Protein AF-A0A9P9PKN5-F1 (afdb_monomer_lite)

Foldseek 3Di:
DDDDDPDDVPDPDPPPPPPDVCVVVVVVVVVVLCVLLVAFAPNDFPSLLVLLVVLLVLLLVLLVVLVCVQPCVPPDDDDPDDPVNNLVSLVVSLVSLVSSCRSHNDQLLPDDLVPHDDPVRSVSSVVVCVVLVVVCCVVLVNPGSSSSSNPRNLLARPVRHRDGPCCVVVVVPDRDPPSSPSNDPDDDDDDDDDDDDDDDDDDDDDDDDDDDDDDDDDDDDDDDDDDDPDDDPPDPDDDDDDDDDDDDDDDDDDDDDDDDDDDDDDDDDDDDDDDDDDDDDDDDDDDDDDDDDDPDPDDPDDDDPVVVVQVVQCVVQPAWLVCLLVVHDFGDDPFTPVCVVVVDPPRDGGHSDQLLVCLCLLQPCVLLVCLDPVNLVVLCVQWFPDWDPDWDWFWKDFLWPPATQIDIKTATHTDPPRPQQDFDAWLVRHGLPHRAGRIAHDPQDLVVVLVSVLVSLLVCLLPLCLLVGLDDPLFDPLLSLLSNLLSLLQVPDPDRDVLLSLLSSLSSLLRNLSGAIWTDPVRCVVRCVVVVHDDDPPGTYHGPSHRSNSNSSSSVSNSVSSSVSSNVLSVLLSVLDLLCLLVNVSSLLSVLQSSLSSLLSLLSSLVVVPPPDPVSLVVSLCVSLVSNVCSVSPSLVVSLVSSCSSQVLVPVVVVGDNLQDPPVVDCPPSPHDPSSVSSSVSCNPVPVVPLVSLVVLLDDADSVDHSSSSSSNSRCNSVSVSSVVSVPD

Sequence (729 aa):
MIGKVPFDSTRSTPNTLVLVDLKEDIETFLRSFERACSARAKLSGTAQVACFYALLVFGVANSILIDAYSIRPSYEQPNPWSEDEATKIASGYKALVSVFCWSSKADFMVQDVTTISSEDVPSQVMQTRRMVRRNEWDTFGIKGTKEFLLGLGACLLPDGIYNGFYARKFALQSLPTICMRVSTVGKWHQVPSRETSHSREYVEQPATSPNQEVSPASVSTLDGTLGPFSVFERMSSSTSPGAFSQVGSPAAPSPIIPKNNTPEVLHSNVSTVSNPTTFTFVAHDGNEAYGPARTHGGRKGALPPATLKKSREVRKVGACWNCWVMKMPCSEGSICQRCQKKGTQSYPPCNRTPFASYTNILFPEWIISDFTPEAIGSYLSTNTRGFTSQSVDVDVTSWADNFSINFTVNYFTPIPDGSTQQTYNDRNGQPLGVESLPVGILNLDLKEQGDGALRRIDEIVPNPAFPVQILGHNSSIVASTVFDILFKFYHAMPVKDQHIHDCFKLIATIRSVNRPVVFTPSSVNRMLPHLKIEPLADQLYSSRILNRQTKALSYHISRLMTTKVLAQLEKTMRSRDKSLWPTCFAAMLLLAYCMEQMEVLVGAHVHAARIGNPEARAAVATETEEYCGMIDDGPFAQLSHLFHALYRTRRADTGGLNPLGKESGSRDEVGFDDAAMKMIRDMREKVMNNIDVLKKRDKSLDFNAGQEELAKNSSGRLIAKFLLSFVSD

pLDDT: mean 70.9, std 24.4, range [20.58, 98.38]

Structure (mmCIF, N/CA/C/O backbone):
data_AF-A0A9P9PKN5-F1
#
_entry.id   AF-A0A9P9PKN5-F1
#
loop_
_atom_site.group_PDB
_atom_site.id
_atom_site.type_symbol
_atom_site.label_atom_id
_atom_site.label_alt_id
_atom_site.label_comp_id
_atom_site.label_asym_id
_atom_site.label_entity_id
_atom_site.label_seq_id
_atom_site.pdbx_PDB_ins_code
_atom_site.Cartn_x
_atom_site.Cartn_y
_atom_site.Cartn_z
_atom_site.occupancy
_atom_site.B_iso_or_equiv
_atom_site.auth_seq_id
_atom_site.auth_comp_id
_atom_site.auth_asym_id
_atom_site.auth_atom_id
_atom_site.pdbx_PDB_model_num
ATOM 1 N N . MET A 1 1 ? -12.267 -60.336 5.147 1.00 29.66 1 MET A N 1
ATOM 2 C CA . MET A 1 1 ? -10.850 -60.128 5.517 1.00 29.66 1 MET A CA 1
ATOM 3 C C . MET A 1 1 ? -10.775 -58.900 6.407 1.00 29.66 1 MET A C 1
ATOM 5 O O . MET A 1 1 ? -10.938 -57.792 5.915 1.00 29.66 1 MET A O 1
ATOM 9 N N . ILE A 1 2 ? -10.647 -59.104 7.717 1.00 29.98 2 ILE A N 1
ATOM 10 C CA . ILE A 1 2 ? -10.554 -58.024 8.707 1.00 29.98 2 ILE A CA 1
ATOM 11 C C . ILE A 1 2 ? -9.100 -57.543 8.682 1.00 29.98 2 ILE A C 1
ATOM 13 O O . ILE A 1 2 ? -8.213 -58.196 9.226 1.00 29.98 2 ILE A O 1
ATOM 17 N N . GLY A 1 3 ? -8.837 -56.471 7.935 1.00 28.98 3 GLY A N 1
ATOM 18 C CA . GLY A 1 3 ? -7.519 -55.842 7.882 1.00 28.98 3 GLY A CA 1
ATOM 19 C C . GLY A 1 3 ? -7.223 -55.135 9.203 1.00 28.98 3 GLY A C 1
ATOM 20 O O . GLY A 1 3 ? -8.088 -54.438 9.730 1.00 28.98 3 GLY A O 1
ATOM 21 N N . LYS A 1 4 ? -6.016 -55.336 9.743 1.00 30.03 4 LYS A N 1
ATOM 22 C CA . LYS A 1 4 ? -5.546 -54.659 10.959 1.00 30.03 4 LYS A CA 1
ATOM 23 C C . LYS A 1 4 ? -5.706 -53.140 10.822 1.00 30.03 4 LYS A C 1
ATOM 25 O O . LYS A 1 4 ? -5.387 -52.567 9.781 1.00 30.03 4 LYS A O 1
ATOM 30 N N . VAL A 1 5 ? -6.204 -52.519 11.889 1.00 35.56 5 VAL A N 1
ATOM 31 C CA . VAL A 1 5 ? -6.352 -51.066 12.041 1.00 35.56 5 VAL A CA 1
ATOM 32 C C . VAL A 1 5 ? -4.979 -50.401 11.819 1.00 35.56 5 VAL A C 1
ATOM 34 O O . VAL A 1 5 ? -3.999 -50.905 12.366 1.00 35.56 5 VAL A O 1
ATOM 37 N N . PRO A 1 6 ? -4.854 -49.294 11.055 1.00 37.91 6 PRO A N 1
ATOM 38 C CA . PRO A 1 6 ? -3.554 -48.662 10.777 1.00 37.91 6 PRO A CA 1
ATOM 39 C C . PRO A 1 6 ? -2.934 -47.945 11.988 1.00 37.91 6 PRO A C 1
ATOM 41 O O . PRO A 1 6 ? -1.830 -47.413 11.896 1.00 37.91 6 PRO A O 1
ATOM 44 N N . PHE A 1 7 ? -3.659 -47.874 13.103 1.00 42.50 7 PHE A N 1
ATOM 45 C CA . PHE A 1 7 ? -3.303 -47.079 14.268 1.00 42.50 7 PHE A CA 1
ATOM 46 C C . PHE A 1 7 ? -2.918 -48.005 15.413 1.00 42.50 7 PHE A C 1
ATOM 48 O O . PHE A 1 7 ? -3.764 -48.505 16.149 1.00 42.50 7 PHE A O 1
ATOM 55 N N . ASP A 1 8 ? -1.617 -48.254 15.515 1.00 40.84 8 ASP A N 1
ATOM 56 C CA . ASP A 1 8 ? -0.999 -48.858 16.685 1.00 40.84 8 ASP A CA 1
ATOM 57 C C . ASP A 1 8 ? -0.753 -47.750 17.718 1.00 40.84 8 ASP A C 1
ATOM 59 O O . ASP A 1 8 ? 0.143 -46.922 17.556 1.00 40.84 8 ASP A O 1
ATOM 63 N N . SER A 1 9 ? -1.578 -47.713 18.765 1.00 41.62 9 SER A N 1
ATOM 64 C CA . SER A 1 9 ? -1.488 -46.733 19.855 1.00 41.62 9 SER A CA 1
ATOM 65 C C . SER A 1 9 ? -0.252 -46.915 20.742 1.00 41.62 9 SER A C 1
ATOM 67 O O . SER A 1 9 ? -0.052 -46.133 21.666 1.00 41.62 9 SER A O 1
ATOM 69 N N . THR A 1 10 ? 0.570 -47.943 20.499 1.00 41.38 10 THR A N 1
ATOM 70 C CA . THR A 1 10 ? 1.756 -48.241 21.314 1.00 41.38 10 THR A CA 1
ATOM 71 C C . THR A 1 10 ? 3.064 -47.721 20.710 1.00 41.38 10 THR A C 1
ATOM 73 O O . THR A 1 10 ? 4.111 -47.793 21.353 1.00 41.38 10 THR A O 1
ATOM 76 N N . ARG A 1 11 ? 3.030 -47.146 19.498 1.00 36.03 11 ARG A N 1
ATOM 77 C CA . ARG A 1 11 ? 4.207 -46.555 18.843 1.00 36.03 11 ARG A CA 1
ATOM 78 C C . ARG A 1 11 ? 4.224 -45.035 19.005 1.00 36.03 11 ARG A C 1
ATOM 80 O O . ARG A 1 11 ? 3.342 -44.346 18.514 1.00 36.03 11 ARG A O 1
ATOM 87 N N . SER A 1 12 ? 5.284 -44.500 19.620 1.00 37.06 12 SER A N 1
ATOM 88 C CA . SER A 1 12 ? 5.504 -43.049 19.792 1.00 37.06 12 SER A CA 1
ATOM 89 C C . SER A 1 12 ? 6.004 -42.330 18.529 1.00 37.06 12 SER A C 1
ATOM 91 O O . SER A 1 12 ? 6.460 -41.190 18.606 1.00 37.06 12 SER A O 1
ATOM 93 N N . THR A 1 13 ? 5.998 -42.995 17.373 1.00 34.81 13 THR A N 1
ATOM 94 C CA . THR A 1 13 ? 6.340 -42.353 16.101 1.00 34.81 13 THR A CA 1
ATOM 95 C C . THR A 1 13 ? 5.038 -41.938 15.431 1.00 34.81 13 THR A C 1
ATOM 97 O O . THR A 1 13 ? 4.163 -42.790 15.257 1.00 34.81 13 THR A O 1
ATOM 100 N N . PRO A 1 14 ? 4.861 -40.651 15.081 1.00 35.09 14 PRO A N 1
ATOM 101 C CA . PRO A 1 14 ? 3.679 -40.238 14.350 1.00 35.09 14 PRO A CA 1
ATOM 102 C C . PRO A 1 14 ? 3.636 -41.058 13.062 1.00 35.09 14 PRO A C 1
ATOM 104 O O . PRO A 1 14 ? 4.652 -41.206 12.381 1.00 35.09 14 PRO A O 1
ATOM 107 N N . ASN A 1 15 ? 2.469 -41.617 12.741 1.00 37.94 15 ASN A N 1
ATOM 108 C CA . ASN A 1 15 ? 2.179 -42.133 11.409 1.00 37.94 15 ASN A CA 1
ATOM 109 C C . ASN A 1 15 ? 2.209 -40.938 10.452 1.00 37.94 15 ASN A C 1
ATOM 111 O O . ASN A 1 15 ? 1.171 -40.381 10.091 1.00 37.94 15 ASN A O 1
ATOM 115 N N . THR A 1 16 ? 3.411 -40.489 10.101 1.00 37.16 16 THR A N 1
ATOM 116 C CA . THR A 1 16 ? 3.637 -39.453 9.115 1.00 37.16 16 THR A CA 1
ATOM 117 C C . THR A 1 16 ? 3.084 -40.026 7.824 1.00 37.16 16 THR A C 1
ATOM 119 O O . THR A 1 16 ? 3.682 -40.918 7.221 1.00 37.16 16 THR A O 1
ATOM 122 N N . LEU A 1 17 ? 1.901 -39.555 7.419 1.00 39.81 17 LEU A N 1
ATOM 123 C CA . LEU A 1 17 ? 1.527 -39.542 6.013 1.00 39.81 17 LEU A CA 1
ATOM 124 C C . LEU A 1 17 ? 2.765 -39.021 5.297 1.00 39.81 17 LEU A C 1
ATOM 126 O O . LEU A 1 17 ? 3.142 -37.869 5.504 1.00 39.81 17 LEU A O 1
ATOM 130 N N . VAL A 1 18 ? 3.458 -39.895 4.568 1.00 36.66 18 VAL A N 1
ATOM 131 C CA . VAL A 1 18 ? 4.580 -39.487 3.734 1.00 36.66 18 VAL A CA 1
ATOM 132 C C . VAL A 1 18 ? 3.993 -38.436 2.804 1.00 36.66 18 VAL A C 1
ATOM 134 O O . VAL A 1 18 ? 3.188 -38.760 1.931 1.00 36.66 18 VAL A O 1
ATOM 137 N N . LEU A 1 19 ? 4.302 -37.168 3.076 1.00 44.09 19 LEU A N 1
ATOM 138 C CA . LEU A 1 19 ? 3.933 -36.044 2.234 1.00 44.09 19 LEU A CA 1
ATOM 139 C C . LEU A 1 19 ? 4.755 -36.210 0.962 1.00 44.09 19 LEU A C 1
ATOM 141 O O . LEU A 1 19 ? 5.887 -35.747 0.863 1.00 44.09 19 LEU A O 1
ATOM 145 N N . VAL A 1 20 ? 4.211 -36.973 0.021 1.00 49.19 20 VAL A N 1
ATOM 146 C CA . VAL A 1 20 ? 4.718 -37.002 -1.341 1.00 49.19 20 VAL A CA 1
ATOM 147 C C . VAL A 1 20 ? 4.427 -35.618 -1.910 1.00 49.19 20 VAL A C 1
ATOM 149 O O . VAL A 1 20 ? 3.280 -35.167 -1.880 1.00 49.19 20 VAL A O 1
ATOM 152 N N . ASP A 1 21 ? 5.461 -34.917 -2.371 1.00 55.09 21 ASP A N 1
ATOM 153 C CA . ASP A 1 21 ? 5.296 -33.649 -3.076 1.00 55.09 21 ASP A CA 1
ATOM 154 C C . ASP A 1 21 ? 4.602 -33.918 -4.420 1.00 55.09 21 ASP A C 1
ATOM 156 O O . ASP A 1 21 ? 5.233 -34.245 -5.420 1.00 55.09 21 ASP A O 1
ATOM 160 N N . LEU A 1 22 ? 3.270 -33.831 -4.420 1.00 65.62 22 LEU A N 1
ATOM 161 C CA . LEU A 1 22 ? 2.419 -34.051 -5.592 1.00 65.62 22 LEU A CA 1
ATOM 162 C C . LEU A 1 22 ? 2.324 -32.809 -6.486 1.00 65.62 22 LEU A C 1
ATOM 164 O O . LEU A 1 22 ? 1.508 -32.778 -7.409 1.00 65.62 22 LEU A O 1
ATOM 168 N N . LYS A 1 23 ? 3.108 -31.755 -6.223 1.00 72.06 23 LYS A N 1
ATOM 169 C CA . LYS A 1 23 ? 2.999 -30.494 -6.958 1.00 72.06 23 LYS A CA 1
ATOM 170 C C . LYS A 1 23 ? 3.223 -30.688 -8.455 1.00 72.06 23 LYS A C 1
ATOM 172 O O . LYS A 1 23 ? 2.420 -30.207 -9.253 1.00 72.06 23 LYS A O 1
ATOM 177 N N . GLU A 1 24 ? 4.278 -31.403 -8.843 1.00 72.88 24 GLU A N 1
ATOM 178 C CA . GLU A 1 24 ? 4.585 -31.643 -10.259 1.00 72.88 24 GLU A CA 1
ATOM 179 C C . GLU A 1 24 ? 3.509 -32.497 -10.945 1.00 72.88 24 GLU A C 1
ATOM 181 O O . GLU A 1 24 ? 3.131 -32.211 -12.087 1.00 72.88 24 GLU A O 1
ATOM 186 N N . ASP A 1 25 ? 2.955 -33.484 -10.239 1.00 75.31 25 ASP A N 1
ATOM 187 C CA . ASP A 1 25 ? 1.891 -34.355 -10.744 1.00 75.31 25 ASP A CA 1
ATOM 188 C C . ASP A 1 25 ? 0.575 -33.591 -10.933 1.00 75.31 25 ASP A C 1
ATOM 190 O O . ASP A 1 25 ? -0.068 -33.702 -11.981 1.00 75.31 25 ASP A O 1
ATOM 194 N N . ILE A 1 26 ? 0.200 -32.747 -9.965 1.00 78.94 26 ILE A N 1
ATOM 195 C CA . ILE A 1 26 ? -0.993 -31.896 -10.041 1.00 78.94 26 ILE A CA 1
ATOM 196 C C . ILE A 1 26 ? -0.827 -30.842 -11.140 1.00 78.94 26 ILE A C 1
ATOM 198 O O . ILE A 1 26 ? -1.738 -30.656 -11.946 1.00 78.94 26 ILE A O 1
ATOM 202 N N . GLU A 1 27 ? 0.327 -30.178 -11.246 1.00 79.19 27 GLU A N 1
ATOM 203 C CA . GLU A 1 27 ? 0.586 -29.229 -12.336 1.00 79.19 27 GLU A CA 1
ATOM 204 C C . GLU A 1 27 ? 0.524 -29.910 -13.711 1.00 79.19 27 GLU A C 1
ATOM 206 O O . GLU A 1 27 ? -0.022 -29.354 -14.671 1.00 79.19 27 GLU A O 1
ATOM 211 N N . THR A 1 28 ? 1.059 -31.127 -13.819 1.00 81.88 28 THR A N 1
ATOM 212 C CA . THR A 1 28 ? 1.026 -31.920 -15.053 1.00 81.88 28 THR A CA 1
ATOM 213 C C . THR A 1 28 ? -0.397 -32.338 -15.406 1.00 81.88 28 THR A C 1
ATOM 215 O O . THR A 1 28 ? -0.801 -32.219 -16.571 1.00 81.88 28 THR A O 1
ATOM 218 N N . PHE A 1 29 ? -1.180 -32.759 -14.411 1.00 85.31 29 PHE A N 1
ATOM 219 C CA . PHE A 1 29 ? -2.601 -33.042 -14.559 1.00 85.31 29 PHE A CA 1
ATOM 220 C C . PHE A 1 29 ? -3.364 -31.809 -15.048 1.00 85.31 29 PHE A C 1
ATOM 222 O O . PHE A 1 29 ? -4.011 -31.879 -16.091 1.00 85.31 29 PHE A O 1
ATOM 229 N N . LEU A 1 30 ? -3.242 -30.669 -14.360 1.00 85.12 30 LEU A N 1
ATOM 230 C CA . LEU A 1 30 ? -3.975 -29.442 -14.680 1.00 85.12 30 LEU A CA 1
ATOM 231 C C . LEU A 1 30 ? -3.666 -28.956 -16.096 1.00 85.12 30 LEU A C 1
ATOM 233 O O . LEU A 1 30 ? -4.583 -28.630 -16.843 1.00 85.12 30 LEU A O 1
ATOM 237 N N . ARG A 1 31 ? -2.396 -28.996 -16.518 1.00 83.12 31 ARG A N 1
ATOM 238 C CA . ARG A 1 31 ? -1.999 -28.649 -17.895 1.00 83.12 31 ARG A CA 1
ATOM 239 C C . ARG A 1 31 ? -2.561 -29.622 -18.929 1.00 83.12 31 ARG A C 1
ATOM 241 O O . ARG A 1 31 ? -2.872 -29.218 -20.050 1.00 83.12 31 ARG A O 1
ATOM 248 N N . SER A 1 32 ? -2.642 -30.909 -18.594 1.00 84.62 32 SER A N 1
ATOM 249 C CA . SER A 1 32 ? -3.187 -31.936 -19.491 1.00 84.62 32 SER A CA 1
ATOM 250 C C . SER A 1 32 ? -4.703 -31.807 -19.618 1.00 84.62 32 SER A C 1
ATOM 252 O O . SER A 1 32 ? -5.230 -31.854 -20.729 1.00 84.62 32 SER A O 1
ATOM 254 N N . PHE A 1 33 ? -5.381 -31.552 -18.501 1.00 88.38 33 PHE A N 1
ATOM 255 C CA . PHE A 1 33 ? -6.809 -31.284 -18.427 1.00 88.38 33 PHE A CA 1
ATOM 256 C C . PHE A 1 33 ? -7.178 -29.991 -19.163 1.00 88.38 33 PHE A C 1
ATOM 258 O O . PHE A 1 33 ? -8.070 -29.992 -20.006 1.00 88.38 33 PHE A O 1
ATOM 265 N N . GLU A 1 34 ? -6.440 -28.903 -18.927 1.00 86.19 34 GLU A N 1
ATOM 266 C CA . GLU A 1 34 ? -6.598 -27.639 -19.649 1.00 86.19 34 GLU A CA 1
ATOM 267 C C . GLU A 1 34 ? -6.395 -27.849 -21.148 1.00 86.19 34 GLU A C 1
ATOM 269 O O . GLU A 1 34 ? -7.223 -27.415 -21.937 1.00 86.19 34 GLU A O 1
ATOM 274 N N . ARG A 1 35 ? -5.346 -28.568 -21.569 1.00 84.31 35 ARG A N 1
ATOM 275 C CA . ARG A 1 35 ? -5.121 -28.860 -22.991 1.00 84.31 35 ARG A CA 1
ATOM 276 C C . ARG A 1 35 ? -6.295 -29.622 -23.603 1.00 84.31 35 ARG A C 1
ATOM 278 O O . ARG A 1 35 ? -6.721 -29.257 -24.698 1.00 84.31 35 ARG A O 1
ATOM 285 N N . ALA A 1 36 ? -6.822 -30.630 -22.910 1.00 84.00 36 ALA A N 1
ATOM 286 C CA . ALA A 1 36 ? -7.988 -31.386 -23.363 1.00 84.00 36 ALA A CA 1
ATOM 287 C C . ALA A 1 36 ? -9.249 -30.505 -23.467 1.00 84.00 36 ALA A C 1
ATOM 289 O O . ALA A 1 36 ? -10.037 -30.665 -24.396 1.00 84.00 36 ALA A O 1
ATOM 290 N N . CYS A 1 37 ? -9.400 -29.532 -22.567 1.00 85.19 37 CYS A N 1
ATOM 291 C CA . CYS A 1 37 ? -10.535 -28.610 -22.495 1.00 85.19 37 CYS A CA 1
ATOM 292 C C . CYS A 1 37 ? -10.314 -27.274 -23.249 1.00 85.19 37 CYS A C 1
ATOM 294 O O . CYS A 1 37 ? -11.213 -26.452 -23.347 1.00 85.19 37 CYS A O 1
ATOM 296 N N . SER A 1 38 ? -9.134 -27.029 -23.825 1.00 76.44 38 SER A N 1
ATOM 297 C CA . SER A 1 38 ? -8.719 -25.700 -24.319 1.00 76.44 38 SER A CA 1
ATOM 298 C C . SER A 1 38 ? -9.511 -25.158 -25.517 1.00 76.44 38 SER A C 1
ATOM 300 O O . SER A 1 38 ? -9.369 -23.989 -25.876 1.00 76.44 38 SER A O 1
ATOM 302 N N . ALA A 1 39 ? -10.349 -25.981 -26.151 1.00 67.31 39 ALA A N 1
ATOM 303 C CA . ALA A 1 39 ? -11.137 -25.595 -27.312 1.00 67.31 39 ALA A CA 1
ATOM 304 C C . ALA A 1 39 ? -12.644 -25.660 -27.024 1.00 67.31 39 ALA A C 1
ATOM 306 O O . ALA A 1 39 ? -13.192 -26.719 -26.714 1.00 67.31 39 ALA A O 1
ATOM 307 N N . ARG A 1 40 ? -13.325 -24.519 -27.207 1.00 63.06 40 ARG A N 1
ATOM 308 C CA . ARG A 1 40 ? -14.771 -24.366 -26.991 1.00 63.06 40 ARG A CA 1
ATOM 309 C C . ARG A 1 40 ? -15.568 -25.411 -27.778 1.00 63.06 40 ARG A C 1
ATOM 311 O O . ARG A 1 40 ? -15.421 -25.499 -28.997 1.00 63.06 40 ARG A O 1
ATOM 318 N N . ALA A 1 41 ? -16.428 -26.153 -27.078 1.00 61.47 41 ALA A N 1
ATOM 319 C CA . ALA A 1 41 ? -17.365 -27.130 -27.638 1.00 61.47 41 ALA A CA 1
ATOM 320 C C . ALA A 1 41 ? -16.736 -28.218 -28.542 1.00 61.47 41 ALA A C 1
ATOM 322 O O . ALA A 1 41 ? -17.418 -28.768 -29.411 1.00 61.47 41 ALA A O 1
ATOM 323 N N . LYS A 1 42 ? -15.443 -28.533 -28.362 1.00 72.56 42 LYS A N 1
ATOM 324 C CA . LYS A 1 42 ? -14.754 -29.617 -29.093 1.00 72.56 42 LYS A CA 1
ATOM 325 C C . LYS A 1 42 ? -14.519 -30.869 -28.250 1.00 72.56 42 LYS A C 1
ATOM 327 O O . LYS A 1 42 ? -14.165 -31.905 -28.814 1.00 72.56 42 LYS A O 1
ATOM 332 N N . LEU A 1 43 ? -14.724 -30.803 -26.932 1.00 82.25 43 LEU A N 1
ATOM 333 C CA . LEU A 1 43 ? -14.558 -31.963 -26.063 1.00 82.25 43 LEU A CA 1
ATOM 334 C C . LEU A 1 43 ? -15.706 -32.951 -26.313 1.00 82.25 43 LEU A C 1
ATOM 336 O O . LEU A 1 43 ? -16.863 -32.666 -26.005 1.00 82.25 43 LEU A O 1
ATOM 340 N N . SER A 1 44 ? -15.373 -34.092 -26.912 1.00 80.69 44 SER A N 1
ATOM 341 C CA . SER A 1 44 ? -16.313 -35.149 -27.294 1.00 80.69 44 SER A CA 1
ATOM 342 C C . SER A 1 44 ? -15.629 -36.519 -27.258 1.00 80.69 44 SER A C 1
ATOM 344 O O . SER A 1 44 ? -14.402 -36.609 -27.153 1.00 80.69 44 SER A O 1
ATOM 346 N N . GLY A 1 45 ? -16.417 -37.591 -27.325 1.00 80.56 45 GLY A N 1
ATOM 347 C CA . GLY A 1 45 ? -15.895 -38.953 -27.408 1.00 80.56 45 GLY A CA 1
ATOM 348 C C . GLY A 1 45 ? -15.137 -39.398 -26.153 1.00 80.56 45 GLY A C 1
ATOM 349 O O . GLY A 1 45 ? -15.459 -39.009 -25.030 1.00 80.56 45 GLY A O 1
ATOM 350 N N . THR A 1 46 ? -14.095 -40.202 -26.349 1.00 81.38 46 THR A N 1
ATOM 351 C CA . THR A 1 46 ? -13.273 -40.775 -25.269 1.00 81.38 46 THR A CA 1
ATOM 352 C C . THR A 1 46 ? -12.572 -39.717 -24.414 1.00 81.38 46 THR A C 1
ATOM 354 O O . THR A 1 46 ? -12.458 -39.885 -23.203 1.00 81.38 46 THR A O 1
ATOM 357 N N . ALA A 1 47 ? -12.164 -38.587 -25.001 1.00 83.31 47 ALA A N 1
ATOM 358 C CA . ALA A 1 47 ? -11.544 -37.484 -24.265 1.00 83.31 47 ALA A CA 1
ATOM 359 C C . ALA A 1 47 ? -12.516 -36.839 -23.264 1.00 83.31 47 ALA A C 1
ATOM 361 O O . ALA A 1 47 ? -12.125 -36.481 -22.154 1.00 83.31 47 ALA A O 1
ATOM 362 N N . GLN A 1 48 ? -13.797 -36.735 -23.628 1.00 86.06 48 GLN A N 1
ATOM 363 C CA . GLN A 1 48 ? -14.836 -36.226 -22.736 1.00 86.06 48 GLN A CA 1
ATOM 364 C C . GLN A 1 48 ? -15.071 -37.163 -21.547 1.00 86.06 48 GLN A C 1
ATOM 366 O O . GLN A 1 48 ? -15.147 -36.704 -20.408 1.00 86.06 48 GLN A O 1
ATOM 371 N N . VAL A 1 49 ? -15.129 -38.471 -21.808 1.00 85.88 49 VAL A N 1
ATOM 372 C CA . VAL A 1 49 ? -15.268 -39.506 -20.776 1.00 85.88 49 VAL A CA 1
ATOM 373 C C . VAL A 1 49 ? -14.046 -39.512 -19.846 1.00 85.88 49 VAL A C 1
ATOM 375 O O . VAL A 1 49 ? -14.202 -39.527 -18.628 1.00 85.88 49 VAL A O 1
ATOM 378 N N . ALA A 1 50 ? -12.831 -39.407 -20.390 1.00 86.94 50 ALA A N 1
ATOM 379 C CA . ALA A 1 50 ? -11.598 -39.346 -19.604 1.00 86.94 50 ALA A CA 1
ATOM 380 C C . ALA A 1 50 ? -11.536 -38.107 -18.694 1.00 86.94 50 ALA A C 1
ATOM 382 O O . ALA A 1 50 ? -11.228 -38.232 -17.508 1.00 86.94 50 ALA A O 1
ATOM 383 N N . CYS A 1 51 ? -11.885 -36.921 -19.209 1.00 89.38 51 CYS A N 1
ATOM 384 C CA . CYS A 1 51 ? -11.974 -35.706 -18.393 1.00 89.38 51 CYS A CA 1
ATOM 385 C C . CYS A 1 51 ? -13.043 -35.827 -17.299 1.00 89.38 51 CYS A C 1
ATOM 387 O O . CYS A 1 51 ? -12.832 -35.351 -16.186 1.00 89.38 51 CYS A O 1
ATOM 389 N N . PHE A 1 52 ? -14.164 -36.493 -17.580 1.00 90.62 52 PHE A N 1
ATOM 390 C CA . PHE A 1 52 ? -15.178 -36.766 -16.566 1.00 90.62 52 PHE A CA 1
ATOM 391 C C . PHE A 1 52 ? -14.643 -37.672 -15.451 1.00 90.62 52 PHE A C 1
ATOM 393 O O . PHE A 1 52 ? -14.740 -37.307 -14.283 1.00 90.62 52 PHE A O 1
ATOM 400 N N . TYR A 1 53 ? -14.005 -38.799 -15.784 1.00 90.06 53 TYR A N 1
ATOM 401 C CA . TYR A 1 53 ? -13.382 -39.679 -14.786 1.00 90.06 53 TYR A CA 1
ATOM 402 C C . TYR A 1 53 ? -12.300 -38.969 -13.967 1.00 90.06 53 TYR A C 1
ATOM 404 O O . TYR A 1 53 ? -12.235 -39.148 -12.752 1.00 90.06 53 TYR A O 1
ATOM 412 N N . ALA A 1 54 ? -11.497 -38.113 -14.599 1.00 89.75 54 ALA A N 1
ATOM 413 C CA . ALA A 1 54 ? -10.538 -37.271 -13.897 1.00 89.75 54 ALA A CA 1
ATOM 414 C C . ALA A 1 54 ? -11.211 -36.371 -12.846 1.00 89.75 54 ALA A C 1
ATOM 416 O O . ALA A 1 54 ? -10.742 -36.298 -11.710 1.00 89.75 54 ALA A O 1
ATOM 417 N N . LEU A 1 55 ? -12.335 -35.731 -13.188 1.00 90.44 55 LEU A N 1
ATOM 418 C CA . LEU A 1 55 ? -13.110 -34.920 -12.244 1.00 90.44 55 LEU A CA 1
ATOM 419 C C . LEU A 1 55 ? -13.786 -35.749 -11.148 1.00 90.44 55 LEU A C 1
ATOM 421 O O . LEU A 1 55 ? -13.951 -35.244 -10.040 1.00 90.44 55 LEU A O 1
ATOM 425 N N . LEU A 1 56 ? -14.153 -37.006 -11.410 1.00 87.31 56 LEU A N 1
ATOM 426 C CA . LEU A 1 56 ? -14.638 -37.905 -10.359 1.00 87.31 56 LEU A CA 1
ATOM 427 C C . LEU A 1 56 ? -13.542 -38.187 -9.332 1.00 87.31 56 LEU A C 1
ATOM 429 O O . LEU A 1 56 ? -13.771 -38.040 -8.135 1.00 87.31 56 LEU A O 1
ATOM 433 N N . VAL A 1 57 ? -12.343 -38.548 -9.795 1.00 84.44 57 VAL A N 1
ATOM 434 C CA . VAL A 1 57 ? -11.200 -38.836 -8.916 1.00 84.44 57 VAL A CA 1
ATOM 435 C C . VAL A 1 57 ? -10.815 -37.596 -8.109 1.00 84.44 57 VAL A C 1
ATOM 437 O O . VAL A 1 57 ? -10.638 -37.688 -6.896 1.00 84.44 57 VAL A O 1
ATOM 440 N N . PHE A 1 58 ? -10.763 -36.424 -8.748 1.00 83.00 58 PHE A N 1
ATOM 441 C CA . PHE A 1 58 ? -10.511 -35.162 -8.051 1.00 83.00 58 PHE A CA 1
ATOM 442 C C . PHE A 1 58 ? -11.617 -34.797 -7.060 1.00 83.00 58 PHE A C 1
ATOM 444 O O . PHE A 1 58 ? -11.308 -34.322 -5.973 1.00 83.00 58 PHE A O 1
ATOM 451 N N . GLY A 1 59 ? -12.885 -35.050 -7.392 1.00 81.88 59 GLY A N 1
ATOM 452 C CA . GLY A 1 59 ? -14.007 -34.835 -6.475 1.00 81.88 59 GLY A CA 1
ATOM 453 C C . GLY A 1 59 ? -13.911 -35.724 -5.232 1.00 81.88 59 GLY A C 1
ATOM 454 O O . GLY A 1 59 ? -14.118 -35.253 -4.115 1.00 81.88 59 GLY A O 1
ATOM 455 N N . VAL A 1 60 ? -13.510 -36.988 -5.405 1.00 77.62 60 VAL A N 1
ATOM 456 C CA . VAL A 1 60 ? -13.253 -37.918 -4.292 1.00 77.62 60 VAL A CA 1
ATOM 457 C C . VAL A 1 60 ? -12.069 -37.450 -3.446 1.00 77.62 60 VAL A C 1
ATOM 459 O O . VAL A 1 60 ? -12.187 -37.397 -2.225 1.00 77.62 60 VAL A O 1
ATOM 462 N N . ALA A 1 61 ? -10.951 -37.068 -4.067 1.00 77.06 61 ALA A N 1
ATOM 463 C CA . ALA A 1 61 ? -9.786 -36.551 -3.351 1.00 77.06 61 ALA A CA 1
ATOM 464 C C . ALA A 1 61 ? -10.122 -35.271 -2.565 1.00 77.06 61 ALA A C 1
ATOM 466 O O . ALA A 1 61 ? -9.778 -35.168 -1.391 1.00 77.06 61 ALA A O 1
ATOM 467 N N . ASN A 1 62 ? -10.861 -34.342 -3.179 1.00 76.00 62 ASN A N 1
ATOM 468 C CA . ASN A 1 62 ? -11.364 -33.134 -2.529 1.00 76.00 62 ASN A CA 1
ATOM 469 C C . ASN A 1 62 ? -12.236 -33.479 -1.310 1.00 76.00 62 ASN A C 1
ATOM 471 O O . ASN A 1 62 ? -11.999 -32.958 -0.226 1.00 76.00 62 ASN A O 1
ATOM 475 N N . SER A 1 63 ? -13.177 -34.418 -1.449 1.00 73.56 63 SER A N 1
ATOM 476 C CA . SER A 1 63 ? -14.018 -34.869 -0.331 1.00 73.56 63 SER A CA 1
ATOM 477 C C . SER A 1 63 ? -13.205 -35.497 0.803 1.00 73.56 63 SER A C 1
ATOM 479 O O . SER A 1 63 ? -13.468 -35.209 1.962 1.00 73.56 63 SER A O 1
ATOM 481 N N . ILE A 1 64 ? -12.209 -36.332 0.491 1.00 72.44 64 ILE A N 1
ATOM 482 C CA . ILE A 1 64 ? -11.331 -36.965 1.491 1.00 72.44 64 ILE A CA 1
ATOM 483 C C . ILE A 1 64 ? -10.524 -35.908 2.253 1.00 72.44 64 ILE A C 1
ATOM 485 O O . ILE A 1 64 ? -10.349 -36.040 3.462 1.00 72.44 64 ILE A O 1
ATOM 489 N N . LEU A 1 65 ? -10.034 -34.875 1.563 1.00 69.50 65 LEU A N 1
ATOM 490 C CA . LEU A 1 65 ? -9.273 -33.783 2.172 1.00 69.50 65 LEU A CA 1
ATOM 491 C C . LEU A 1 65 ? -10.154 -32.901 3.064 1.00 69.50 65 LEU A C 1
ATOM 493 O O . LEU A 1 65 ? -9.757 -32.596 4.188 1.00 69.50 65 LEU A O 1
ATOM 497 N N . ILE A 1 66 ? -11.356 -32.549 2.597 1.00 66.81 66 ILE A N 1
ATOM 498 C CA . ILE A 1 66 ? -12.343 -31.796 3.384 1.00 66.81 66 ILE A CA 1
ATOM 499 C C . ILE A 1 66 ? -12.745 -32.597 4.628 1.00 66.81 66 ILE A C 1
ATOM 501 O O . ILE A 1 66 ? -12.724 -32.074 5.734 1.00 66.81 66 ILE A O 1
ATOM 505 N N . ASP A 1 67 ? -13.032 -33.887 4.487 1.00 65.31 67 ASP A N 1
ATOM 506 C CA . ASP A 1 67 ? -13.377 -34.739 5.625 1.00 65.31 67 ASP A CA 1
ATOM 507 C C . ASP A 1 67 ? -12.228 -34.905 6.629 1.00 65.31 67 ASP A C 1
ATOM 509 O O . ASP A 1 67 ? -12.450 -34.901 7.841 1.00 65.31 67 ASP A O 1
ATOM 513 N N . ALA A 1 68 ? -10.991 -35.059 6.144 1.00 63.44 68 ALA A N 1
ATOM 514 C CA . ALA A 1 68 ? -9.814 -35.148 7.003 1.00 63.44 68 ALA A CA 1
ATOM 515 C C . ALA A 1 68 ? -9.616 -33.863 7.823 1.00 63.44 68 ALA A C 1
ATOM 517 O O . ALA A 1 68 ? -9.193 -33.940 8.977 1.00 63.44 68 ALA A O 1
ATOM 518 N N . TYR A 1 69 ? -9.956 -32.705 7.250 1.00 62.81 69 TYR A N 1
ATOM 519 C CA . TYR A 1 69 ? -9.994 -31.425 7.951 1.00 62.81 69 TYR A CA 1
ATOM 520 C C . TYR A 1 69 ? -11.094 -31.408 9.027 1.00 62.81 69 TYR A C 1
ATOM 522 O O . TYR A 1 69 ? -10.827 -31.083 10.183 1.00 62.81 69 TYR A O 1
ATOM 530 N N . SER A 1 70 ? -12.307 -31.840 8.678 1.00 57.94 70 SER A N 1
ATOM 531 C CA . SER A 1 70 ? -13.488 -31.791 9.548 1.00 57.94 70 SER A CA 1
ATOM 532 C C . SER A 1 70 ? -13.435 -32.703 10.780 1.00 57.94 70 SER A C 1
ATOM 534 O O . SER A 1 70 ? -14.094 -32.417 11.777 1.00 57.94 70 SER A O 1
ATOM 536 N N . ILE A 1 71 ? -12.679 -33.805 10.729 1.00 55.12 71 ILE A N 1
ATOM 537 C CA . ILE A 1 71 ? -12.649 -34.829 11.794 1.00 55.12 71 ILE A CA 1
ATOM 538 C C . ILE A 1 71 ? -11.425 -34.670 12.723 1.00 55.12 71 ILE A C 1
ATOM 540 O O . ILE A 1 71 ? -11.452 -35.116 13.872 1.00 55.12 71 ILE A O 1
ATOM 544 N N . ARG A 1 72 ? -10.364 -33.974 12.286 1.00 53.50 72 ARG A N 1
ATOM 545 C CA . ARG A 1 72 ? -9.096 -33.820 13.029 1.00 53.50 72 ARG A CA 1
ATOM 546 C C . ARG A 1 72 ? -9.063 -32.949 14.297 1.00 53.50 72 ARG A C 1
ATOM 548 O O . ARG A 1 72 ? -8.092 -33.130 15.026 1.00 53.50 72 ARG A O 1
ATOM 555 N N . PRO A 1 73 ? -10.045 -32.092 14.653 1.00 47.47 73 PRO A N 1
ATOM 556 C CA . PRO A 1 73 ? -9.997 -31.359 15.928 1.00 47.47 73 PRO A CA 1
ATOM 557 C C . PRO A 1 73 ? -9.912 -32.263 17.172 1.00 47.47 73 PRO A C 1
ATOM 559 O O . PRO A 1 73 ? -9.590 -31.791 18.254 1.00 47.47 73 PRO A O 1
ATOM 562 N N . SER A 1 74 ? -10.208 -33.558 17.022 1.00 46.38 74 SER A N 1
ATOM 563 C CA . SER A 1 74 ? -10.167 -34.570 18.081 1.00 46.38 74 SER A CA 1
ATOM 564 C C . SER A 1 74 ? -8.811 -35.283 18.243 1.00 46.38 74 SER A C 1
ATOM 566 O O . SER A 1 74 ? -8.678 -36.113 19.137 1.00 46.38 74 SER A O 1
ATOM 568 N N . TYR A 1 75 ? -7.800 -34.965 17.421 1.00 46.12 75 TYR A N 1
ATOM 569 C CA . TYR A 1 75 ? -6.464 -35.569 17.486 1.00 46.12 75 TYR A CA 1
ATOM 570 C C . TYR A 1 75 ? -5.387 -34.477 17.587 1.00 46.12 75 TYR A C 1
ATOM 572 O O . TYR A 1 75 ? -5.140 -33.733 16.642 1.00 46.12 75 TYR A O 1
ATOM 580 N N . GLU A 1 76 ? -4.776 -34.378 18.766 1.00 43.50 76 GLU A N 1
ATOM 581 C CA . GLU A 1 76 ? -3.819 -33.358 19.209 1.00 43.50 76 GLU A CA 1
ATOM 582 C C . GLU A 1 76 ? -2.610 -33.183 18.263 1.00 43.50 76 GLU A C 1
ATOM 584 O O . GLU A 1 76 ? -1.645 -33.938 18.346 1.00 43.50 76 GLU A O 1
ATOM 589 N N . GLN A 1 77 ? -2.651 -32.188 17.366 1.00 47.84 77 GLN A N 1
ATOM 590 C CA . GLN A 1 77 ? -1.502 -31.478 16.762 1.00 47.84 77 GLN A CA 1
ATOM 591 C C . GLN A 1 77 ? -2.006 -30.311 15.879 1.00 47.84 77 GLN A C 1
ATOM 593 O O . GLN A 1 77 ? -3.101 -30.409 15.317 1.00 47.84 77 GLN A O 1
ATOM 598 N N . PRO A 1 78 ? -1.246 -29.204 15.725 1.00 47.81 78 PRO A N 1
ATOM 599 C CA . PRO A 1 78 ? -1.638 -28.099 14.852 1.00 47.81 78 PRO A CA 1
ATOM 600 C C . PRO A 1 78 ? -1.730 -28.582 13.400 1.00 47.81 78 PRO A C 1
ATOM 602 O O . PRO A 1 78 ? -0.810 -29.209 12.872 1.00 47.81 78 PRO A O 1
ATOM 605 N N . ASN A 1 79 ? -2.869 -28.314 12.762 1.00 52.56 79 ASN A N 1
ATOM 606 C CA . ASN A 1 79 ? -3.106 -28.686 11.375 1.00 52.56 79 ASN A CA 1
ATOM 607 C C . ASN A 1 79 ? -2.125 -27.917 10.466 1.00 52.56 79 ASN A C 1
ATOM 609 O O . ASN A 1 79 ? -2.132 -26.687 10.509 1.00 52.56 79 ASN A O 1
ATOM 613 N N . PRO A 1 80 ? -1.302 -28.589 9.636 1.00 51.56 80 PRO A N 1
ATOM 614 C CA . PRO A 1 80 ? -0.417 -27.903 8.694 1.00 51.56 80 PRO A CA 1
ATOM 615 C C . PRO A 1 80 ? -1.178 -27.164 7.582 1.00 51.56 80 PRO A C 1
ATOM 617 O O . PRO A 1 80 ? -0.548 -26.432 6.824 1.00 51.56 80 PRO A O 1
ATOM 620 N N . TRP A 1 81 ? -2.499 -27.362 7.473 1.00 53.97 81 TRP A N 1
ATOM 621 C CA . TRP A 1 81 ? -3.358 -26.716 6.484 1.00 53.97 81 TRP A CA 1
ATOM 622 C C . TRP A 1 81 ? -4.490 -25.902 7.125 1.00 53.97 81 TRP A C 1
ATOM 624 O O . TRP A 1 81 ? -5.190 -26.359 8.029 1.00 53.97 81 TRP A O 1
ATOM 634 N N . SER A 1 82 ? -4.689 -24.693 6.618 1.00 61.41 82 SER A N 1
ATOM 635 C CA . SER A 1 82 ? -5.710 -23.730 7.037 1.00 61.41 82 SER A CA 1
ATOM 636 C C . SER A 1 82 ? -7.069 -23.959 6.352 1.00 61.41 82 SER A C 1
ATOM 638 O O . SER A 1 82 ? -7.165 -24.597 5.302 1.00 61.41 82 SER A O 1
ATOM 640 N N . GLU A 1 83 ? -8.142 -23.400 6.924 1.00 60.59 83 GLU A N 1
ATOM 641 C CA . GLU A 1 83 ? -9.495 -23.404 6.325 1.00 60.59 83 GLU A CA 1
ATOM 642 C C . GLU A 1 83 ? -9.518 -22.749 4.930 1.00 60.59 83 GLU A C 1
ATOM 644 O O . GLU A 1 83 ? -10.220 -23.187 4.012 1.00 60.59 83 GLU A O 1
ATOM 649 N N . ASP A 1 84 ? -8.691 -21.719 4.751 1.00 64.12 84 ASP A N 1
ATOM 650 C CA . ASP A 1 84 ? -8.516 -21.006 3.489 1.00 64.12 84 ASP A CA 1
ATOM 651 C C . ASP A 1 84 ? -7.912 -21.916 2.404 1.00 64.12 84 ASP A C 1
ATOM 653 O O . ASP A 1 84 ? -8.356 -21.913 1.255 1.00 64.12 84 ASP A O 1
ATOM 657 N N . GLU A 1 85 ? -6.958 -22.782 2.754 1.00 65.38 85 GLU A N 1
ATOM 658 C CA . GLU A 1 85 ? -6.383 -23.747 1.809 1.00 65.38 85 GLU A CA 1
ATOM 659 C C . GLU A 1 85 ? -7.396 -24.812 1.375 1.00 65.38 85 GLU A C 1
ATOM 661 O O . GLU A 1 85 ? -7.476 -25.129 0.185 1.00 65.38 85 GLU A O 1
ATOM 666 N N . ALA A 1 86 ? -8.243 -25.296 2.287 1.00 65.62 86 ALA A N 1
ATOM 667 C CA . ALA A 1 86 ? -9.351 -26.188 1.938 1.00 65.62 86 ALA A CA 1
ATOM 668 C C . ALA A 1 86 ? -10.359 -25.497 0.996 1.00 65.62 86 ALA A C 1
ATOM 670 O O . ALA A 1 86 ? -10.786 -26.070 -0.013 1.00 65.62 86 ALA A O 1
ATOM 671 N N . THR A 1 87 ? -10.670 -24.226 1.263 1.00 68.56 87 THR A N 1
ATOM 672 C CA . THR A 1 87 ? -11.564 -23.408 0.430 1.00 68.56 87 THR A CA 1
ATOM 673 C C . THR A 1 87 ? -10.983 -23.162 -0.965 1.00 68.56 87 THR A C 1
ATOM 675 O O . THR A 1 87 ? -11.713 -23.207 -1.965 1.00 68.56 87 THR A O 1
ATOM 678 N N . LYS A 1 88 ? -9.663 -22.968 -1.074 1.00 74.88 88 LYS A N 1
ATOM 679 C CA . LYS A 1 88 ? -8.950 -22.851 -2.356 1.00 74.88 88 LYS A CA 1
ATOM 680 C C . LYS A 1 88 ? -9.022 -24.139 -3.170 1.00 74.88 88 LYS A C 1
ATOM 682 O O . LYS A 1 88 ? -9.286 -24.066 -4.370 1.00 74.88 88 LYS A O 1
ATOM 687 N N . ILE A 1 89 ? -8.850 -25.306 -2.545 1.00 74.12 89 ILE A N 1
ATOM 688 C CA . ILE A 1 89 ? -8.954 -26.609 -3.227 1.00 74.12 89 ILE A CA 1
ATOM 689 C C . ILE A 1 89 ? -10.384 -26.829 -3.743 1.00 74.12 89 ILE A C 1
ATOM 691 O O . ILE A 1 89 ? -10.572 -27.141 -4.923 1.00 74.12 89 ILE A O 1
ATOM 695 N N . ALA A 1 90 ? -11.396 -26.564 -2.911 1.00 75.69 90 ALA A N 1
ATOM 696 C CA . ALA A 1 90 ? -12.799 -26.668 -3.307 1.00 75.69 90 ALA A CA 1
ATOM 697 C C . ALA A 1 90 ? -13.150 -25.699 -4.453 1.00 75.69 90 ALA A C 1
ATOM 699 O O . ALA A 1 90 ? -13.842 -26.066 -5.407 1.00 75.69 90 ALA A O 1
ATOM 700 N N . SER A 1 91 ? -12.641 -24.467 -4.401 1.00 80.31 91 SER A N 1
ATOM 701 C CA . SER A 1 91 ? -12.824 -23.469 -5.464 1.00 80.31 91 SER A CA 1
ATOM 702 C C . SER A 1 91 ? -12.129 -23.883 -6.764 1.00 80.31 91 SER A C 1
ATOM 704 O O . SER A 1 91 ? -12.711 -23.753 -7.843 1.00 80.31 91 SER A O 1
ATOM 706 N N . GLY A 1 92 ? -10.924 -24.453 -6.668 1.00 84.81 92 GLY A N 1
ATOM 707 C CA . GLY A 1 92 ? -10.198 -25.028 -7.798 1.00 84.81 92 GLY A CA 1
ATOM 708 C C . GLY A 1 92 ? -10.982 -26.156 -8.471 1.00 84.81 92 GLY A C 1
ATOM 709 O O . GLY A 1 92 ? -11.136 -26.154 -9.692 1.00 84.81 92 GLY A O 1
ATOM 710 N N . TYR A 1 93 ? -11.572 -27.064 -7.688 1.00 87.44 93 TYR A N 1
ATOM 711 C CA . TYR A 1 93 ? -12.435 -28.122 -8.217 1.00 87.44 93 TYR A CA 1
ATOM 712 C C . TYR A 1 93 ? -13.653 -27.562 -8.971 1.00 87.44 93 TYR A C 1
ATOM 714 O O . TYR A 1 93 ? -13.903 -27.941 -10.118 1.00 87.44 93 TYR A O 1
ATOM 722 N N . LYS A 1 94 ? -14.368 -26.591 -8.384 1.00 87.75 94 LYS A N 1
ATOM 723 C CA . LYS A 1 94 ? -15.519 -25.924 -9.027 1.00 87.75 94 LYS A CA 1
ATOM 724 C C . LYS A 1 94 ? -15.138 -25.254 -10.354 1.00 87.75 94 LYS A C 1
ATOM 726 O O . LYS A 1 94 ? -15.912 -25.296 -11.319 1.00 87.75 94 LYS A O 1
ATOM 731 N N . ALA A 1 95 ? -13.944 -24.662 -10.424 1.00 87.94 95 ALA A N 1
ATOM 732 C CA . ALA A 1 95 ? -13.416 -24.076 -11.652 1.00 87.94 95 ALA A CA 1
ATOM 733 C C . ALA A 1 95 ? -13.158 -25.146 -12.726 1.00 87.94 95 ALA A C 1
ATOM 735 O O . ALA A 1 95 ? -13.585 -24.971 -13.867 1.00 87.94 95 ALA A O 1
ATOM 736 N N . LEU A 1 96 ? -12.552 -26.283 -12.366 1.00 90.44 96 LEU A N 1
ATOM 737 C CA . LEU A 1 96 ? -12.314 -27.395 -13.296 1.00 90.44 96 LEU A CA 1
ATOM 738 C C . LEU A 1 96 ? -13.616 -27.984 -13.852 1.00 90.44 96 LEU A C 1
ATOM 740 O O . LEU A 1 96 ? -13.713 -28.221 -15.058 1.00 90.44 96 LEU A O 1
ATOM 744 N N . VAL A 1 97 ? -14.637 -28.153 -13.005 1.00 90.75 97 VAL A N 1
ATOM 745 C CA . VAL A 1 97 ? -15.976 -28.586 -13.440 1.00 90.75 97 VAL A CA 1
ATOM 746 C C . VAL A 1 97 ? -16.576 -27.582 -14.426 1.00 90.75 97 VAL A C 1
ATOM 748 O O . VAL A 1 97 ? -17.099 -27.969 -15.470 1.00 90.75 97 VAL A O 1
ATOM 751 N N . SER A 1 98 ? -16.451 -26.284 -14.145 1.00 88.94 98 SER A N 1
ATOM 752 C CA . SER A 1 98 ? -16.957 -25.229 -15.031 1.00 88.94 98 SER A CA 1
ATOM 753 C C . SER A 1 98 ? -16.247 -25.226 -16.388 1.00 88.94 98 SER A C 1
ATOM 755 O O . SER A 1 98 ? -16.911 -25.139 -17.421 1.00 88.94 98 SER A O 1
ATOM 757 N N . VAL A 1 99 ? -14.920 -25.389 -16.400 1.00 89.06 99 VAL A N 1
ATOM 758 C CA . VAL A 1 99 ? -14.117 -25.506 -17.627 1.00 89.06 99 VAL A CA 1
ATOM 759 C C . VAL A 1 99 ? -14.538 -26.731 -18.436 1.00 89.06 99 VAL A C 1
ATOM 761 O O . VAL A 1 99 ? -14.764 -26.615 -19.639 1.00 89.06 99 VAL A O 1
ATOM 764 N N . PHE A 1 100 ? -14.717 -27.888 -17.799 1.00 90.94 100 PHE A N 1
ATOM 765 C CA . PHE A 1 100 ? -15.196 -29.096 -18.470 1.00 90.94 100 PHE A CA 1
ATOM 766 C C . PHE A 1 100 ? -16.568 -28.900 -19.119 1.00 90.94 100 PHE A C 1
ATOM 768 O O . PHE A 1 100 ? -16.730 -29.176 -20.309 1.00 90.94 100 PHE A O 1
ATOM 775 N N . CYS A 1 101 ? -17.537 -28.367 -18.371 1.00 88.00 101 CYS A N 1
ATOM 776 C CA . CYS A 1 101 ? -18.877 -28.105 -18.891 1.00 88.00 101 CYS A CA 1
ATOM 777 C C . CYS A 1 101 ? -18.861 -27.093 -20.042 1.00 88.00 101 CYS A C 1
ATOM 779 O O . CYS A 1 101 ? -19.617 -27.249 -20.994 1.00 88.00 101 CYS A O 1
ATOM 781 N N . TRP A 1 102 ? -17.986 -26.085 -19.988 1.00 86.00 102 TRP A N 1
ATOM 782 C CA . TRP A 1 102 ? -17.841 -25.090 -21.054 1.00 86.00 102 TRP A CA 1
ATOM 783 C C . TRP A 1 102 ? -17.178 -25.647 -22.324 1.00 86.00 102 TRP A C 1
ATOM 785 O O . TRP A 1 102 ? -17.432 -25.185 -23.439 1.00 86.00 102 TRP A O 1
ATOM 795 N N . SER A 1 103 ? -16.324 -26.654 -22.156 1.00 86.31 103 SER A N 1
ATOM 796 C CA . SER A 1 103 ? -15.556 -27.275 -23.241 1.00 86.31 103 SER A CA 1
ATOM 797 C C . SER A 1 103 ? -16.324 -28.395 -23.935 1.00 86.31 103 SER A C 1
ATOM 799 O O . SER A 1 103 ? -16.068 -28.707 -25.101 1.00 86.31 103 SER A O 1
ATOM 801 N N . SER A 1 104 ? -17.279 -28.985 -23.222 1.00 82.50 104 SER A N 1
ATOM 802 C CA . SER A 1 104 ? -18.194 -29.991 -23.731 1.00 82.50 104 SER A CA 1
ATOM 803 C C . SER A 1 104 ? -19.265 -29.370 -24.632 1.00 82.50 104 SER A C 1
ATOM 805 O O . SER A 1 104 ? -19.839 -28.329 -24.323 1.00 82.50 104 SER A O 1
ATOM 807 N N . LYS A 1 105 ? -19.541 -30.011 -25.775 1.00 68.94 105 LYS A N 1
ATOM 808 C CA . LYS A 1 105 ? -20.566 -29.546 -26.725 1.00 68.94 105 LYS A CA 1
ATOM 809 C C . LYS A 1 105 ? -21.990 -29.701 -26.174 1.00 68.94 105 LYS A C 1
ATOM 811 O O . LYS A 1 105 ? -22.874 -28.957 -26.589 1.00 68.94 105 LYS A O 1
ATOM 816 N N . ALA A 1 106 ? -22.206 -30.666 -25.279 1.00 74.50 106 ALA A N 1
ATOM 817 C CA . ALA A 1 106 ? -23.495 -30.961 -24.669 1.00 74.50 106 ALA A CA 1
ATOM 818 C C . ALA A 1 106 ? -23.354 -31.927 -23.482 1.00 74.50 106 ALA A C 1
ATOM 820 O O . ALA A 1 106 ? -22.352 -32.632 -23.347 1.00 74.50 106 ALA A O 1
ATOM 821 N N . ASP A 1 107 ? -24.380 -31.980 -22.633 1.00 82.38 107 ASP A N 1
ATOM 822 C CA . ASP A 1 107 ? -24.388 -32.831 -21.445 1.00 82.38 107 ASP A CA 1
ATOM 823 C C . ASP A 1 107 ? -24.455 -34.323 -21.815 1.00 82.38 107 ASP A C 1
ATOM 825 O O . ASP A 1 107 ? -25.523 -34.914 -21.975 1.00 82.38 107 ASP A O 1
ATOM 829 N N . PHE A 1 108 ? -23.288 -34.946 -21.956 1.00 77.88 108 PHE A N 1
ATOM 830 C CA . PHE A 1 108 ? -23.166 -36.325 -22.428 1.00 77.88 108 PHE A CA 1
ATOM 831 C C . PHE A 1 108 ? -23.744 -37.385 -21.474 1.00 77.88 108 PHE A C 1
ATOM 833 O O . PHE A 1 108 ? -23.979 -38.517 -21.900 1.00 77.88 108 PHE A O 1
ATOM 840 N N . MET A 1 109 ? -24.029 -37.054 -20.207 1.00 81.69 109 MET A N 1
ATOM 841 C CA . MET A 1 109 ? -24.768 -37.955 -19.306 1.00 81.69 109 MET A CA 1
ATOM 842 C C . MET A 1 109 ? -26.281 -37.887 -19.533 1.00 81.69 109 MET A C 1
ATOM 844 O O . MET A 1 109 ? -26.997 -38.830 -19.183 1.00 81.69 109 MET A O 1
ATOM 848 N N . VAL A 1 110 ? -26.771 -36.804 -20.141 1.00 79.94 110 VAL A N 1
ATOM 849 C CA . VAL A 1 110 ? -28.198 -36.572 -20.394 1.00 79.94 110 VAL A CA 1
ATOM 850 C C . VAL A 1 110 ? -28.583 -36.847 -21.853 1.00 79.94 110 VAL A C 1
ATOM 852 O O . VAL A 1 110 ? -29.691 -37.316 -22.090 1.00 79.94 110 VAL A O 1
ATOM 855 N N . GLN A 1 111 ? -27.676 -36.638 -22.812 1.00 73.31 111 GLN A N 1
ATOM 856 C CA . GLN A 1 111 ? -27.936 -36.809 -24.250 1.00 73.31 111 GLN A CA 1
ATOM 857 C C . GLN A 1 111 ? -28.368 -38.223 -24.671 1.00 73.31 111 GLN A C 1
ATOM 859 O O . GLN A 1 111 ? -27.994 -39.220 -24.053 1.00 73.31 111 GLN A O 1
ATOM 864 N N . ASP A 1 112 ? -29.106 -38.325 -25.776 1.00 63.31 112 ASP A N 1
ATOM 865 C CA . ASP A 1 112 ? -29.480 -39.620 -26.342 1.00 63.31 112 ASP A CA 1
ATOM 866 C C . ASP A 1 112 ? -28.278 -40.286 -27.037 1.00 63.31 112 ASP A C 1
ATOM 868 O O . ASP A 1 112 ? -27.616 -39.690 -27.893 1.00 63.31 112 ASP A O 1
ATOM 872 N N . VAL A 1 113 ? -27.962 -41.520 -26.636 1.00 60.31 113 VAL A N 1
ATOM 873 C CA . VAL A 1 113 ? -26.720 -42.231 -27.009 1.00 60.31 113 VAL A CA 1
ATOM 874 C C . VAL A 1 113 ? -26.699 -42.597 -28.499 1.00 60.31 113 VAL A C 1
ATOM 876 O O . VAL A 1 113 ? -25.635 -42.807 -29.076 1.00 60.31 113 VAL A O 1
ATOM 879 N N . THR A 1 114 ? -27.865 -42.571 -29.145 1.00 56.38 114 THR A N 1
ATOM 880 C CA . THR A 1 114 ? -28.075 -42.782 -30.585 1.00 56.38 114 THR A CA 1
ATOM 881 C C . THR A 1 114 ? -27.450 -41.699 -31.475 1.00 56.38 114 THR A C 1
ATOM 883 O O . THR A 1 114 ? -27.311 -41.902 -32.677 1.00 56.38 114 THR A O 1
ATOM 886 N N . THR A 1 115 ? -27.029 -40.563 -30.906 1.00 55.84 115 THR A N 1
ATOM 887 C CA . THR A 1 115 ? -26.438 -39.432 -31.651 1.00 55.84 115 THR A CA 1
ATOM 888 C C . THR A 1 115 ? -24.902 -39.441 -31.715 1.00 55.84 115 THR A C 1
ATOM 890 O O . THR A 1 115 ? -24.303 -38.535 -32.298 1.00 55.84 115 THR A O 1
ATOM 893 N N . ILE A 1 116 ? -24.240 -40.449 -31.132 1.00 59.12 116 ILE A N 1
ATOM 894 C CA . ILE A 1 116 ? -22.775 -40.516 -31.011 1.00 59.12 116 ILE A CA 1
ATOM 895 C C . ILE A 1 116 ? -22.187 -41.407 -32.119 1.00 59.12 116 ILE A C 1
ATOM 897 O O . ILE A 1 116 ? -22.485 -42.591 -32.209 1.00 59.12 116 ILE A O 1
ATOM 901 N N . SER A 1 117 ? -21.314 -40.840 -32.957 1.00 54.06 117 SER A N 1
ATOM 902 C CA . SER A 1 117 ? -20.841 -41.417 -34.229 1.00 54.06 117 SER A CA 1
ATOM 903 C C . SER A 1 117 ? -19.695 -42.448 -34.130 1.00 54.06 117 SER A C 1
ATOM 905 O O . SER A 1 117 ? -18.892 -42.553 -35.054 1.00 54.06 117 SER A O 1
ATOM 907 N N . SER A 1 118 ? -19.544 -43.166 -33.016 1.00 58.47 118 SER A N 1
ATOM 908 C CA . SER A 1 118 ? -18.457 -44.142 -32.792 1.00 58.47 118 SER A CA 1
ATOM 909 C C . SER A 1 118 ? -19.003 -45.324 -31.996 1.00 58.47 118 SER A C 1
ATOM 911 O O . SER A 1 118 ? -19.726 -45.069 -31.051 1.00 58.47 118 SER A O 1
ATOM 913 N N . GLU A 1 119 ? -18.693 -46.581 -32.336 1.00 56.53 119 GLU A N 1
ATOM 914 C CA . GLU A 1 119 ? -19.242 -47.767 -31.638 1.00 56.53 119 GLU A CA 1
ATOM 915 C C . GLU A 1 119 ? -18.721 -47.941 -30.192 1.00 56.53 119 GLU A C 1
ATOM 917 O O . GLU A 1 119 ? -19.464 -48.393 -29.319 1.00 56.53 119 GLU A O 1
ATOM 922 N N . ASP A 1 120 ? -17.488 -47.509 -29.894 1.00 59.19 120 ASP A N 1
ATOM 923 C CA . ASP A 1 120 ? -16.844 -47.708 -28.580 1.00 59.19 120 ASP A CA 1
ATOM 924 C C . ASP A 1 120 ? -17.248 -46.676 -27.511 1.00 59.19 120 ASP A C 1
ATOM 926 O O . ASP A 1 120 ? -17.176 -46.931 -26.309 1.00 59.19 120 ASP A O 1
ATOM 930 N N . VAL A 1 121 ? -17.673 -45.480 -27.922 1.00 64.44 121 VAL A N 1
ATOM 931 C CA . VAL A 1 121 ? -18.043 -44.395 -26.996 1.00 64.44 121 VAL A CA 1
ATOM 932 C C . VAL A 1 121 ? -19.410 -44.637 -26.321 1.00 64.44 121 VAL A C 1
ATOM 934 O O . VAL A 1 121 ? -19.507 -44.448 -25.107 1.00 64.44 121 VAL A O 1
ATOM 937 N N . PRO A 1 122 ? -20.464 -45.091 -27.028 1.00 69.12 122 PRO A N 1
ATOM 938 C CA . PRO A 1 122 ? -21.748 -45.494 -26.464 1.00 69.12 122 PRO A CA 1
ATOM 939 C C . PRO A 1 122 ? -21.638 -46.508 -25.330 1.00 69.12 122 PRO A C 1
ATOM 941 O O . PRO A 1 122 ? -22.300 -46.343 -24.306 1.00 69.12 122 PRO A O 1
ATOM 944 N N . SER A 1 123 ? -20.793 -47.535 -25.476 1.00 73.50 123 SER A N 1
ATOM 945 C CA . SER A 1 123 ? -20.635 -48.586 -24.464 1.00 73.50 123 SER A CA 1
ATOM 946 C C . SER A 1 123 ? -19.986 -48.045 -23.185 1.00 73.50 123 SER A C 1
ATOM 948 O O . SER A 1 123 ? -20.501 -48.285 -22.089 1.00 73.50 123 SER A O 1
ATOM 950 N N . GLN A 1 124 ? -18.937 -47.223 -23.317 1.00 77.62 124 GLN A N 1
ATOM 951 C CA . GLN A 1 124 ? -18.287 -46.539 -22.195 1.00 77.62 124 GLN A CA 1
ATOM 952 C C . GLN A 1 124 ? -19.250 -45.588 -21.484 1.00 77.62 124 GLN A C 1
ATOM 954 O O . GLN A 1 124 ? -19.383 -45.647 -20.265 1.00 77.62 124 GLN A O 1
ATOM 959 N N . VAL A 1 125 ? -19.990 -44.762 -22.231 1.00 80.31 125 VAL A N 1
ATOM 960 C CA . VAL A 1 125 ? -20.970 -43.827 -21.659 1.00 80.31 125 VAL A CA 1
ATOM 961 C C . VAL A 1 125 ? -22.088 -44.574 -20.928 1.00 80.31 125 VAL A C 1
ATOM 963 O O . VAL A 1 125 ? -22.469 -44.170 -19.829 1.00 80.31 125 VAL A O 1
ATOM 966 N N . MET A 1 126 ? -22.590 -45.686 -21.475 1.00 79.56 126 MET A N 1
ATOM 967 C CA . MET A 1 126 ? -23.596 -46.516 -20.800 1.00 79.56 126 MET A CA 1
ATOM 968 C C . MET A 1 126 ? -23.057 -47.146 -19.511 1.00 79.56 126 MET A C 1
ATOM 970 O O . MET A 1 126 ? -23.755 -47.157 -18.494 1.00 79.56 126 MET A O 1
ATOM 974 N N . GLN A 1 127 ? -21.811 -47.627 -19.514 1.00 82.81 127 GLN A N 1
ATOM 975 C CA . GLN A 1 127 ? -21.161 -48.138 -18.308 1.00 82.81 127 GLN A CA 1
ATOM 976 C C . GLN A 1 127 ? -20.990 -47.034 -17.257 1.00 82.81 127 GLN A C 1
ATOM 978 O O . GLN A 1 127 ? -21.323 -47.240 -16.088 1.00 82.81 127 GLN A O 1
ATOM 983 N N . THR A 1 128 ? -20.546 -45.843 -17.666 1.00 85.19 128 THR A N 1
ATOM 984 C CA . THR A 1 128 ? -20.421 -44.686 -16.776 1.00 85.19 128 THR A CA 1
ATOM 985 C C . THR A 1 128 ? -21.777 -44.281 -16.195 1.00 85.19 128 THR A C 1
ATOM 987 O O . THR A 1 128 ? -21.866 -44.073 -14.988 1.00 85.19 128 THR A O 1
ATOM 990 N N . ARG A 1 129 ? -22.854 -44.248 -16.998 1.00 88.06 129 ARG A N 1
ATOM 991 C CA . ARG A 1 129 ? -24.222 -43.942 -16.529 1.00 88.06 129 ARG A CA 1
ATOM 992 C C . ARG A 1 129 ? -24.706 -44.910 -15.457 1.00 88.06 129 ARG A C 1
ATOM 994 O O . ARG A 1 129 ? -25.328 -44.474 -14.491 1.00 88.06 129 ARG A O 1
ATOM 1001 N N . ARG A 1 130 ? -24.405 -46.204 -15.607 1.00 82.94 130 ARG A N 1
ATOM 1002 C CA . ARG A 1 130 ? -24.695 -47.214 -14.577 1.00 82.94 130 ARG A CA 1
ATOM 1003 C C . ARG A 1 130 ? -23.876 -46.963 -13.312 1.00 82.94 130 ARG A C 1
ATOM 1005 O O . ARG A 1 130 ? -24.435 -46.975 -12.223 1.00 82.94 130 ARG A O 1
ATOM 1012 N N . MET A 1 131 ? -22.580 -46.680 -13.457 1.00 84.44 131 MET A N 1
ATOM 1013 C CA . MET A 1 131 ? -21.676 -46.422 -12.331 1.00 84.44 131 MET A CA 1
ATOM 1014 C C . MET A 1 131 ? -22.123 -45.222 -11.483 1.00 84.44 131 MET A C 1
ATOM 1016 O O . MET A 1 131 ? -22.087 -45.294 -10.259 1.00 84.44 131 MET A O 1
ATOM 1020 N N . VAL A 1 132 ? -22.572 -44.135 -12.116 1.00 85.00 132 VAL A N 1
ATOM 1021 C CA . VAL A 1 132 ? -23.029 -42.919 -11.415 1.00 85.00 132 VAL A CA 1
ATOM 1022 C C . VAL A 1 132 ? -24.522 -42.928 -11.076 1.00 85.00 132 VAL A C 1
ATOM 1024 O O . VAL A 1 132 ? -25.050 -41.898 -10.660 1.00 85.00 132 VAL A O 1
ATOM 1027 N N . ARG A 1 133 ? -25.204 -44.069 -11.272 1.00 85.81 133 ARG A N 1
ATOM 1028 C CA . ARG A 1 133 ? -26.649 -44.247 -11.044 1.00 85.81 133 ARG A CA 1
ATOM 1029 C C . ARG A 1 133 ? -27.477 -43.132 -11.691 1.00 85.81 133 ARG A C 1
ATOM 1031 O O . ARG A 1 133 ? -28.360 -42.550 -11.069 1.00 85.81 133 ARG A O 1
ATOM 1038 N N . ARG A 1 134 ? -27.178 -42.810 -12.956 1.00 86.00 134 ARG A N 1
ATOM 1039 C CA . ARG A 1 134 ? -27.813 -41.700 -13.695 1.00 86.00 134 ARG A CA 1
ATOM 1040 C C . ARG A 1 134 ? -29.343 -41.787 -13.695 1.00 86.00 134 ARG A C 1
ATOM 1042 O O . ARG A 1 134 ? -30.011 -40.766 -13.715 1.00 86.00 134 ARG A O 1
ATOM 1049 N N . ASN A 1 135 ? -29.901 -42.994 -13.678 1.00 84.00 135 ASN A N 1
ATOM 1050 C CA . ASN A 1 135 ? -31.341 -43.255 -13.594 1.00 84.00 135 ASN A CA 1
ATOM 1051 C C . ASN A 1 135 ? -32.007 -42.741 -12.303 1.00 84.00 135 ASN A C 1
ATOM 1053 O O . ASN A 1 135 ? -33.223 -42.619 -12.275 1.00 84.00 135 ASN A O 1
ATOM 1057 N N . GLU A 1 136 ? -31.237 -42.445 -11.258 1.00 82.19 136 GLU A N 1
ATOM 1058 C CA . GLU A 1 136 ? -31.739 -41.922 -9.982 1.00 82.19 136 GLU A CA 1
ATOM 1059 C C . GLU A 1 136 ? -31.485 -40.415 -9.828 1.00 82.19 136 GLU A C 1
ATOM 1061 O O . GLU A 1 136 ? -31.862 -39.812 -8.826 1.00 82.19 136 GLU A O 1
ATOM 1066 N N . TRP A 1 137 ? -30.853 -39.767 -10.810 1.00 86.44 137 TRP A N 1
ATOM 1067 C CA . TRP A 1 137 ? -30.530 -38.341 -10.721 1.00 86.44 137 TRP A CA 1
ATOM 1068 C C . TRP A 1 137 ? -31.775 -37.469 -10.573 1.00 86.44 137 TRP A C 1
ATOM 1070 O O . TRP A 1 137 ? -31.781 -36.584 -9.721 1.00 86.44 137 TRP A O 1
ATOM 1080 N N . ASP A 1 138 ? -32.851 -37.783 -11.297 1.00 80.31 138 ASP A N 1
ATOM 1081 C CA . ASP A 1 138 ? -34.122 -37.060 -11.188 1.00 80.31 138 ASP A CA 1
ATOM 1082 C C . ASP A 1 138 ? -34.706 -37.159 -9.769 1.00 80.31 138 ASP A C 1
ATOM 1084 O O . ASP A 1 138 ? -35.178 -36.165 -9.221 1.00 80.31 138 ASP A O 1
ATOM 1088 N N . THR A 1 139 ? -34.588 -38.329 -9.122 1.00 76.12 139 THR A N 1
ATOM 1089 C CA . THR A 1 139 ? -35.033 -38.521 -7.729 1.00 76.12 139 THR A CA 1
ATOM 1090 C C . THR A 1 139 ? -34.179 -37.762 -6.715 1.00 76.12 139 THR A C 1
ATOM 1092 O O . THR A 1 139 ? -34.679 -37.384 -5.661 1.00 76.12 139 THR A O 1
ATOM 1095 N N . PHE A 1 140 ? -32.913 -37.487 -7.042 1.00 70.75 140 PHE A N 1
ATOM 1096 C CA . PHE A 1 140 ? -32.009 -36.675 -6.223 1.00 70.75 140 PHE A CA 1
ATOM 1097 C C . PHE A 1 140 ? -32.007 -35.186 -6.609 1.00 70.75 140 PHE A C 1
ATOM 1099 O O . PHE A 1 140 ? -31.219 -34.418 -6.060 1.00 70.75 140 PHE A O 1
ATOM 1106 N N . GLY A 1 141 ? -32.863 -34.762 -7.547 1.00 77.50 141 GLY A N 1
ATOM 1107 C CA . GLY A 1 141 ? -32.926 -33.377 -8.021 1.00 77.50 141 GLY A CA 1
ATOM 1108 C C . GLY A 1 141 ? -31.708 -32.927 -8.838 1.00 77.50 141 GLY A C 1
ATOM 1109 O O . GLY A 1 141 ? -31.475 -31.728 -8.964 1.00 77.50 141 GLY A O 1
ATOM 1110 N N . ILE A 1 142 ? -30.930 -33.867 -9.382 1.00 83.44 142 ILE A N 1
ATOM 1111 C CA . ILE A 1 142 ? -29.723 -33.611 -10.174 1.00 83.44 142 ILE A CA 1
ATOM 1112 C C . ILE A 1 142 ? -30.114 -33.501 -11.651 1.00 83.44 142 ILE A C 1
ATOM 1114 O O . ILE A 1 142 ? -30.437 -34.494 -12.296 1.00 83.44 142 ILE A O 1
ATOM 1118 N N . LYS A 1 143 ? -30.047 -32.295 -12.218 1.00 84.50 143 LYS A N 1
ATOM 1119 C CA . LYS A 1 143 ? -30.527 -31.997 -13.580 1.00 84.50 143 LYS A CA 1
ATOM 1120 C C . LYS A 1 143 ? -29.504 -32.280 -14.677 1.00 84.50 143 LYS A C 1
ATOM 1122 O O . LYS A 1 143 ? -29.851 -32.281 -15.856 1.00 84.50 143 LYS A O 1
ATOM 1127 N N . GLY A 1 144 ? -28.238 -32.492 -14.323 1.00 88.19 144 GLY A N 1
ATOM 1128 C CA . GLY A 1 144 ? -27.187 -32.733 -15.307 1.00 88.19 144 GLY A CA 1
ATOM 1129 C C . GLY A 1 144 ? -25.802 -32.956 -14.714 1.00 88.19 144 GLY A C 1
ATOM 1130 O O . GLY A 1 144 ? -25.587 -32.876 -13.503 1.00 88.19 144 GLY A O 1
ATOM 1131 N N . THR A 1 145 ? -24.833 -33.208 -15.595 1.00 88.56 145 THR A N 1
ATOM 1132 C CA . THR A 1 145 ? -23.451 -33.565 -15.240 1.00 88.56 145 THR A CA 1
ATOM 1133 C C . THR A 1 145 ? -22.788 -32.507 -14.363 1.00 88.56 145 THR A C 1
ATOM 1135 O O . THR A 1 145 ? -22.026 -32.841 -13.459 1.00 88.56 145 THR A O 1
ATOM 1138 N N . LYS A 1 146 ? -23.075 -31.224 -14.611 1.00 89.12 146 LYS A N 1
ATOM 1139 C CA . LYS A 1 146 ? -22.523 -30.117 -13.821 1.00 89.12 146 LYS A CA 1
ATOM 1140 C C . LYS A 1 146 ? -22.966 -30.198 -12.362 1.00 89.12 146 LYS A C 1
ATOM 1142 O O . LYS A 1 146 ? -22.128 -30.118 -11.473 1.00 89.12 146 LYS A O 1
ATOM 1147 N N . GLU A 1 147 ? -24.267 -30.342 -12.129 1.00 85.38 147 GLU A N 1
ATOM 1148 C CA . GLU A 1 147 ? -24.833 -30.422 -10.779 1.00 85.38 147 GLU A CA 1
ATOM 1149 C C . GLU A 1 147 ? -24.353 -31.682 -10.064 1.00 85.38 147 GLU A C 1
ATOM 1151 O O . GLU A 1 147 ? -23.954 -31.605 -8.907 1.00 85.38 147 GLU A O 1
ATOM 1156 N N . PHE A 1 148 ? -24.277 -32.807 -10.783 1.00 87.19 148 PHE A N 1
ATOM 1157 C CA . PHE A 1 148 ? -23.714 -34.041 -10.248 1.00 87.19 148 PHE A CA 1
ATOM 1158 C C . PHE A 1 148 ? -22.274 -33.848 -9.760 1.00 87.19 148 PHE A C 1
ATOM 1160 O O . PHE A 1 148 ? -21.975 -34.133 -8.605 1.00 87.19 148 PHE A O 1
ATOM 1167 N N . LEU A 1 149 ? -21.388 -33.330 -10.619 1.00 87.56 149 LEU A N 1
ATOM 1168 C CA . LEU A 1 149 ? -19.978 -33.129 -10.281 1.00 87.56 149 LEU A CA 1
ATOM 1169 C C . LEU A 1 149 ? -19.799 -32.111 -9.153 1.00 87.56 149 LEU A C 1
ATOM 1171 O O . LEU A 1 149 ? -18.999 -32.340 -8.259 1.00 87.56 149 LEU A O 1
ATOM 1175 N N . LEU A 1 150 ? -20.561 -31.014 -9.149 1.00 84.19 150 LEU A N 1
ATOM 1176 C CA . LEU A 1 150 ? -20.514 -30.036 -8.057 1.00 84.19 150 LEU A CA 1
ATOM 1177 C C . LEU A 1 150 ? -21.057 -30.594 -6.732 1.00 84.19 150 LEU A C 1
ATOM 1179 O O . LEU A 1 150 ? -20.658 -30.112 -5.674 1.00 84.19 150 LEU A O 1
ATOM 1183 N N . GLY A 1 151 ? -21.932 -31.601 -6.784 1.00 74.38 151 GLY A N 1
ATOM 1184 C CA . GLY A 1 151 ? -22.390 -32.344 -5.611 1.00 74.38 151 GLY A CA 1
ATOM 1185 C C . GLY A 1 151 ? -21.340 -33.305 -5.041 1.00 74.38 151 GLY A C 1
ATOM 1186 O O . GLY A 1 151 ? -21.410 -33.660 -3.863 1.00 74.38 151 GLY A O 1
ATOM 1187 N N . LEU A 1 152 ? -20.337 -33.710 -5.829 1.00 73.06 152 LEU A N 1
ATOM 1188 C CA . LEU A 1 152 ? -19.251 -34.564 -5.348 1.00 73.06 152 LEU A CA 1
ATOM 1189 C C . LEU A 1 152 ? -18.332 -33.777 -4.409 1.00 73.06 152 LEU A C 1
ATOM 1191 O O . LEU A 1 152 ? -17.679 -32.813 -4.804 1.00 73.06 152 LEU A O 1
ATOM 1195 N N . GLY A 1 153 ? -18.268 -34.210 -3.150 1.00 61.81 153 GLY A N 1
ATOM 1196 C CA . GLY A 1 153 ? -17.440 -33.561 -2.133 1.00 61.81 153 GLY A CA 1
ATOM 1197 C C . GLY A 1 153 ? -18.019 -32.263 -1.569 1.00 61.81 153 GLY A C 1
ATOM 1198 O O . GLY A 1 153 ? -17.292 -31.520 -0.921 1.00 61.81 153 GLY A O 1
ATOM 1199 N N . ALA A 1 154 ? -19.316 -31.989 -1.769 1.00 62.25 154 ALA A N 1
ATOM 1200 C CA . ALA A 1 154 ? -20.012 -30.903 -1.068 1.00 62.25 154 ALA A CA 1
ATOM 1201 C C . ALA A 1 154 ? -20.166 -31.175 0.445 1.00 62.25 154 ALA A C 1
ATOM 1203 O O . ALA A 1 154 ? -20.485 -30.259 1.207 1.00 62.25 154 ALA A O 1
ATOM 1204 N N . CYS A 1 155 ? -19.960 -32.437 0.855 1.00 59.31 155 CYS A N 1
ATOM 1205 C CA . CYS A 1 155 ? -20.059 -33.004 2.205 1.00 59.31 155 CYS A CA 1
ATOM 1206 C C . CYS A 1 155 ? -21.380 -32.734 2.947 1.00 59.31 155 CYS A C 1
ATOM 1208 O O . CYS A 1 155 ? -21.566 -33.271 4.027 1.00 59.31 155 CYS A O 1
ATOM 1210 N N . LEU A 1 156 ? -22.314 -31.982 2.367 1.00 52.91 156 LEU A N 1
ATOM 1211 C CA . LEU A 1 156 ? -23.635 -31.649 2.883 1.00 52.91 156 LEU A CA 1
ATOM 1212 C C . LEU A 1 156 ? -24.651 -31.899 1.773 1.00 52.91 156 LEU A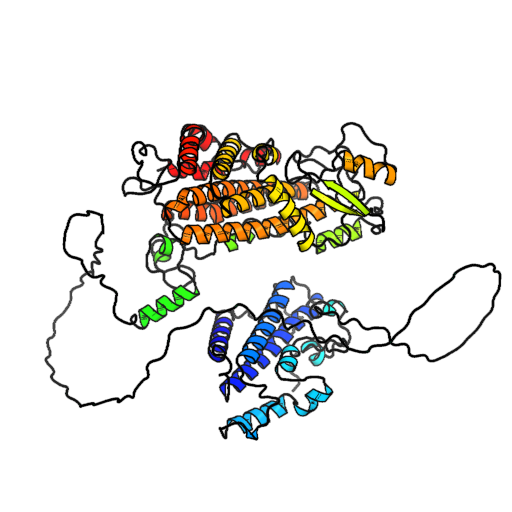 C 1
ATOM 1214 O O . LEU A 1 156 ? -24.525 -31.369 0.667 1.00 52.91 156 LEU A O 1
ATOM 1218 N N . LEU A 1 157 ? -25.636 -32.737 2.068 1.00 53.84 157 LEU A N 1
ATOM 1219 C CA . LEU A 1 157 ? -26.796 -32.933 1.212 1.00 53.84 157 LEU A CA 1
ATOM 1220 C C . LEU A 1 157 ? -27.788 -31.760 1.389 1.00 53.84 157 LEU A C 1
ATOM 1222 O O . LEU A 1 157 ? -27.700 -31.025 2.376 1.00 53.84 157 LEU A O 1
ATOM 1226 N N . PRO A 1 158 ? -28.730 -31.546 0.449 1.00 43.31 158 PRO A N 1
ATOM 1227 C CA . PRO A 1 158 ? -29.728 -30.470 0.536 1.00 43.31 158 PRO A CA 1
ATOM 1228 C C . PRO A 1 158 ? -30.610 -30.509 1.796 1.00 43.31 158 PRO A C 1
ATOM 1230 O O . PRO A 1 158 ? -31.178 -29.491 2.178 1.00 43.31 158 PRO A O 1
ATOM 1233 N N . ASP A 1 159 ? -30.708 -31.668 2.443 1.00 51.03 159 ASP A N 1
ATOM 1234 C CA . ASP A 1 159 ? -31.395 -31.905 3.718 1.00 51.03 159 ASP A CA 1
ATOM 1235 C C . ASP A 1 159 ? -30.533 -31.560 4.954 1.00 51.03 159 ASP A C 1
ATOM 1237 O O . ASP A 1 159 ? -30.964 -31.750 6.089 1.00 51.03 159 ASP A O 1
ATOM 1241 N N . GLY A 1 160 ? -29.317 -31.038 4.753 1.00 50.47 160 GLY A N 1
ATOM 1242 C CA . GLY A 1 160 ? -28.385 -30.665 5.818 1.00 50.47 160 GLY A CA 1
ATOM 1243 C C . GLY A 1 160 ? -27.604 -31.840 6.410 1.00 50.47 160 GLY A C 1
ATOM 1244 O O . GLY A 1 160 ? -26.823 -31.639 7.343 1.00 50.47 160 GLY A O 1
ATOM 1245 N N . ILE A 1 161 ? -27.766 -33.056 5.878 1.00 52.16 161 ILE A N 1
ATOM 1246 C CA . ILE A 1 161 ? -27.058 -34.236 6.374 1.00 52.16 161 ILE A CA 1
ATOM 1247 C C . ILE A 1 161 ? -25.616 -34.223 5.861 1.00 52.16 161 ILE A C 1
ATOM 1249 O O . ILE A 1 161 ? -25.357 -34.177 4.653 1.00 52.16 161 ILE A O 1
ATOM 1253 N N . TYR A 1 162 ? -24.661 -34.291 6.794 1.00 58.78 162 TYR A N 1
ATOM 1254 C CA . TYR A 1 162 ? -23.246 -34.418 6.463 1.00 58.78 162 TYR A CA 1
ATOM 1255 C C . TYR A 1 162 ? -22.968 -35.797 5.852 1.00 58.78 162 TYR A C 1
ATOM 1257 O O . TYR A 1 162 ? -23.151 -36.831 6.492 1.00 58.78 162 TYR A O 1
ATOM 1265 N N . ASN A 1 163 ? -22.521 -35.814 4.600 1.00 57.50 163 ASN A N 1
ATOM 1266 C CA . ASN A 1 163 ? -22.296 -37.013 3.800 1.00 57.50 163 ASN A CA 1
ATOM 1267 C C . ASN A 1 163 ? -20.840 -37.100 3.315 1.00 57.50 163 ASN A C 1
ATOM 1269 O O . ASN A 1 163 ? -20.567 -37.314 2.132 1.00 57.50 163 ASN A O 1
ATOM 1273 N N . GLY A 1 164 ? -19.902 -36.894 4.240 1.00 63.06 164 GLY A N 1
ATOM 1274 C CA . GLY A 1 164 ? -18.481 -37.137 4.012 1.00 63.06 164 GLY A CA 1
ATOM 1275 C C . GLY A 1 164 ? -18.161 -38.627 3.810 1.00 63.06 164 GLY A C 1
ATOM 1276 O O . GLY A 1 164 ? -18.779 -39.516 4.408 1.00 63.06 164 GLY A O 1
ATOM 1277 N N . PHE A 1 165 ? -17.155 -38.905 2.983 1.00 63.94 165 PHE A N 1
ATOM 1278 C CA . PHE A 1 165 ? -16.542 -40.216 2.769 1.00 63.94 165 PHE A CA 1
ATOM 1279 C C . PHE A 1 165 ? -16.136 -40.924 4.079 1.00 63.94 165 PHE A C 1
ATOM 1281 O O . PHE A 1 165 ? -16.415 -42.114 4.251 1.00 63.94 165 PHE A O 1
ATOM 1288 N N . TYR A 1 166 ? -15.516 -40.214 5.027 1.00 57.66 166 TYR A N 1
ATOM 1289 C CA . TYR A 1 166 ? -15.124 -40.780 6.323 1.00 57.66 166 TYR A CA 1
ATOM 1290 C C . TYR A 1 166 ? -16.332 -41.009 7.243 1.00 57.66 166 TYR A C 1
ATOM 1292 O O . TYR A 1 166 ? -16.415 -42.063 7.873 1.00 57.66 166 TYR A O 1
ATOM 1300 N N . ALA A 1 167 ? -17.311 -40.098 7.275 1.00 56.28 167 ALA A N 1
ATOM 1301 C CA . ALA A 1 167 ? -18.514 -40.269 8.098 1.00 56.28 167 ALA A CA 1
ATOM 1302 C C . ALA A 1 167 ? -19.300 -41.538 7.719 1.00 56.28 167 ALA A C 1
ATOM 1304 O O . ALA A 1 167 ? -19.685 -42.310 8.598 1.00 56.28 167 ALA A O 1
ATOM 1305 N N . ARG A 1 168 ? -19.444 -41.818 6.413 1.00 55.28 168 ARG A N 1
ATOM 1306 C CA . ARG A 1 168 ? -20.057 -43.062 5.913 1.00 55.28 168 ARG A CA 1
ATOM 1307 C C . ARG A 1 168 ? -19.225 -44.313 6.193 1.00 55.28 168 ARG A C 1
ATOM 1309 O O . ARG A 1 168 ? -19.796 -45.353 6.502 1.00 55.28 168 ARG A O 1
ATOM 1316 N N . LYS A 1 169 ? -17.895 -44.239 6.069 1.00 50.97 169 LYS A N 1
ATOM 1317 C CA . LYS A 1 169 ? -17.007 -45.401 6.253 1.00 50.97 169 LYS A CA 1
ATOM 1318 C C . LYS A 1 169 ? -16.864 -45.817 7.720 1.00 50.97 169 LYS A C 1
ATOM 1320 O O . LYS A 1 169 ? -16.715 -47.004 7.992 1.00 50.97 169 LYS A O 1
ATOM 1325 N N . PHE A 1 170 ? -16.895 -44.856 8.641 1.00 55.88 170 PHE A N 1
ATOM 1326 C CA . PHE A 1 170 ? -16.653 -45.083 10.069 1.00 55.88 170 PHE A CA 1
ATOM 1327 C C . PHE A 1 170 ? -17.920 -44.999 10.935 1.00 55.88 170 PHE A C 1
ATOM 1329 O O . PHE A 1 170 ? -17.813 -45.082 12.152 1.00 55.88 170 PHE A O 1
ATOM 1336 N N . ALA A 1 171 ? -19.107 -44.863 10.323 1.00 51.09 171 ALA A N 1
ATOM 1337 C CA . ALA A 1 171 ? -20.402 -44.780 11.011 1.00 51.09 171 ALA A CA 1
ATOM 1338 C C . ALA A 1 171 ? -20.434 -43.725 12.138 1.00 51.09 171 ALA A C 1
ATOM 1340 O O . ALA A 1 171 ? -21.024 -43.937 13.197 1.00 51.09 171 ALA A O 1
ATOM 1341 N N . LEU A 1 172 ? -19.790 -42.576 11.907 1.00 50.06 172 LEU A N 1
ATOM 1342 C CA . LEU A 1 172 ? -19.732 -41.464 12.857 1.00 50.06 172 LEU A CA 1
ATOM 1343 C C . LEU A 1 172 ? -21.102 -40.768 12.907 1.00 50.06 172 LEU A C 1
ATOM 1345 O O . LEU A 1 172 ? -21.357 -39.838 12.149 1.00 50.06 172 LEU A O 1
ATOM 1349 N N . GLN A 1 173 ? -21.999 -41.234 13.782 1.00 46.53 173 GLN A N 1
ATOM 1350 C CA . GLN A 1 173 ? -23.368 -40.708 13.925 1.00 46.53 173 GLN A CA 1
ATOM 1351 C C . GLN A 1 173 ? -23.462 -39.344 14.638 1.00 46.53 173 GLN A C 1
ATOM 1353 O O . GLN A 1 173 ? -24.556 -38.819 14.821 1.00 46.53 173 GLN A O 1
ATOM 1358 N N . SER A 1 174 ? -22.343 -38.728 15.014 1.00 49.22 174 SER A N 1
ATOM 1359 C CA . SER A 1 174 ? -22.345 -37.439 15.710 1.00 49.22 174 SER A CA 1
ATOM 1360 C C . SER A 1 174 ? -21.054 -36.666 15.444 1.00 49.22 174 SER A C 1
ATOM 1362 O O . SER A 1 174 ? -20.084 -36.784 16.193 1.00 49.22 174 SER A O 1
ATOM 1364 N N . LEU A 1 175 ? -21.028 -35.871 14.373 1.00 45.16 175 LEU A N 1
ATOM 1365 C CA . LEU A 1 175 ? -20.025 -34.817 14.202 1.00 45.16 175 LEU A CA 1
ATOM 1366 C C . LEU A 1 175 ? -20.653 -33.458 14.568 1.00 45.16 175 LEU A C 1
ATOM 1368 O O . LEU A 1 175 ? -21.797 -33.210 14.183 1.00 45.16 175 LEU A O 1
ATOM 1372 N N . PRO A 1 176 ? -19.950 -32.578 15.309 1.00 40.47 176 PRO A N 1
ATOM 1373 C CA . PRO A 1 176 ? -20.487 -31.285 15.726 1.00 40.47 176 PRO A CA 1
ATOM 1374 C C . PRO A 1 176 ? -20.819 -30.367 14.541 1.00 40.47 176 PRO A C 1
ATOM 1376 O O . PRO A 1 176 ? -20.106 -30.332 13.537 1.00 40.47 176 PRO A O 1
ATOM 1379 N N . THR A 1 177 ? -21.838 -29.525 14.726 1.00 41.88 177 THR A N 1
ATOM 1380 C CA . THR A 1 177 ? -22.376 -28.484 13.820 1.00 41.88 177 THR A CA 1
ATOM 1381 C C . THR A 1 177 ? -21.328 -27.514 13.234 1.00 41.88 177 THR A C 1
ATOM 1383 O O . THR A 1 177 ? -21.618 -26.754 12.313 1.00 41.88 177 THR A O 1
ATOM 1386 N N . ILE A 1 178 ? -20.084 -27.548 13.721 1.00 38.44 178 ILE A N 1
ATOM 1387 C CA . ILE A 1 178 ? -18.938 -26.759 13.240 1.00 38.44 178 ILE A CA 1
ATOM 1388 C C . ILE A 1 178 ? -18.636 -27.046 11.758 1.00 38.44 178 ILE A C 1
ATOM 1390 O O . ILE A 1 178 ? -18.228 -26.149 11.025 1.00 38.44 178 ILE A O 1
ATOM 1394 N N . CYS A 1 179 ? -18.941 -28.252 11.271 1.00 36.88 179 CYS A N 1
ATOM 1395 C CA . CYS A 1 179 ? -18.701 -28.625 9.878 1.00 36.88 179 CYS A CA 1
ATOM 1396 C C . CYS A 1 179 ? -19.690 -28.002 8.858 1.00 36.88 179 CYS A C 1
ATOM 1398 O O . CYS A 1 179 ? -19.531 -28.192 7.653 1.00 36.88 179 CYS A O 1
ATOM 1400 N N . MET A 1 180 ? -20.707 -27.250 9.304 1.00 38.97 180 MET A N 1
ATOM 1401 C CA . MET A 1 180 ? -21.773 -26.710 8.438 1.00 38.97 180 MET A CA 1
ATOM 1402 C C . MET A 1 180 ? -21.435 -25.380 7.735 1.00 38.97 180 MET A C 1
ATOM 1404 O O . MET A 1 180 ? -22.223 -24.902 6.915 1.00 38.97 180 MET A O 1
ATOM 1408 N N . ARG A 1 181 ? -20.283 -24.758 8.026 1.00 39.56 181 ARG A N 1
ATOM 1409 C CA . ARG A 1 181 ? -19.953 -23.405 7.525 1.00 39.56 181 ARG A CA 1
ATOM 1410 C C . ARG A 1 181 ? -19.246 -23.366 6.169 1.00 39.56 181 ARG A C 1
ATOM 1412 O O . ARG A 1 181 ? -19.327 -22.352 5.486 1.00 39.56 181 ARG A O 1
ATOM 1419 N N . VAL A 1 182 ? -18.632 -24.466 5.733 1.00 37.97 182 VAL A N 1
ATOM 1420 C CA . VAL A 1 182 ? -17.772 -24.471 4.530 1.00 37.97 182 VAL A CA 1
ATOM 1421 C C . VAL A 1 182 ? -18.571 -24.576 3.212 1.00 37.97 182 VAL A C 1
ATOM 1423 O O . VAL A 1 182 ? -18.049 -24.252 2.146 1.00 37.97 182 VAL A O 1
ATOM 1426 N N . SER A 1 183 ? -19.865 -24.930 3.252 1.00 34.69 183 SER A N 1
ATOM 1427 C CA . SER A 1 183 ? -20.662 -25.169 2.028 1.00 34.69 183 SER A CA 1
ATOM 1428 C C . SER A 1 183 ? -21.829 -24.197 1.780 1.00 34.69 183 SER A C 1
ATOM 1430 O O . SER A 1 183 ? -22.488 -24.317 0.749 1.00 34.69 183 SER A O 1
ATOM 1432 N N . THR A 1 184 ? -22.103 -23.210 2.645 1.00 34.34 184 THR A N 1
ATOM 1433 C CA . THR A 1 184 ? -23.294 -22.337 2.521 1.00 34.34 184 THR A CA 1
ATOM 1434 C C . THR A 1 184 ? -22.960 -20.883 2.168 1.00 34.34 184 THR A C 1
ATOM 1436 O O . THR A 1 184 ? -23.197 -19.955 2.934 1.00 34.34 184 THR A O 1
ATOM 1439 N N . VAL A 1 185 ? -22.490 -20.654 0.937 1.00 33.31 185 VAL A N 1
ATOM 1440 C CA . VAL A 1 185 ? -22.579 -19.330 0.291 1.00 33.31 185 VAL A CA 1
ATOM 1441 C C . VAL A 1 185 ? -23.627 -19.411 -0.816 1.00 33.31 185 VAL A C 1
ATOM 1443 O O . VAL A 1 185 ? -23.353 -19.854 -1.928 1.00 33.31 185 VAL A O 1
ATOM 1446 N N . GLY A 1 186 ? -24.852 -19.019 -0.464 1.00 29.53 186 GLY A N 1
ATOM 1447 C CA . GLY A 1 186 ? -26.013 -18.957 -1.353 1.00 29.53 186 GLY A CA 1
ATOM 1448 C C . GLY A 1 186 ? -27.317 -19.152 -0.581 1.00 29.53 186 GLY A C 1
ATOM 1449 O O . GLY A 1 186 ? -27.874 -20.245 -0.578 1.00 29.53 186 GLY A O 1
ATOM 1450 N N . LYS A 1 187 ? -27.793 -18.115 0.121 1.00 27.73 187 LYS A N 1
ATOM 1451 C CA . LYS A 1 187 ? -29.081 -18.155 0.834 1.00 27.73 187 LYS A CA 1
ATOM 1452 C C . LYS A 1 187 ? -30.237 -18.326 -0.158 1.00 27.73 187 LYS A C 1
ATOM 1454 O O . LYS A 1 187 ? -30.458 -17.447 -0.986 1.00 27.73 187 LYS A O 1
ATOM 1459 N N . TRP A 1 188 ? -31.035 -19.376 0.019 1.00 23.33 188 TRP A N 1
ATOM 1460 C CA . TRP A 1 188 ? -32.443 -19.378 -0.377 1.00 23.33 188 TRP A CA 1
ATOM 1461 C C . TRP A 1 188 ? -33.268 -18.883 0.810 1.00 23.33 188 TRP A C 1
ATOM 1463 O O . TRP A 1 188 ? -33.136 -19.387 1.923 1.00 23.33 188 TRP A O 1
ATOM 1473 N N . HIS A 1 189 ? -34.084 -17.855 0.592 1.00 26.31 189 HIS A N 1
ATOM 1474 C CA . HIS A 1 189 ? -35.128 -17.470 1.535 1.00 26.31 189 HIS A CA 1
ATOM 1475 C C . HIS A 1 189 ? -36.223 -18.536 1.495 1.00 26.31 189 HIS A C 1
ATOM 1477 O O . HIS A 1 189 ? -36.892 -18.691 0.476 1.00 26.31 189 HIS A O 1
ATOM 1483 N N . GLN A 1 190 ? -36.407 -19.265 2.595 1.00 25.62 190 GLN A N 1
ATOM 1484 C CA . GLN A 1 190 ? -37.655 -19.976 2.841 1.00 25.62 190 GLN A CA 1
ATOM 1485 C C . GLN A 1 190 ? -38.620 -19.027 3.548 1.00 25.62 190 GLN A C 1
ATOM 1487 O O . GLN A 1 190 ? -38.372 -18.553 4.655 1.00 25.62 190 GLN A O 1
ATOM 1492 N N . VAL A 1 191 ? -39.719 -18.754 2.855 1.00 24.00 191 VAL A N 1
ATOM 1493 C CA . VAL A 1 191 ? -40.979 -18.288 3.427 1.00 24.00 191 VAL A CA 1
ATOM 1494 C C . VAL A 1 191 ? -41.507 -19.409 4.335 1.00 24.00 191 VAL A C 1
ATOM 1496 O O . VAL A 1 191 ? -41.519 -20.559 3.890 1.00 24.00 191 VAL A O 1
ATOM 1499 N N . PRO A 1 192 ? -41.945 -19.138 5.577 1.00 24.34 192 PRO A N 1
ATOM 1500 C CA . PRO A 1 192 ? -42.587 -20.162 6.382 1.00 24.34 192 PRO A CA 1
ATOM 1501 C C . PRO A 1 192 ? -43.990 -20.430 5.829 1.00 24.34 192 PRO A C 1
ATOM 1503 O O . PRO A 1 192 ? -44.891 -19.597 5.948 1.00 24.34 192 PRO A O 1
ATOM 1506 N N . SER A 1 193 ? -44.168 -21.603 5.221 1.00 23.64 193 SER A N 1
ATOM 1507 C CA . SER A 1 193 ? -45.486 -22.143 4.910 1.00 23.64 193 SER A CA 1
ATOM 1508 C C . SER A 1 193 ? -46.168 -22.597 6.196 1.00 23.64 193 SER A C 1
ATOM 1510 O O . SER A 1 193 ? -45.634 -23.359 6.997 1.00 23.64 193 SER A O 1
ATOM 1512 N N . ARG A 1 194 ? -47.372 -22.068 6.368 1.00 25.06 194 ARG A N 1
ATOM 1513 C CA . ARG A 1 194 ? -48.336 -22.347 7.420 1.00 25.06 194 ARG A CA 1
ATOM 1514 C C . ARG A 1 194 ? -48.964 -23.719 7.165 1.00 25.06 194 ARG A C 1
ATOM 1516 O O . ARG A 1 194 ? -49.758 -23.831 6.241 1.00 25.06 194 ARG A O 1
ATOM 1523 N N . GLU A 1 195 ? -48.682 -24.706 8.011 1.00 22.80 195 GLU A N 1
ATOM 1524 C CA . GLU A 1 195 ? -49.574 -25.854 8.202 1.00 22.80 195 GLU A CA 1
ATOM 1525 C C . GLU A 1 195 ? -49.794 -26.138 9.691 1.00 22.80 195 GLU A C 1
ATOM 1527 O O . GLU A 1 195 ? -48.885 -26.246 10.509 1.00 22.80 195 GLU A O 1
ATOM 1532 N N . THR A 1 196 ? -51.079 -26.154 10.009 1.00 22.62 196 THR A N 1
ATOM 1533 C CA . THR A 1 196 ? -51.762 -26.424 11.267 1.00 22.62 196 THR A CA 1
ATOM 1534 C C . THR A 1 196 ? -51.850 -27.918 11.557 1.00 22.62 196 THR A C 1
ATOM 1536 O O . THR A 1 196 ? -52.342 -28.648 10.704 1.00 22.62 196 THR A O 1
ATOM 1539 N N . SER A 1 197 ? -51.589 -28.327 12.805 1.00 24.52 197 SER A N 1
ATOM 1540 C CA . SER A 1 197 ? -52.360 -29.400 13.460 1.00 24.52 197 SER A CA 1
ATOM 1541 C C . SER A 1 197 ? -52.100 -29.482 14.975 1.00 24.52 197 SER A C 1
ATOM 1543 O O . SER A 1 197 ? -51.044 -29.914 15.420 1.00 24.52 197 SER A O 1
ATOM 1545 N N . HIS A 1 198 ? -53.106 -29.020 15.727 1.00 23.06 198 HIS A N 1
ATOM 1546 C CA . HIS A 1 198 ? -53.692 -29.522 16.984 1.00 23.06 198 HIS A CA 1
ATOM 1547 C C . HIS A 1 198 ? -52.878 -30.344 18.009 1.00 23.06 198 HIS A C 1
ATOM 1549 O O . HIS A 1 198 ? -52.505 -31.481 17.735 1.00 23.06 198 HIS A O 1
ATOM 1555 N N . SER A 1 199 ? -52.845 -29.860 19.268 1.00 22.22 199 SER A N 1
ATOM 1556 C CA . SER A 1 199 ? -53.540 -30.417 20.472 1.00 22.22 199 SER A CA 1
ATOM 1557 C C . SER A 1 199 ? -53.150 -29.602 21.735 1.00 22.22 199 SER A C 1
ATOM 1559 O O . SER A 1 199 ? -51.963 -29.403 21.958 1.00 22.22 199 SER A O 1
ATOM 1561 N N . ARG A 1 200 ? -54.074 -28.851 22.382 1.00 22.75 200 ARG A N 1
ATOM 1562 C CA . ARG A 1 200 ? -54.798 -29.133 23.668 1.00 22.75 200 ARG A CA 1
ATOM 1563 C C . ARG A 1 200 ? -53.840 -29.420 24.851 1.00 22.75 200 ARG A C 1
ATOM 1565 O O . ARG A 1 200 ? -53.070 -30.355 24.740 1.00 22.75 200 ARG A O 1
ATOM 1572 N N . GLU A 1 201 ? -53.765 -28.633 25.938 1.00 23.23 201 GLU A N 1
ATOM 1573 C CA . GLU A 1 201 ? -54.770 -28.336 26.998 1.00 23.23 201 GLU A CA 1
ATOM 1574 C C . GLU A 1 201 ? -54.414 -27.045 27.806 1.00 23.23 201 GLU A C 1
ATOM 1576 O O . GLU A 1 201 ? -53.236 -26.782 28.019 1.00 23.23 201 GLU A O 1
ATOM 1581 N N . TYR A 1 202 ? -55.381 -26.132 28.053 1.00 24.22 202 TYR A N 1
ATOM 1582 C CA . TYR A 1 202 ? -55.981 -25.690 29.355 1.00 24.22 202 TYR A CA 1
ATOM 1583 C C . TYR A 1 202 ? -54.982 -25.216 30.455 1.00 24.22 202 TYR A C 1
ATOM 1585 O O . TYR A 1 202 ? -54.058 -25.944 30.779 1.00 24.22 202 TYR A O 1
ATOM 1593 N N . VAL A 1 203 ? -55.068 -24.025 31.088 1.00 26.89 203 VAL A N 1
ATOM 1594 C CA . VAL A 1 203 ? -56.178 -23.422 31.878 1.00 26.89 203 VAL A CA 1
ATOM 1595 C C . VAL A 1 203 ? -56.071 -21.866 31.995 1.00 26.89 203 VAL A C 1
ATOM 1597 O O . VAL A 1 203 ? -54.977 -21.311 32.041 1.00 26.89 203 VAL A O 1
ATOM 1600 N N . GLU A 1 204 ? -57.258 -21.234 32.026 1.00 24.14 204 GLU A N 1
ATOM 1601 C CA . GLU A 1 204 ? -57.793 -19.900 32.450 1.00 24.14 204 GLU A CA 1
ATOM 1602 C C . GLU A 1 204 ? -56.916 -18.869 33.222 1.00 24.14 204 GLU A C 1
ATOM 1604 O O . GLU A 1 204 ? -56.243 -19.237 34.176 1.00 24.14 204 GLU A O 1
ATOM 1609 N N . GLN A 1 205 ? -56.798 -17.578 32.812 1.00 26.34 205 GLN A N 1
ATOM 1610 C CA . GLN A 1 205 ? -57.708 -16.375 32.883 1.00 26.34 205 GLN A CA 1
ATOM 1611 C C . GLN A 1 205 ? -57.613 -15.558 34.214 1.00 26.34 205 GLN A C 1
ATOM 1613 O O . GLN A 1 205 ? -57.187 -16.150 35.200 1.00 26.34 205 GLN A O 1
ATOM 1618 N N . PRO A 1 206 ? -58.054 -14.263 34.338 1.00 31.94 206 PRO A N 1
ATOM 1619 C CA . PRO A 1 206 ? -58.539 -13.268 33.342 1.00 31.94 206 PRO A CA 1
ATOM 1620 C C . PRO A 1 206 ? -58.138 -11.756 33.536 1.00 31.94 206 PRO A C 1
ATOM 1622 O O . PRO A 1 206 ? -57.644 -11.348 34.581 1.00 31.94 206 PRO A O 1
ATOM 1625 N N . ALA A 1 207 ? -58.529 -10.946 32.522 1.00 24.00 207 ALA A N 1
ATOM 1626 C CA . ALA A 1 207 ? -59.012 -9.532 32.505 1.00 24.00 207 ALA A CA 1
ATOM 1627 C C . ALA A 1 207 ? -58.025 -8.358 32.776 1.00 24.00 207 ALA A C 1
ATOM 1629 O O . ALA A 1 207 ? -57.238 -8.399 33.706 1.00 24.00 207 ALA A O 1
ATOM 1630 N N . THR A 1 208 ? -58.002 -7.228 32.035 1.00 25.91 208 THR A N 1
ATOM 1631 C CA . THR A 1 208 ? -59.118 -6.337 31.613 1.00 25.91 208 THR A CA 1
ATOM 1632 C C . THR A 1 208 ? -58.669 -5.334 30.503 1.00 25.91 208 THR A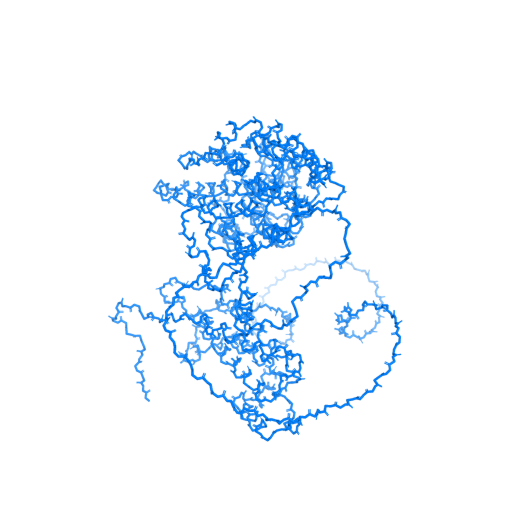 C 1
ATOM 1634 O O . THR A 1 208 ? -57.531 -4.875 30.534 1.00 25.91 208 THR A O 1
ATOM 1637 N N . SER A 1 209 ? -59.550 -4.984 29.545 1.00 20.58 209 SER A N 1
ATOM 1638 C CA . SER A 1 209 ? -59.448 -3.895 28.514 1.00 20.58 209 SER A CA 1
ATOM 1639 C C . SER A 1 209 ? -60.031 -2.548 29.048 1.00 20.58 209 SER A C 1
ATOM 1641 O O . SER A 1 209 ? -60.265 -2.531 30.259 1.00 20.58 209 SER A O 1
ATOM 1643 N N . PRO A 1 210 ? -60.386 -1.463 28.280 1.00 32.59 210 PRO A N 1
ATOM 1644 C CA . PRO A 1 210 ? -60.327 -1.126 26.820 1.00 32.59 210 PRO A CA 1
ATOM 1645 C C . PRO A 1 210 ? -59.895 0.355 26.490 1.00 32.59 210 PRO A C 1
ATOM 1647 O O . PRO A 1 210 ? -59.619 1.116 27.408 1.00 32.59 210 PRO A O 1
ATOM 1650 N N . ASN A 1 211 ? -59.641 0.832 25.249 1.00 25.03 211 ASN A N 1
ATOM 1651 C CA . ASN A 1 211 ? -60.555 1.343 24.181 1.00 25.03 211 ASN A CA 1
ATOM 1652 C C . ASN A 1 211 ? -59.690 1.968 23.029 1.00 25.03 211 ASN A C 1
ATOM 1654 O O . ASN A 1 211 ? -58.661 2.558 23.345 1.00 25.03 211 ASN A O 1
ATOM 1658 N N . GLN A 1 212 ? -59.919 1.687 21.724 1.00 25.39 212 GLN A N 1
ATOM 1659 C CA . GLN A 1 212 ? -60.678 2.466 20.686 1.00 25.39 212 GLN A CA 1
ATOM 1660 C C . GLN A 1 212 ? -60.140 3.899 20.424 1.00 25.39 212 GLN A C 1
ATOM 1662 O O . GLN A 1 212 ? -59.844 4.596 21.380 1.00 25.39 212 GLN A O 1
ATOM 1667 N N . GLU A 1 213 ? -59.994 4.489 19.224 1.00 23.11 213 GLU A N 1
ATOM 1668 C CA . GLU A 1 213 ? -60.475 4.324 17.827 1.00 23.11 213 GLU A CA 1
ATOM 1669 C C . GLU A 1 213 ? -59.712 5.429 17.004 1.00 23.11 213 GLU A C 1
ATOM 1671 O O . GLU A 1 213 ? -59.270 6.403 17.608 1.00 23.11 213 GLU A O 1
ATOM 1676 N N . VAL A 1 214 ? -59.354 5.375 15.708 1.00 24.75 214 VAL A N 1
ATOM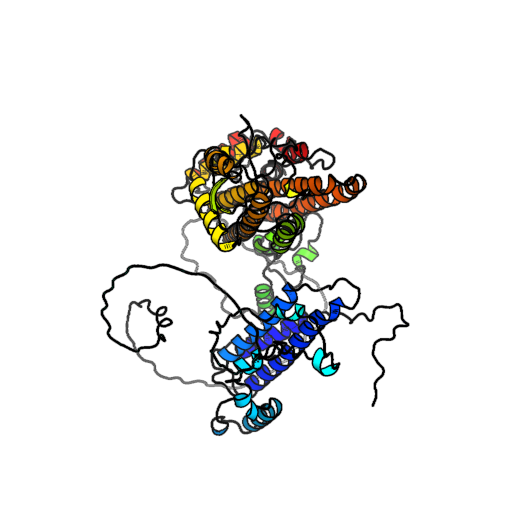 1677 C CA . VAL A 1 214 ? -60.149 5.678 14.489 1.00 24.75 214 VAL A CA 1
ATOM 1678 C C . VAL A 1 214 ? -59.195 5.612 13.262 1.00 24.75 214 VAL A C 1
ATOM 1680 O O . VAL A 1 214 ? -58.075 6.116 13.312 1.00 24.75 214 VAL A O 1
ATOM 1683 N N . SER A 1 215 ? -59.659 5.051 12.137 1.00 22.66 215 SER A N 1
ATOM 1684 C CA . SER A 1 215 ? -59.180 5.283 10.749 1.00 22.66 215 SER A CA 1
ATOM 1685 C C . SER A 1 215 ? -60.349 5.824 9.901 1.00 22.66 215 SER A C 1
ATOM 1687 O O . SER A 1 215 ? -61.492 5.698 10.344 1.00 22.66 215 SER A O 1
ATOM 1689 N N . PRO A 1 216 ? -60.116 6.434 8.717 1.00 28.09 216 PRO A N 1
ATOM 1690 C CA . PRO A 1 216 ? -60.360 5.742 7.421 1.00 28.09 216 PRO A CA 1
ATOM 1691 C C . PRO A 1 216 ? -59.332 6.151 6.320 1.00 28.09 216 PRO A C 1
ATOM 1693 O O . PRO A 1 216 ? -58.749 7.223 6.406 1.00 28.09 216 PRO A O 1
ATOM 1696 N N . ALA A 1 217 ? -58.888 5.359 5.330 1.00 22.00 217 ALA A N 1
ATOM 1697 C CA . ALA A 1 217 ? -59.482 4.464 4.313 1.00 22.00 217 ALA A CA 1
ATOM 1698 C C . ALA A 1 217 ? -59.866 5.141 2.969 1.00 22.00 217 ALA A C 1
ATOM 1700 O O . ALA A 1 217 ? -60.794 5.942 2.928 1.00 22.00 217 ALA A O 1
ATOM 1701 N N . SER A 1 218 ? -59.181 4.757 1.871 1.00 23.39 218 SER A N 1
ATOM 1702 C CA . SER A 1 218 ? -59.664 4.475 0.479 1.00 23.39 218 SER A CA 1
ATOM 1703 C C . SER A 1 218 ? -58.425 4.175 -0.408 1.00 23.39 218 SER A C 1
ATOM 1705 O O . SER A 1 218 ? -57.517 4.992 -0.459 1.00 23.39 218 SER A O 1
ATOM 1707 N N . VAL A 1 219 ? -58.132 2.970 -0.927 1.00 20.94 219 VAL A N 1
ATOM 1708 C CA . VAL A 1 219 ? -58.790 2.003 -1.848 1.00 20.94 219 VAL A CA 1
ATOM 1709 C C . VAL A 1 219 ? -58.795 2.430 -3.325 1.00 20.94 219 VAL A C 1
ATOM 1711 O O . VAL A 1 219 ? -59.578 3.279 -3.737 1.00 20.94 219 VAL A O 1
ATOM 1714 N N . SER A 1 220 ? -57.988 1.735 -4.138 1.00 21.28 220 SER A N 1
ATOM 1715 C CA . SER A 1 220 ? -58.321 1.314 -5.509 1.00 21.28 220 SER A CA 1
ATOM 1716 C C . SER A 1 220 ? -57.476 0.093 -5.896 1.00 21.28 220 SER A C 1
ATOM 1718 O O . SER A 1 220 ? -56.250 0.125 -5.877 1.00 21.28 220 SER A O 1
ATOM 1720 N N . THR A 1 221 ? -58.174 -0.997 -6.194 1.00 22.09 221 THR A N 1
ATOM 1721 C CA . THR A 1 221 ? -57.706 -2.301 -6.681 1.00 22.09 221 THR A CA 1
ATOM 1722 C C . THR A 1 221 ? -57.684 -2.331 -8.210 1.00 22.09 221 THR A C 1
ATOM 1724 O O . THR A 1 221 ? -58.669 -1.901 -8.803 1.00 22.09 221 THR A O 1
ATOM 1727 N N . LEU A 1 222 ? -56.673 -2.945 -8.841 1.00 22.34 222 LEU A N 1
ATOM 1728 C CA . LEU A 1 222 ? -56.914 -3.970 -9.870 1.00 22.34 222 LEU A CA 1
ATOM 1729 C C . LEU A 1 222 ? -55.670 -4.826 -10.157 1.00 22.34 222 LEU A C 1
ATOM 1731 O O . LEU A 1 222 ? -54.533 -4.365 -10.109 1.00 22.34 222 LEU A O 1
ATOM 1735 N N . ASP A 1 223 ? -55.978 -6.088 -10.419 1.00 21.19 223 ASP A N 1
ATOM 1736 C CA . ASP A 1 223 ? -55.157 -7.286 -10.557 1.00 21.19 223 ASP A CA 1
ATOM 1737 C C . ASP A 1 223 ? -54.330 -7.329 -11.858 1.00 21.19 223 ASP A C 1
ATOM 1739 O O . ASP A 1 223 ? -54.727 -6.756 -12.874 1.00 21.19 223 ASP A O 1
ATOM 1743 N N . GLY A 1 224 ? -53.206 -8.053 -11.855 1.00 23.52 224 GLY A N 1
ATOM 1744 C CA . GLY A 1 224 ? -52.342 -8.194 -13.033 1.00 23.52 224 GLY A CA 1
ATOM 1745 C C . GLY A 1 224 ? -51.098 -9.047 -12.793 1.00 23.52 224 GLY A C 1
ATOM 1746 O O . GLY A 1 224 ? -49.998 -8.542 -12.591 1.00 23.52 224 GLY A O 1
ATOM 1747 N N . THR A 1 225 ? -51.281 -10.362 -12.816 1.00 25.06 225 THR A N 1
ATOM 1748 C CA . THR A 1 225 ? -50.258 -11.401 -12.655 1.00 25.06 225 THR A CA 1
ATOM 1749 C C . THR A 1 225 ? -49.256 -11.421 -13.821 1.00 25.06 225 THR A C 1
ATOM 1751 O O . THR A 1 225 ? -49.602 -11.870 -14.909 1.00 25.06 225 THR A O 1
ATOM 1754 N N . LEU A 1 226 ? -47.994 -11.029 -13.598 1.00 24.28 226 LEU A N 1
ATOM 1755 C CA . LEU A 1 226 ? -46.843 -11.399 -14.442 1.00 24.28 226 LEU A CA 1
ATOM 1756 C C . LEU A 1 226 ? -45.590 -11.564 -13.562 1.00 24.28 226 LEU A C 1
ATOM 1758 O O . LEU A 1 226 ? -45.175 -10.641 -12.865 1.00 24.28 226 LEU A O 1
ATOM 1762 N N . GLY A 1 227 ? -45.015 -12.771 -13.558 1.00 26.06 227 GLY A N 1
ATOM 1763 C CA . GLY A 1 227 ? -43.860 -13.140 -12.733 1.00 26.06 227 GLY A CA 1
ATOM 1764 C C . GLY A 1 227 ? -42.527 -12.541 -13.222 1.00 26.06 227 GLY A C 1
ATOM 1765 O O . GLY A 1 227 ? -42.364 -12.295 -14.418 1.00 26.06 227 GLY A O 1
ATOM 1766 N N . PRO A 1 228 ? -41.534 -12.334 -12.336 1.00 25.64 228 PRO A N 1
ATOM 1767 C CA . PRO A 1 228 ? -40.254 -11.750 -12.715 1.00 25.64 228 PRO A CA 1
ATOM 1768 C C . PRO A 1 228 ? -39.253 -12.826 -13.174 1.00 25.64 228 PRO A C 1
ATOM 1770 O O . PRO A 1 228 ? -38.413 -13.287 -12.408 1.00 25.64 228 PRO A O 1
ATOM 1773 N N . PHE A 1 229 ? -39.288 -13.172 -14.461 1.00 26.27 229 PHE A N 1
ATOM 1774 C CA . PHE A 1 229 ? -38.095 -13.600 -15.203 1.00 26.27 229 PHE A CA 1
ATOM 1775 C C . PHE A 1 229 ? -37.819 -12.564 -16.296 1.00 26.27 229 PHE A C 1
ATOM 1777 O O . PHE A 1 229 ? -38.242 -12.725 -17.432 1.00 26.27 229 PHE A O 1
ATOM 1784 N N . SER A 1 230 ? -37.145 -11.466 -15.940 1.00 30.84 230 SER A N 1
ATOM 1785 C CA . SER A 1 230 ? -36.590 -10.508 -16.911 1.00 30.84 230 SER A CA 1
ATOM 1786 C C . SER A 1 230 ? -35.593 -9.548 -16.244 1.00 30.84 230 SER A C 1
ATOM 1788 O O . SER A 1 230 ? -35.888 -8.367 -16.100 1.00 30.84 230 SER A O 1
ATOM 1790 N N . VAL A 1 231 ? -34.404 -10.021 -15.838 1.00 28.05 231 VAL A N 1
ATOM 1791 C CA . VAL A 1 231 ? -33.242 -9.136 -15.551 1.00 28.05 231 VAL A CA 1
ATOM 1792 C C . VAL A 1 231 ? -31.893 -9.835 -15.838 1.00 28.05 231 VAL A C 1
ATOM 1794 O O . VAL A 1 231 ? -30.954 -9.740 -15.058 1.00 28.05 231 VAL A O 1
ATOM 1797 N N . PHE A 1 232 ? -31.754 -10.557 -16.957 1.00 26.67 232 PHE A N 1
ATOM 1798 C CA . PHE A 1 232 ? -30.427 -11.023 -17.417 1.00 26.67 232 PHE A CA 1
ATOM 1799 C C . PHE A 1 232 ? -30.231 -10.928 -18.935 1.00 26.67 232 PHE A C 1
ATOM 1801 O O . PHE A 1 232 ? -29.523 -11.722 -19.544 1.00 26.67 232 PHE A O 1
ATOM 1808 N N . GLU A 1 233 ? -30.829 -9.908 -19.547 1.00 27.50 233 GLU A N 1
ATOM 1809 C CA . GLU A 1 233 ? -30.680 -9.626 -20.974 1.00 27.50 233 GLU A CA 1
ATOM 1810 C C . GLU A 1 233 ? -30.389 -8.135 -21.183 1.00 27.50 233 GLU A C 1
ATOM 1812 O O . GLU A 1 233 ? -31.167 -7.381 -21.759 1.00 27.50 233 GLU A O 1
ATOM 1817 N N . ARG A 1 234 ? -29.267 -7.665 -20.618 1.00 27.69 234 ARG A N 1
ATOM 1818 C CA . ARG A 1 234 ? -28.723 -6.336 -20.938 1.00 27.69 234 ARG A CA 1
ATOM 1819 C C . ARG A 1 234 ? -27.234 -6.194 -20.614 1.00 27.69 234 ARG A C 1
ATOM 1821 O O . ARG A 1 234 ? -26.846 -5.300 -19.882 1.00 27.69 234 ARG A O 1
ATOM 1828 N N . MET A 1 235 ? -26.393 -7.059 -21.179 1.00 25.23 235 MET A N 1
ATOM 1829 C CA . MET A 1 235 ? -24.960 -6.787 -21.397 1.00 25.23 235 MET A CA 1
ATOM 1830 C C . MET A 1 235 ? -24.474 -7.583 -22.614 1.00 25.23 235 MET A C 1
ATOM 1832 O O . MET A 1 235 ? -23.704 -8.528 -22.496 1.00 25.23 235 MET A O 1
ATOM 1836 N N . SER A 1 236 ? -24.987 -7.251 -23.799 1.00 27.27 236 SER A N 1
ATOM 1837 C CA . SER A 1 236 ? -24.434 -7.668 -25.098 1.00 27.27 236 SER A CA 1
ATOM 1838 C C . SER A 1 236 ? -25.001 -6.763 -26.192 1.00 27.27 236 SER A C 1
ATOM 1840 O O . SER A 1 236 ? -25.785 -7.187 -27.030 1.00 27.27 236 SER A O 1
ATOM 1842 N N . SER A 1 237 ? -24.641 -5.481 -26.159 1.00 22.33 237 SER A N 1
ATOM 1843 C CA . SER A 1 237 ? -24.872 -4.574 -27.284 1.00 22.33 237 SER A CA 1
ATOM 1844 C C . SER A 1 237 ? -23.886 -3.409 -27.224 1.00 22.33 237 SER A C 1
ATOM 1846 O O . SER A 1 237 ? -24.175 -2.362 -26.651 1.00 22.33 237 SER A O 1
ATOM 1848 N N . SER A 1 238 ? -22.711 -3.589 -27.823 1.00 24.80 238 SER A N 1
ATOM 1849 C CA . SER A 1 238 ? -21.940 -2.465 -28.352 1.00 24.80 238 SER A CA 1
ATOM 1850 C C . SER A 1 238 ? -21.690 -2.714 -29.835 1.00 24.80 238 SER A C 1
ATOM 1852 O O . SER A 1 238 ? -20.941 -3.607 -30.231 1.00 24.80 238 SER A O 1
ATOM 1854 N N . THR A 1 239 ? -22.431 -1.929 -30.600 1.00 25.28 239 THR A N 1
ATOM 1855 C CA . THR A 1 239 ? -22.295 -1.528 -31.996 1.00 25.28 239 THR A CA 1
ATOM 1856 C C . THR A 1 239 ? -20.904 -1.697 -32.614 1.00 25.28 239 THR A C 1
ATOM 1858 O O . THR A 1 239 ? -19.905 -1.164 -32.139 1.00 25.28 239 THR A O 1
ATOM 1861 N N . SER A 1 240 ? -20.879 -2.399 -33.745 1.00 23.39 240 SER A N 1
ATOM 1862 C CA . SER A 1 240 ? -19.799 -2.389 -34.735 1.00 23.39 240 SER A CA 1
ATOM 1863 C C . SER A 1 240 ? -19.954 -1.195 -35.686 1.00 23.39 240 SER A C 1
ATOM 1865 O O . SER A 1 240 ? -21.089 -0.838 -36.004 1.00 23.39 240 SER A O 1
ATOM 1867 N N . PRO A 1 241 ? -18.867 -0.658 -36.260 1.00 24.72 241 PRO A N 1
ATOM 1868 C CA . PRO A 1 241 ? -18.909 -0.031 -37.575 1.00 24.72 241 PRO A CA 1
ATOM 1869 C C . PRO A 1 241 ? -18.598 -1.078 -38.657 1.00 24.72 241 PRO A C 1
ATOM 1871 O O . PRO A 1 241 ? -17.606 -1.802 -38.565 1.00 24.72 241 PRO A O 1
ATOM 1874 N N . GLY A 1 242 ? -19.461 -1.154 -39.676 1.00 22.75 242 GLY A N 1
ATOM 1875 C CA . GLY A 1 242 ? -19.205 -1.847 -40.946 1.00 22.75 242 GLY A CA 1
ATOM 1876 C C . GLY A 1 242 ? -18.118 -1.137 -41.762 1.00 22.75 242 GLY A C 1
ATOM 1877 O O . GLY A 1 242 ? -17.574 -0.126 -41.340 1.00 22.75 242 GLY A O 1
ATOM 1878 N N . ALA A 1 243 ? -17.765 -1.522 -42.978 1.00 22.44 243 ALA A N 1
ATOM 1879 C CA . ALA A 1 243 ? -18.028 -2.661 -43.845 1.00 22.44 243 ALA A CA 1
ATOM 1880 C C . ALA A 1 243 ? -17.164 -2.350 -45.077 1.00 22.44 243 ALA A C 1
ATOM 1882 O O . ALA A 1 243 ? -17.238 -1.227 -45.559 1.00 22.44 243 ALA A O 1
ATOM 1883 N N . PHE A 1 244 ? -16.376 -3.290 -45.600 1.00 23.66 244 PHE A N 1
ATOM 1884 C CA . PHE A 1 244 ? -16.006 -3.280 -47.019 1.00 23.66 244 PHE A CA 1
ATOM 1885 C C . PHE A 1 244 ? -15.792 -4.706 -47.528 1.00 23.66 244 PHE A C 1
ATOM 1887 O O . PHE A 1 244 ? -15.313 -5.588 -46.817 1.00 23.66 244 PHE A O 1
ATOM 1894 N N . SER A 1 245 ? -16.275 -4.893 -48.751 1.00 23.98 245 SER A N 1
ATOM 1895 C CA . SER A 1 245 ? -16.752 -6.127 -49.358 1.00 23.98 245 SER A CA 1
ATOM 1896 C C . SER A 1 245 ? -15.696 -7.138 -49.801 1.00 23.98 245 SER A C 1
ATOM 1898 O O . SER A 1 245 ? -14.605 -6.803 -50.247 1.00 23.98 245 SER A O 1
ATOM 1900 N N . GLN A 1 246 ? -16.153 -8.391 -49.733 1.00 24.19 246 GLN A N 1
ATOM 1901 C CA . GLN A 1 246 ? -15.942 -9.532 -50.630 1.00 24.19 246 GLN A CA 1
ATOM 1902 C C . GLN A 1 246 ? -15.172 -9.282 -51.939 1.00 24.19 246 GLN A C 1
ATOM 1904 O O . GLN A 1 246 ? -15.608 -8.465 -52.741 1.00 24.19 246 GLN A O 1
ATOM 1909 N N . VAL A 1 247 ? -14.199 -10.158 -52.232 1.00 24.00 247 VAL A N 1
ATOM 1910 C CA . VAL A 1 247 ? -14.072 -10.856 -53.531 1.00 24.00 247 VAL A CA 1
ATOM 1911 C C . VAL A 1 247 ? -13.540 -12.274 -53.266 1.00 24.00 247 VAL A C 1
ATOM 1913 O O . VAL A 1 247 ? -12.780 -12.499 -52.325 1.00 24.00 247 VAL A O 1
ATOM 1916 N N . GLY A 1 248 ? -14.042 -13.235 -54.043 1.00 24.09 248 GLY A N 1
ATOM 1917 C CA . GLY A 1 248 ? -14.029 -14.672 -53.787 1.00 24.09 248 GLY A CA 1
ATOM 1918 C C . GLY A 1 248 ? -12.698 -15.412 -53.945 1.00 24.09 248 GLY A C 1
ATOM 1919 O O . GLY A 1 248 ? -11.735 -14.940 -54.543 1.00 24.09 248 GLY A O 1
ATOM 1920 N N . SER A 1 249 ? -12.699 -16.636 -53.415 1.00 23.27 249 SER A N 1
ATOM 1921 C CA . SER A 1 249 ? -11.734 -17.692 -53.731 1.00 23.27 249 SER A CA 1
ATOM 1922 C C . SER A 1 249 ? -11.792 -18.079 -55.218 1.00 23.27 249 SER A C 1
ATOM 1924 O O . SER A 1 249 ? -12.819 -17.875 -55.868 1.00 23.27 249 SER A O 1
ATOM 1926 N N . PRO A 1 250 ? -10.748 -18.754 -55.731 1.00 26.27 250 PRO A N 1
ATOM 1927 C CA . PRO A 1 250 ? -10.926 -20.201 -55.841 1.00 26.27 250 PRO A CA 1
ATOM 1928 C C . PRO A 1 250 ? -9.690 -21.053 -55.494 1.00 26.27 250 PRO A C 1
ATOM 1930 O O . PRO A 1 250 ? -8.550 -20.668 -55.711 1.00 26.27 250 PRO A O 1
ATOM 1933 N N . ALA A 1 251 ? -10.020 -22.230 -54.952 1.00 24.84 251 ALA A N 1
ATOM 1934 C CA . ALA A 1 251 ? -9.489 -23.576 -55.193 1.00 24.84 251 ALA A CA 1
ATOM 1935 C C . ALA A 1 251 ? -7.969 -23.860 -55.277 1.00 24.84 251 ALA A C 1
ATOM 1937 O O . ALA A 1 251 ? -7.204 -23.257 -56.018 1.00 24.84 251 ALA A O 1
ATOM 1938 N N . ALA A 1 252 ? -7.598 -24.918 -54.548 1.00 24.67 252 ALA A N 1
ATOM 1939 C CA . ALA A 1 252 ? -6.316 -25.626 -54.536 1.00 24.67 252 ALA A CA 1
ATOM 1940 C C . ALA A 1 252 ? -5.912 -26.208 -55.917 1.00 24.67 252 ALA A C 1
ATOM 1942 O O . ALA A 1 252 ? -6.754 -26.296 -56.812 1.00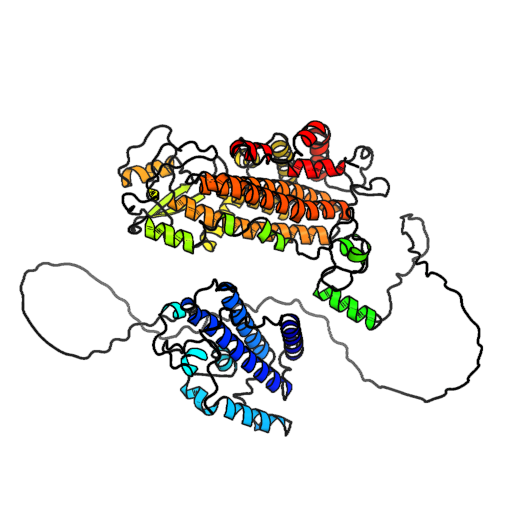 24.67 252 ALA A O 1
ATOM 1943 N N . PRO A 1 253 ? -4.652 -26.669 -56.086 1.00 26.17 253 PRO A N 1
ATOM 1944 C CA . PRO A 1 253 ? -4.324 -28.035 -55.654 1.00 26.17 253 PRO A CA 1
ATOM 1945 C C . PRO A 1 253 ? -2.930 -28.205 -55.005 1.00 26.17 253 PRO A C 1
ATOM 1947 O O . PRO A 1 253 ? -1.968 -27.505 -55.304 1.00 26.17 253 PRO A O 1
ATOM 1950 N N . SER A 1 254 ? -2.825 -29.190 -54.110 1.00 25.23 254 SER A N 1
ATOM 1951 C CA . SER A 1 254 ? -1.565 -29.863 -53.732 1.00 25.23 254 SER A CA 1
ATOM 1952 C C . SER A 1 254 ? -1.260 -31.003 -54.736 1.00 25.23 254 SER A C 1
ATOM 1954 O O . SER A 1 254 ? -2.081 -31.258 -55.611 1.00 25.23 254 SER A O 1
ATOM 1956 N N . PRO A 1 255 ? -0.236 -31.847 -54.525 1.00 32.34 255 PRO A N 1
ATOM 1957 C CA . PRO A 1 255 ? 1.203 -31.612 -54.639 1.00 32.34 255 PRO A CA 1
ATOM 1958 C C . PRO A 1 255 ? 1.834 -32.522 -55.725 1.00 32.34 255 PRO A C 1
ATOM 1960 O O . PRO A 1 255 ? 1.313 -33.593 -56.023 1.00 32.34 255 PRO A O 1
ATOM 1963 N N . ILE A 1 256 ? 3.004 -32.165 -56.265 1.00 24.16 256 ILE A N 1
ATOM 1964 C CA . ILE A 1 256 ? 3.819 -33.094 -57.072 1.00 24.16 256 ILE A CA 1
ATOM 1965 C C . ILE A 1 256 ? 5.117 -33.394 -56.319 1.00 24.16 256 ILE A C 1
ATOM 1967 O O . ILE A 1 256 ? 5.940 -32.513 -56.088 1.00 24.16 256 ILE A O 1
ATOM 1971 N N . ILE A 1 257 ? 5.267 -34.662 -55.936 1.00 28.59 257 ILE A N 1
ATOM 1972 C CA . ILE A 1 257 ? 6.511 -35.304 -55.492 1.00 28.59 257 ILE A CA 1
ATOM 1973 C C . ILE A 1 257 ? 7.202 -35.887 -56.735 1.00 28.59 257 ILE A C 1
ATOM 1975 O O . ILE A 1 257 ? 6.535 -36.531 -57.546 1.00 28.59 257 ILE A O 1
ATOM 1979 N N . PRO A 1 258 ? 8.531 -35.748 -56.861 1.00 25.55 258 PRO A N 1
ATOM 1980 C CA . PRO A 1 258 ? 9.379 -36.928 -57.100 1.00 25.55 258 PRO A CA 1
ATOM 1981 C C . PRO A 1 258 ? 10.564 -36.938 -56.112 1.00 25.55 258 PRO A C 1
ATOM 1983 O O . PRO A 1 258 ? 11.226 -35.929 -55.908 1.00 25.55 258 PRO A O 1
ATOM 1986 N N . LYS A 1 259 ? 10.705 -37.982 -55.286 1.00 24.03 259 LYS A N 1
ATOM 1987 C CA . LYS A 1 259 ? 11.487 -39.217 -55.515 1.00 24.03 259 LYS A CA 1
ATOM 1988 C C . LYS A 1 259 ? 13.010 -39.006 -55.585 1.00 24.03 259 LYS A C 1
ATOM 1990 O O . LYS A 1 259 ? 13.518 -38.514 -56.579 1.00 24.03 259 LYS A O 1
ATOM 1995 N N . ASN A 1 260 ? 13.650 -39.502 -54.519 1.00 24.92 260 ASN A N 1
ATOM 1996 C CA . ASN A 1 260 ? 14.920 -40.234 -54.419 1.00 24.92 260 ASN A CA 1
ATOM 1997 C C . ASN A 1 260 ? 16.157 -39.719 -55.171 1.00 24.92 260 ASN A C 1
ATOM 1999 O O . ASN A 1 260 ? 16.162 -39.649 -56.392 1.00 24.92 260 ASN A O 1
ATOM 2003 N N . ASN A 1 261 ? 17.256 -39.531 -54.430 1.00 25.98 261 ASN A N 1
ATOM 2004 C CA . ASN A 1 261 ? 18.442 -40.403 -54.496 1.00 25.98 261 ASN A CA 1
ATOM 2005 C C . ASN A 1 261 ? 19.545 -39.886 -53.543 1.00 25.98 261 ASN A C 1
ATOM 2007 O O . ASN A 1 261 ? 20.084 -38.799 -53.715 1.00 25.98 261 ASN A O 1
ATOM 2011 N N . THR A 1 262 ? 19.881 -40.691 -52.540 1.00 26.61 262 THR A N 1
ATOM 2012 C CA . THR A 1 262 ? 21.248 -40.876 -52.009 1.00 26.61 262 THR A CA 1
ATOM 2013 C C . THR A 1 262 ? 21.797 -42.174 -52.634 1.00 26.61 262 THR A C 1
ATOM 2015 O O . THR A 1 262 ? 20.975 -42.921 -53.174 1.00 26.61 262 THR A O 1
ATOM 2018 N N . PRO A 1 263 ? 23.100 -42.527 -52.561 1.00 33.53 263 PRO A N 1
ATOM 2019 C CA . PRO A 1 263 ? 24.166 -41.993 -51.697 1.00 33.53 263 PRO A CA 1
ATOM 2020 C C . PRO A 1 263 ? 25.509 -41.734 -52.420 1.00 33.53 263 PRO A C 1
ATOM 2022 O O . PRO A 1 263 ? 25.754 -42.285 -53.483 1.00 33.53 263 PRO A O 1
ATOM 2025 N N . GLU A 1 264 ? 26.443 -41.018 -51.786 1.00 23.41 264 GLU A N 1
ATOM 2026 C CA . GLU A 1 264 ? 27.853 -41.409 -51.919 1.00 23.41 264 GLU A CA 1
ATOM 2027 C C . GLU A 1 264 ? 28.695 -40.985 -50.713 1.00 23.41 264 GLU A C 1
ATOM 2029 O O . GLU A 1 264 ? 28.543 -39.905 -50.142 1.00 23.41 264 GLU A O 1
ATOM 2034 N N . VAL A 1 265 ? 29.530 -41.932 -50.300 1.00 25.97 265 VAL A N 1
ATOM 2035 C CA . VAL A 1 265 ? 30.383 -41.958 -49.118 1.00 25.97 265 VAL A CA 1
ATOM 2036 C C . VAL A 1 265 ? 31.771 -41.486 -49.530 1.00 25.97 265 VAL A C 1
ATOM 2038 O O . VAL A 1 265 ? 32.336 -42.032 -50.471 1.00 25.97 265 VAL A O 1
ATOM 2041 N N . LEU A 1 266 ? 32.374 -40.568 -48.772 1.00 27.59 266 LEU A N 1
ATOM 2042 C CA . LEU A 1 266 ? 33.831 -40.477 -48.716 1.00 27.59 266 LEU A CA 1
ATOM 2043 C C . LEU A 1 266 ? 34.300 -40.266 -47.274 1.00 27.59 266 LEU A C 1
ATOM 2045 O O . LEU A 1 266 ? 33.917 -39.316 -46.593 1.00 27.59 266 LEU A O 1
ATOM 2049 N N . HIS A 1 267 ? 35.116 -41.216 -46.828 1.00 25.73 267 HIS A N 1
ATOM 2050 C CA . HIS A 1 267 ? 35.851 -41.222 -45.572 1.00 25.73 267 HIS A CA 1
ATOM 2051 C C . HIS A 1 267 ? 36.980 -40.190 -45.585 1.00 25.73 267 HIS A C 1
ATOM 2053 O O . HIS A 1 267 ? 37.736 -40.155 -46.549 1.00 25.73 267 HIS A O 1
ATOM 2059 N N . SER A 1 268 ? 37.175 -39.494 -44.459 1.00 23.95 268 SER A N 1
ATOM 2060 C CA . SER A 1 268 ? 38.479 -38.969 -44.028 1.00 23.95 268 SER A CA 1
ATOM 2061 C C . SER A 1 268 ? 38.519 -38.872 -42.500 1.00 23.95 268 SER A C 1
ATOM 2063 O O . SER A 1 268 ? 37.754 -38.124 -41.894 1.00 23.95 268 SER A O 1
ATOM 2065 N N . ASN A 1 269 ? 39.416 -39.640 -41.882 1.00 25.78 269 ASN A N 1
ATOM 2066 C CA . ASN A 1 269 ? 39.809 -39.512 -40.477 1.00 25.78 269 ASN A CA 1
ATOM 2067 C C . ASN A 1 269 ? 40.755 -38.307 -40.305 1.00 25.78 269 ASN A C 1
ATOM 2069 O O . ASN A 1 269 ? 41.543 -38.050 -41.210 1.00 25.78 269 ASN A O 1
ATOM 2073 N N . VAL A 1 270 ? 40.724 -37.633 -39.144 1.00 26.09 270 VAL A N 1
ATOM 2074 C CA . VAL A 1 270 ? 41.883 -37.281 -38.282 1.00 26.09 270 VAL A CA 1
ATOM 2075 C C . VAL A 1 270 ? 41.469 -36.298 -37.161 1.00 26.09 270 VAL A C 1
ATOM 2077 O O . VAL A 1 270 ? 40.770 -35.312 -37.365 1.00 26.09 270 VAL A O 1
ATOM 2080 N N . SER A 1 271 ? 41.933 -36.674 -35.972 1.00 22.75 271 SER A N 1
ATOM 2081 C CA . SER A 1 271 ? 42.074 -36.096 -34.629 1.00 22.75 271 SER A CA 1
ATOM 2082 C C . SER A 1 271 ? 41.940 -34.583 -34.347 1.00 22.75 271 SER A C 1
ATOM 2084 O O . SER A 1 271 ? 42.462 -33.744 -35.067 1.00 22.75 271 SER A O 1
ATOM 2086 N N . THR A 1 272 ? 41.361 -34.313 -33.160 1.00 27.70 272 THR A N 1
ATOM 2087 C CA . THR A 1 272 ? 41.630 -33.234 -32.169 1.00 27.70 272 THR A CA 1
ATOM 2088 C C . THR A 1 272 ? 41.931 -31.812 -32.651 1.00 27.70 272 THR A C 1
ATOM 2090 O O . THR A 1 272 ? 42.976 -31.578 -33.238 1.00 27.70 272 THR A O 1
ATOM 2093 N N . VAL A 1 273 ? 41.119 -30.841 -32.199 1.00 25.88 273 VAL A N 1
ATOM 2094 C CA . VAL A 1 273 ? 41.532 -29.657 -31.403 1.00 25.88 273 VAL A CA 1
ATOM 2095 C C . VAL A 1 273 ? 40.288 -28.822 -31.057 1.00 25.88 273 VAL A C 1
ATOM 2097 O O . VAL A 1 273 ? 39.430 -28.537 -31.889 1.00 25.88 273 VAL A O 1
ATOM 2100 N N . SER A 1 274 ? 40.194 -28.458 -29.781 1.00 30.69 274 SER A N 1
ATOM 2101 C CA . SER A 1 274 ? 39.277 -27.480 -29.196 1.00 30.69 274 SER A CA 1
ATOM 2102 C C . SER A 1 274 ? 39.353 -26.118 -29.889 1.00 30.69 274 SER A C 1
ATOM 2104 O O . SER A 1 274 ? 40.455 -25.603 -30.042 1.00 30.69 274 SER A O 1
ATOM 2106 N N . ASN A 1 275 ? 38.213 -25.477 -30.177 1.00 27.86 275 ASN A N 1
ATOM 2107 C CA . ASN A 1 275 ? 38.178 -24.021 -30.332 1.00 27.86 275 ASN A CA 1
ATOM 2108 C C . ASN A 1 275 ? 36.851 -23.383 -29.870 1.00 27.86 275 ASN A C 1
ATOM 2110 O O . ASN A 1 275 ? 35.789 -24.000 -29.987 1.00 27.86 275 ASN A O 1
ATOM 2114 N N . PRO A 1 276 ? 36.915 -22.155 -29.318 1.00 28.72 276 PRO A N 1
ATOM 2115 C CA . PRO A 1 276 ? 35.813 -21.477 -28.651 1.00 28.72 276 PRO A CA 1
ATOM 2116 C C . PRO A 1 276 ? 34.939 -20.731 -29.664 1.00 28.72 276 PRO A C 1
ATOM 2118 O O . PRO A 1 276 ? 35.431 -19.968 -30.492 1.00 28.72 276 PRO A O 1
ATOM 2121 N N . THR A 1 277 ? 33.618 -20.879 -29.585 1.00 27.50 277 THR A N 1
ATOM 2122 C CA . THR A 1 277 ? 32.710 -19.994 -30.326 1.00 27.50 277 THR A CA 1
ATOM 2123 C C . THR A 1 277 ? 32.581 -18.657 -29.603 1.00 27.50 277 THR A C 1
ATOM 2125 O O . THR A 1 277 ? 31.758 -18.495 -28.699 1.00 27.50 277 THR A O 1
ATOM 2128 N N . THR A 1 278 ? 33.402 -17.702 -30.029 1.00 24.22 278 THR A N 1
ATOM 2129 C CA . THR A 1 278 ? 33.212 -16.260 -29.860 1.00 24.22 278 THR A CA 1
ATOM 2130 C C . THR A 1 278 ? 31.871 -15.855 -30.477 1.00 24.22 278 THR A C 1
ATOM 2132 O O . THR A 1 278 ? 31.658 -16.031 -31.673 1.00 24.22 278 THR A O 1
ATOM 2135 N N . PHE A 1 279 ? 30.952 -15.319 -29.670 1.00 24.52 279 PHE A N 1
ATOM 2136 C CA . PHE A 1 279 ? 29.735 -14.666 -30.162 1.00 24.52 279 PHE A CA 1
ATOM 2137 C C . PHE A 1 279 ? 29.925 -13.150 -30.098 1.00 24.52 279 PHE A C 1
ATOM 2139 O O . PHE A 1 279 ? 29.864 -12.549 -29.025 1.00 24.52 279 PHE A O 1
ATOM 2146 N N . THR A 1 280 ? 30.154 -12.543 -31.257 1.00 23.30 280 THR A N 1
ATOM 2147 C CA . THR A 1 280 ? 30.213 -11.094 -31.465 1.00 23.30 280 THR A CA 1
ATOM 2148 C C . THR A 1 280 ? 28.792 -10.530 -31.537 1.00 23.30 280 THR A C 1
ATOM 2150 O O . THR A 1 280 ? 27.972 -11.005 -32.324 1.00 23.30 280 THR A O 1
ATOM 2153 N N . PHE A 1 281 ? 28.489 -9.505 -30.740 1.00 27.06 281 PHE A N 1
ATOM 2154 C CA . PHE A 1 281 ? 27.311 -8.658 -30.936 1.00 27.06 281 PHE A CA 1
ATOM 2155 C C . PHE A 1 281 ? 27.761 -7.334 -31.550 1.00 27.06 281 PHE A C 1
ATOM 2157 O O . PHE A 1 281 ? 28.671 -6.690 -31.036 1.00 27.06 281 PHE A O 1
ATOM 2164 N N . VAL A 1 282 ? 27.110 -6.940 -32.645 1.00 26.36 282 VAL A N 1
ATOM 2165 C CA . VAL A 1 282 ? 27.245 -5.609 -33.244 1.00 26.36 282 VAL A CA 1
ATOM 2166 C C . VAL A 1 282 ? 26.565 -4.600 -32.318 1.00 26.36 282 VAL A C 1
ATOM 2168 O O . VAL A 1 282 ? 25.379 -4.740 -32.011 1.00 26.36 282 VAL A O 1
ATOM 2171 N N . ALA A 1 283 ? 27.326 -3.608 -31.859 1.00 25.75 283 ALA A N 1
ATOM 2172 C CA . ALA A 1 283 ? 26.798 -2.413 -31.217 1.00 25.75 283 ALA A CA 1
ATOM 2173 C C . ALA A 1 283 ? 26.126 -1.529 -32.280 1.00 25.75 283 ALA A C 1
ATOM 2175 O O . ALA A 1 283 ? 26.696 -1.294 -33.343 1.00 25.75 283 ALA A O 1
ATOM 2176 N N . HIS A 1 284 ? 24.911 -1.060 -32.003 1.00 27.84 284 HIS A N 1
ATOM 2177 C CA . HIS A 1 284 ? 24.308 0.048 -32.738 1.00 27.84 284 HIS A CA 1
ATOM 2178 C C . HIS A 1 284 ? 24.498 1.306 -31.896 1.00 27.84 284 HIS A C 1
ATOM 2180 O O . HIS A 1 284 ? 23.666 1.589 -31.035 1.00 27.84 284 HIS A O 1
ATOM 2186 N N . ASP A 1 285 ? 25.592 2.021 -32.146 1.00 30.64 285 ASP A N 1
ATOM 2187 C CA . ASP A 1 285 ? 25.699 3.436 -31.803 1.00 30.64 285 ASP A CA 1
ATOM 2188 C C . ASP A 1 285 ? 25.203 4.253 -33.001 1.00 30.64 285 ASP A C 1
ATOM 2190 O O . ASP A 1 285 ? 25.445 3.907 -34.162 1.00 30.64 285 ASP A O 1
ATOM 2194 N N . GLY A 1 286 ? 24.408 5.279 -32.704 1.00 36.94 286 GLY A N 1
ATOM 2195 C CA . GLY A 1 286 ? 23.759 6.125 -33.693 1.00 36.94 286 GLY A CA 1
ATOM 2196 C C . GLY A 1 286 ? 24.765 7.000 -34.426 1.00 36.94 286 GLY A C 1
ATOM 2197 O O . GLY A 1 286 ? 25.522 7.738 -33.805 1.00 36.94 286 GLY A O 1
ATOM 2198 N N . ASN A 1 287 ? 24.727 6.946 -35.753 1.00 28.77 287 ASN A N 1
ATOM 2199 C CA . ASN A 1 287 ? 25.168 8.052 -36.585 1.00 28.77 287 ASN A CA 1
ATOM 2200 C C . ASN A 1 287 ? 24.272 8.084 -37.830 1.00 28.77 287 ASN A C 1
ATOM 2202 O O . ASN A 1 287 ? 24.336 7.193 -38.680 1.00 28.77 287 ASN A O 1
ATOM 2206 N N . GLU A 1 288 ? 23.366 9.058 -37.883 1.00 36.47 288 GLU A N 1
ATOM 2207 C CA . GLU A 1 288 ? 22.531 9.328 -39.049 1.00 36.47 288 GLU A CA 1
ATOM 2208 C C . GLU A 1 288 ? 23.334 10.156 -40.054 1.00 36.47 288 GLU A C 1
ATOM 2210 O O . GLU A 1 288 ? 23.530 11.353 -39.873 1.00 36.47 288 GLU A O 1
ATOM 2215 N N . ALA A 1 289 ? 23.780 9.525 -41.140 1.00 33.59 289 ALA A N 1
ATOM 2216 C CA . ALA A 1 289 ? 24.107 10.227 -42.377 1.00 33.59 289 ALA A CA 1
ATOM 2217 C C . ALA A 1 289 ? 23.955 9.283 -43.583 1.00 33.59 289 ALA A C 1
ATOM 2219 O O . ALA A 1 289 ? 24.706 8.325 -43.744 1.00 33.59 289 ALA A O 1
ATOM 2220 N N . TYR A 1 290 ? 22.929 9.571 -44.390 1.00 38.72 290 TYR A N 1
ATOM 2221 C CA . TYR A 1 290 ? 22.717 9.227 -45.802 1.00 38.72 290 TYR A CA 1
ATOM 2222 C C . TYR A 1 290 ? 23.329 7.917 -46.347 1.00 38.72 290 TYR A C 1
ATOM 2224 O O . TYR A 1 290 ? 24.449 7.878 -46.849 1.00 38.72 290 TYR A O 1
ATOM 2232 N N . GLY A 1 291 ? 22.507 6.862 -46.387 1.00 29.36 291 GLY A N 1
ATOM 2233 C CA . GLY A 1 291 ? 22.728 5.652 -47.188 1.00 29.36 291 GLY A CA 1
ATOM 2234 C C . GLY A 1 291 ? 21.408 4.896 -47.419 1.00 29.36 291 GLY A C 1
ATOM 2235 O O . GLY A 1 291 ? 20.510 4.994 -46.580 1.00 29.36 291 GLY A O 1
ATOM 2236 N N . PRO A 1 292 ? 21.236 4.177 -48.547 1.00 32.66 292 PRO A N 1
ATOM 2237 C CA . PRO A 1 292 ? 19.939 3.651 -48.963 1.00 32.66 292 PRO A CA 1
ATOM 2238 C C . PRO A 1 292 ? 19.427 2.577 -47.994 1.00 32.66 292 PRO A C 1
ATOM 2240 O O . PRO A 1 292 ? 20.190 1.765 -47.467 1.00 32.66 292 PRO A O 1
ATOM 2243 N N . ALA A 1 293 ? 18.112 2.609 -47.767 1.00 36.56 293 ALA A N 1
ATOM 2244 C CA . ALA A 1 293 ? 17.363 1.829 -46.789 1.00 36.56 293 ALA A CA 1
ATOM 2245 C C . ALA A 1 293 ? 17.822 0.361 -46.672 1.00 36.56 293 ALA A C 1
ATOM 2247 O O . ALA A 1 293 ? 17.596 -0.462 -47.560 1.00 36.56 293 ALA A O 1
ATOM 2248 N N . ARG A 1 294 ? 18.414 0.007 -45.524 1.00 36.44 294 ARG A N 1
ATOM 2249 C CA . ARG A 1 294 ? 18.647 -1.389 -45.140 1.00 36.44 294 ARG A CA 1
ATOM 2250 C C . ARG A 1 294 ? 17.344 -1.980 -44.606 1.00 36.44 294 ARG A C 1
ATOM 2252 O O . ARG A 1 294 ? 16.917 -1.686 -43.495 1.00 36.44 294 ARG A O 1
ATOM 2259 N N . THR A 1 295 ? 16.725 -2.839 -45.406 1.00 38.50 295 THR A N 1
ATOM 2260 C CA . THR A 1 295 ? 15.614 -3.711 -45.014 1.00 38.50 295 THR A CA 1
ATOM 2261 C C . THR A 1 295 ? 15.936 -4.485 -43.733 1.00 38.50 295 THR A C 1
ATOM 2263 O O . THR A 1 295 ? 16.920 -5.223 -43.671 1.00 38.50 295 THR A O 1
ATOM 2266 N N . HIS A 1 296 ? 15.075 -4.339 -42.724 1.00 38.91 296 HIS A N 1
ATOM 2267 C CA . HIS A 1 296 ? 15.084 -5.097 -41.475 1.00 38.91 296 HIS A CA 1
ATOM 2268 C C . HIS A 1 296 ? 15.207 -6.612 -41.721 1.00 38.91 296 HIS A C 1
ATOM 2270 O O . HIS A 1 296 ? 14.298 -7.253 -42.252 1.00 38.91 296 HIS A O 1
ATOM 2276 N N . GLY A 1 297 ? 16.310 -7.207 -41.263 1.00 40.12 297 GLY A N 1
ATOM 2277 C CA . GLY A 1 297 ? 16.497 -8.655 -41.185 1.00 40.12 297 GLY A CA 1
ATOM 2278 C C . GLY A 1 297 ? 15.626 -9.276 -40.090 1.00 40.12 297 GLY A C 1
ATOM 2279 O O . GLY A 1 297 ? 16.098 -9.564 -38.992 1.00 40.12 297 GLY A O 1
ATOM 2280 N N . GLY A 1 298 ? 14.339 -9.480 -40.373 1.00 39.91 298 GLY A N 1
ATOM 2281 C CA . GLY A 1 298 ? 13.462 -10.304 -39.544 1.00 39.91 298 GLY A CA 1
ATOM 2282 C C . GLY A 1 298 ? 13.889 -11.775 -39.601 1.00 39.91 298 GLY A C 1
ATOM 2283 O O . GLY A 1 298 ? 14.147 -12.311 -40.678 1.00 39.91 298 GLY A O 1
ATOM 2284 N N . ARG A 1 299 ? 13.955 -12.457 -38.449 1.00 51.19 299 ARG A N 1
ATOM 2285 C CA . ARG A 1 299 ? 14.191 -13.910 -38.404 1.00 51.19 299 ARG A CA 1
ATOM 2286 C C . ARG A 1 299 ? 13.031 -14.632 -39.098 1.00 51.19 299 ARG A C 1
ATOM 2288 O O . ARG A 1 299 ? 11.942 -14.725 -38.538 1.00 51.19 299 ARG A O 1
ATOM 2295 N N . LYS A 1 300 ? 13.266 -15.150 -40.304 1.00 48.09 300 LYS A N 1
ATOM 2296 C CA . LYS A 1 300 ? 12.343 -16.049 -41.008 1.00 48.09 300 LYS A CA 1
ATOM 2297 C C . LYS A 1 300 ? 12.570 -17.479 -40.504 1.00 48.09 300 LYS A C 1
ATOM 2299 O O . LYS A 1 300 ? 13.612 -18.061 -40.780 1.00 48.09 300 LYS A O 1
ATOM 2304 N N . GLY A 1 301 ? 11.615 -18.027 -39.753 1.00 67.94 301 GLY A N 1
ATOM 2305 C CA . GLY A 1 301 ? 11.589 -19.448 -39.379 1.00 67.94 301 GLY A CA 1
ATOM 2306 C C . GLY A 1 301 ? 11.141 -19.721 -37.942 1.00 67.94 301 GLY A C 1
ATOM 2307 O O . GLY A 1 301 ? 11.368 -18.919 -37.034 1.00 67.94 301 GLY A O 1
ATOM 2308 N N . ALA A 1 302 ? 10.499 -20.875 -37.732 1.00 67.06 302 ALA A N 1
ATOM 2309 C CA . ALA A 1 302 ? 10.177 -21.371 -36.398 1.00 67.06 302 ALA A CA 1
ATOM 2310 C C . ALA A 1 302 ? 11.467 -21.600 -35.589 1.00 67.06 302 ALA A C 1
ATOM 2312 O O . ALA A 1 302 ? 12.471 -22.070 -36.123 1.00 67.06 302 ALA A O 1
ATOM 2313 N N . LEU A 1 303 ? 11.447 -21.267 -34.291 1.00 75.62 303 LEU A N 1
ATOM 2314 C CA . LEU A 1 303 ? 12.575 -21.557 -33.402 1.00 75.62 303 LEU A CA 1
ATOM 2315 C C . LEU A 1 303 ? 12.868 -23.068 -33.408 1.00 75.62 303 LEU A C 1
ATOM 2317 O O . LEU A 1 303 ? 11.914 -23.853 -33.399 1.00 75.62 303 LEU A O 1
ATOM 2321 N N . PRO A 1 304 ? 14.147 -23.487 -33.337 1.00 83.00 304 PRO A N 1
ATOM 2322 C CA . PRO A 1 304 ? 14.502 -24.896 -33.200 1.00 83.00 304 PRO A CA 1
ATOM 2323 C C . PRO A 1 304 ? 13.710 -25.555 -32.059 1.00 83.00 304 PRO A C 1
ATOM 2325 O O . PRO A 1 304 ? 13.548 -24.910 -31.017 1.00 83.00 304 PRO A O 1
ATOM 2328 N N . PRO A 1 305 ? 13.250 -26.816 -32.188 1.00 78.94 305 PRO A N 1
ATOM 2329 C CA . PRO A 1 305 ? 12.345 -27.447 -31.220 1.00 78.94 305 PRO A CA 1
ATOM 2330 C C . PRO A 1 305 ? 12.818 -27.354 -29.762 1.00 78.94 305 PRO A C 1
ATOM 2332 O O . PRO A 1 305 ? 12.026 -27.059 -28.867 1.00 78.94 305 PRO A O 1
ATOM 2335 N N . ALA A 1 306 ? 14.124 -27.509 -29.519 1.00 76.94 306 ALA A N 1
ATOM 2336 C CA . ALA A 1 306 ? 14.724 -27.374 -28.192 1.00 76.94 306 ALA A CA 1
ATOM 2337 C C . ALA A 1 306 ? 14.661 -25.933 -27.642 1.00 76.94 306 ALA A C 1
ATOM 2339 O O . ALA A 1 306 ? 14.307 -25.718 -26.482 1.00 76.94 306 ALA A O 1
ATOM 2340 N N . THR A 1 307 ? 14.955 -24.930 -28.474 1.00 77.44 307 THR A N 1
ATOM 2341 C CA . THR A 1 307 ? 14.862 -23.503 -28.117 1.00 77.44 307 THR A CA 1
ATOM 2342 C C . THR A 1 307 ? 13.411 -23.074 -27.930 1.00 77.44 307 THR A C 1
ATOM 2344 O O . THR A 1 307 ? 13.107 -22.281 -27.042 1.00 77.44 307 THR A O 1
ATOM 2347 N N . LEU A 1 308 ? 12.499 -23.629 -28.728 1.00 74.94 308 LEU A N 1
ATOM 2348 C CA . LEU A 1 308 ? 11.064 -23.405 -28.618 1.00 74.94 308 LEU A CA 1
ATOM 2349 C C . LEU A 1 308 ? 10.503 -24.005 -27.323 1.00 74.94 308 LEU A C 1
ATOM 2351 O O . LEU A 1 308 ? 9.748 -23.322 -26.634 1.00 74.94 308 LEU A O 1
ATOM 2355 N N . LYS A 1 309 ? 10.917 -25.223 -26.942 1.00 78.25 309 LYS A N 1
ATOM 2356 C CA . LYS A 1 309 ? 10.575 -25.838 -25.648 1.00 78.25 309 LYS A CA 1
ATOM 2357 C C . LYS A 1 309 ? 11.079 -24.980 -24.482 1.00 78.25 309 LYS A C 1
ATOM 2359 O O . LYS A 1 309 ? 10.268 -24.563 -23.664 1.00 78.25 309 LYS A O 1
ATOM 2364 N N . LYS A 1 310 ? 12.364 -24.601 -24.473 1.00 71.88 310 LYS A N 1
ATOM 2365 C CA . LYS A 1 310 ? 12.940 -23.712 -23.442 1.00 71.88 310 LYS A CA 1
ATOM 2366 C C . LYS A 1 310 ? 12.240 -22.354 -23.382 1.00 71.88 310 LYS A C 1
ATOM 2368 O O . LYS A 1 310 ? 11.927 -21.861 -22.306 1.00 71.88 310 LYS A O 1
ATOM 2373 N N . SER A 1 311 ? 11.947 -21.747 -24.533 1.00 69.19 311 SER A N 1
ATOM 2374 C CA . SER A 1 311 ? 11.226 -20.474 -24.582 1.00 69.19 311 SER A CA 1
ATOM 2375 C C . SER A 1 311 ? 9.789 -20.609 -24.075 1.00 69.19 311 SER A C 1
ATOM 2377 O O . SER A 1 311 ? 9.309 -19.678 -23.437 1.00 69.19 311 SER A O 1
ATOM 2379 N N . ARG A 1 312 ? 9.107 -21.735 -24.330 1.00 73.00 312 ARG A N 1
ATOM 2380 C CA . ARG A 1 312 ? 7.774 -22.022 -23.777 1.00 73.00 312 ARG A CA 1
ATOM 2381 C C . ARG A 1 312 ? 7.822 -22.185 -22.261 1.00 73.00 312 ARG A C 1
ATOM 2383 O O . ARG A 1 312 ? 7.015 -21.554 -21.594 1.00 73.00 312 ARG A O 1
ATOM 2390 N N . GLU A 1 313 ? 8.766 -22.953 -21.721 1.00 75.81 313 GLU A N 1
ATOM 2391 C CA . GLU A 1 313 ? 8.902 -23.112 -20.265 1.00 75.81 313 GLU A CA 1
ATOM 2392 C C . GLU A 1 313 ? 9.226 -21.776 -19.581 1.00 75.81 313 GLU A C 1
ATOM 2394 O O . GLU A 1 313 ? 8.555 -21.399 -18.625 1.00 75.81 313 GLU A O 1
ATOM 2399 N N . VAL A 1 314 ? 10.137 -20.970 -20.138 1.00 72.88 314 VAL A N 1
ATOM 2400 C CA . VAL A 1 314 ? 10.437 -19.619 -19.622 1.00 72.88 314 VAL A CA 1
ATOM 2401 C C . VAL A 1 314 ? 9.239 -18.670 -19.729 1.00 72.88 314 VAL A C 1
ATOM 2403 O O . VAL A 1 314 ? 9.077 -17.810 -18.872 1.00 72.88 314 VAL A O 1
ATOM 2406 N N . ARG A 1 315 ? 8.373 -18.808 -20.742 1.00 71.50 315 ARG A N 1
ATOM 2407 C CA . ARG A 1 315 ? 7.122 -18.029 -20.819 1.00 71.50 315 ARG A CA 1
ATOM 2408 C C . ARG A 1 315 ? 6.112 -18.428 -19.742 1.00 71.50 315 ARG A C 1
ATOM 2410 O O . ARG A 1 315 ? 5.336 -17.570 -19.349 1.00 71.50 315 ARG A O 1
ATOM 2417 N N . LYS A 1 316 ? 6.128 -19.679 -19.265 1.00 69.94 316 LYS A N 1
ATOM 2418 C CA . LYS A 1 316 ? 5.268 -20.129 -18.158 1.00 69.94 316 LYS A CA 1
ATOM 2419 C C . LYS A 1 316 ? 5.741 -19.589 -16.811 1.00 69.94 316 LYS A C 1
ATOM 2421 O O . LYS A 1 316 ? 4.924 -19.120 -16.036 1.00 69.94 316 LYS A O 1
ATOM 2426 N N . VAL A 1 317 ? 7.048 -19.654 -16.541 1.00 72.94 317 VAL A N 1
ATOM 2427 C CA . VAL A 1 317 ? 7.614 -19.242 -15.238 1.00 72.94 317 VAL A CA 1
ATOM 2428 C C . VAL A 1 317 ? 8.043 -17.773 -15.181 1.00 72.94 317 VAL A C 1
ATOM 2430 O O . VAL A 1 317 ? 8.342 -17.259 -14.109 1.00 72.94 317 VAL A O 1
ATOM 2433 N N . GLY A 1 318 ? 8.111 -17.096 -16.327 1.00 82.50 318 GLY A N 1
ATOM 2434 C CA . GLY A 1 318 ? 8.684 -15.761 -16.456 1.00 82.50 318 GLY A CA 1
ATOM 2435 C C . GLY A 1 318 ? 10.219 -15.762 -16.465 1.00 82.50 318 GLY A C 1
ATOM 2436 O O . GLY A 1 318 ? 10.898 -16.606 -15.874 1.00 82.50 318 GLY A O 1
ATOM 2437 N N . ALA A 1 319 ? 10.810 -14.784 -17.152 1.00 86.94 319 ALA A N 1
ATOM 2438 C CA . ALA A 1 319 ? 12.241 -14.529 -17.017 1.00 86.94 319 ALA A CA 1
ATOM 2439 C C . ALA A 1 319 ? 12.523 -13.897 -15.646 1.00 86.94 319 ALA A C 1
ATOM 2441 O O . ALA A 1 319 ? 11.801 -12.991 -15.231 1.00 86.94 319 ALA A O 1
ATOM 2442 N N . CYS A 1 320 ? 13.600 -14.319 -14.974 1.00 90.00 320 CYS A N 1
ATOM 2443 C CA . CYS A 1 320 ? 14.041 -13.636 -13.759 1.00 90.00 320 CYS A CA 1
ATOM 2444 C C . CYS A 1 320 ? 14.435 -12.194 -14.057 1.00 90.00 320 CYS A C 1
ATOM 2446 O O . CYS A 1 320 ? 14.900 -11.874 -15.156 1.00 90.00 320 CYS A O 1
ATOM 2448 N N . TRP A 1 321 ? 14.285 -11.337 -13.057 1.00 88.06 321 TRP A N 1
ATOM 2449 C CA . TRP A 1 321 ? 14.501 -9.909 -13.181 1.00 88.06 321 TRP A CA 1
ATOM 2450 C C . TRP A 1 321 ? 15.914 -9.557 -13.664 1.00 88.06 321 TRP A C 1
ATOM 2452 O O . TRP A 1 321 ? 16.060 -8.729 -14.560 1.00 88.06 321 TRP A O 1
ATOM 2462 N N . ASN A 1 322 ? 16.944 -10.272 -13.203 1.00 87.69 322 ASN A N 1
ATOM 2463 C CA . ASN A 1 322 ? 18.319 -10.076 -13.676 1.00 87.69 322 ASN A CA 1
ATOM 2464 C C . ASN A 1 322 ? 18.474 -10.372 -15.178 1.00 87.69 322 ASN A C 1
ATOM 2466 O O . ASN A 1 322 ? 19.028 -9.568 -15.928 1.00 87.69 322 ASN A O 1
ATOM 2470 N N . CYS A 1 323 ? 17.973 -11.523 -15.644 1.00 88.50 323 CYS A N 1
ATOM 2471 C CA . CYS A 1 323 ? 18.009 -11.881 -17.066 1.00 88.50 323 CYS A CA 1
ATOM 2472 C C . CYS A 1 323 ? 17.163 -10.924 -17.904 1.00 88.50 323 CYS A C 1
ATOM 2474 O O . CYS A 1 323 ? 17.578 -10.534 -18.996 1.00 88.50 323 CYS A O 1
ATOM 2476 N N . TRP A 1 324 ? 15.996 -10.545 -17.380 1.00 89.44 324 TRP A N 1
ATOM 2477 C CA . TRP A 1 324 ? 15.093 -9.618 -18.029 1.00 89.44 324 TRP A CA 1
ATOM 2478 C C . TRP A 1 324 ? 15.779 -8.265 -18.229 1.00 89.44 324 TRP A C 1
ATOM 2480 O O . TRP A 1 324 ? 15.927 -7.859 -19.378 1.00 89.44 324 TRP A O 1
ATOM 2490 N N . VAL A 1 325 ? 16.288 -7.613 -17.178 1.00 86.94 325 VAL A N 1
ATOM 2491 C CA . VAL A 1 325 ? 16.951 -6.298 -17.289 1.00 86.94 325 VAL A CA 1
ATOM 2492 C C . VAL A 1 325 ? 18.148 -6.350 -18.241 1.00 86.94 325 VAL A C 1
ATOM 2494 O O . VAL A 1 325 ? 18.275 -5.504 -19.125 1.00 86.94 325 VAL A O 1
ATOM 2497 N N . MET A 1 326 ? 18.983 -7.390 -18.143 1.00 83.81 326 MET A N 1
ATOM 2498 C CA . MET A 1 326 ? 20.148 -7.546 -19.021 1.00 83.81 326 MET A CA 1
ATOM 2499 C C . MET A 1 326 ? 19.797 -7.897 -20.477 1.00 83.81 326 MET A C 1
ATOM 2501 O O . MET A 1 326 ? 20.693 -7.928 -21.314 1.00 83.81 326 MET A O 1
ATOM 2505 N N . LYS A 1 327 ? 18.524 -8.169 -20.796 1.00 85.31 327 LYS A N 1
ATOM 2506 C CA . LYS A 1 327 ? 18.059 -8.652 -22.112 1.00 85.31 327 LYS A CA 1
ATOM 2507 C C . LYS A 1 327 ? 18.706 -9.974 -22.538 1.00 85.31 327 LYS A C 1
ATOM 2509 O O . LYS A 1 327 ? 18.937 -10.209 -23.720 1.00 85.31 327 LYS A O 1
ATOM 2514 N N . MET A 1 328 ? 18.978 -10.850 -21.576 1.00 85.31 328 MET A N 1
ATOM 2515 C CA . MET A 1 328 ? 19.671 -12.112 -21.824 1.00 85.31 328 MET A CA 1
ATOM 2516 C C . MET A 1 328 ? 18.732 -13.309 -21.662 1.00 85.31 328 MET A C 1
ATOM 2518 O O . MET A 1 328 ? 17.787 -13.240 -20.872 1.00 85.31 328 MET A O 1
ATOM 2522 N N . PRO A 1 329 ? 18.993 -14.436 -22.355 1.00 84.38 329 PRO A N 1
ATOM 2523 C CA . PRO A 1 329 ? 18.203 -15.648 -22.183 1.00 84.38 329 PRO A CA 1
ATOM 2524 C C . PRO A 1 329 ? 18.161 -16.087 -20.715 1.00 84.38 329 PRO A C 1
ATOM 2526 O O . PRO A 1 329 ? 19.195 -16.171 -20.043 1.00 84.38 329 PRO A O 1
ATOM 2529 N N . CYS A 1 330 ? 16.954 -16.357 -20.226 1.00 88.44 330 CYS A N 1
ATOM 2530 C CA . CYS A 1 330 ? 16.718 -16.982 -18.931 1.00 88.44 330 CYS A CA 1
ATOM 2531 C C . CYS A 1 330 ? 16.497 -18.484 -19.145 1.00 88.44 330 CYS A C 1
ATOM 2533 O O . CYS A 1 330 ? 15.968 -18.877 -20.183 1.00 88.44 330 CYS A O 1
ATOM 2535 N N . SER A 1 331 ? 16.913 -19.317 -18.194 1.00 86.19 331 SER A N 1
ATOM 2536 C CA . SER A 1 331 ? 16.578 -20.746 -18.182 1.00 86.19 331 SER A CA 1
ATOM 2537 C C . SER A 1 331 ? 15.408 -21.017 -17.232 1.00 86.19 331 SER A C 1
ATOM 2539 O O . SER A 1 331 ? 15.063 -20.171 -16.405 1.00 86.19 331 SER A O 1
ATOM 2541 N N . GLU A 1 332 ? 14.834 -22.212 -17.331 1.00 81.12 332 GLU A N 1
ATOM 2542 C CA . GLU A 1 332 ? 13.899 -22.788 -16.354 1.00 81.12 332 GLU A CA 1
ATOM 2543 C C . GLU A 1 332 ? 14.584 -23.136 -15.009 1.00 81.12 332 GLU A C 1
ATOM 2545 O O . GLU A 1 332 ? 15.786 -22.887 -14.852 1.00 81.12 332 GLU A O 1
ATOM 2550 N N . GLY A 1 333 ? 13.809 -23.663 -14.050 1.00 79.44 333 GLY A N 1
ATOM 2551 C CA . GLY A 1 333 ? 14.244 -24.028 -12.686 1.00 79.44 333 GLY A CA 1
ATOM 2552 C C . GLY A 1 333 ? 14.080 -22.901 -11.659 1.00 79.44 333 GLY A C 1
ATOM 2553 O O . GLY A 1 333 ? 13.925 -21.751 -12.059 1.00 79.44 333 GLY A O 1
ATOM 2554 N N . SER A 1 334 ? 14.127 -23.194 -10.352 1.00 77.44 334 SER A N 1
ATOM 2555 C CA . SER A 1 334 ? 13.959 -22.201 -9.266 1.00 77.44 334 SER A CA 1
ATOM 2556 C C . SER A 1 334 ? 14.996 -21.072 -9.337 1.00 77.44 334 SER A C 1
ATOM 2558 O O . SER A 1 334 ? 14.632 -19.898 -9.331 1.00 77.44 334 SER A O 1
ATOM 2560 N N . ILE A 1 335 ? 16.263 -21.416 -9.569 1.00 86.31 335 ILE A N 1
ATOM 2561 C CA . ILE A 1 335 ? 17.355 -20.492 -9.898 1.00 86.31 335 ILE A CA 1
ATOM 2562 C C . ILE A 1 335 ? 17.760 -20.736 -11.352 1.00 86.31 335 ILE A C 1
ATOM 2564 O O . ILE A 1 335 ? 18.011 -21.869 -11.756 1.00 86.31 335 ILE A O 1
ATOM 2568 N N . CYS A 1 336 ? 17.842 -19.683 -12.168 1.00 88.62 336 CYS A N 1
ATOM 2569 C CA . CYS A 1 336 ? 18.260 -19.853 -13.559 1.00 88.62 336 CYS A CA 1
ATOM 2570 C C . CYS A 1 336 ? 19.775 -20.127 -13.662 1.00 88.62 336 CYS A C 1
ATOM 2572 O O . CYS A 1 336 ? 20.572 -19.554 -12.918 1.00 88.62 336 CYS A O 1
ATOM 2574 N N . GLN A 1 337 ? 20.193 -20.927 -14.648 1.00 88.81 337 GLN A N 1
ATOM 2575 C CA . GLN A 1 337 ? 21.579 -21.369 -14.863 1.00 88.81 337 GLN A CA 1
ATOM 2576 C C . GLN A 1 337 ? 22.581 -20.210 -14.908 1.00 88.81 337 GLN A C 1
ATOM 2578 O O . GLN A 1 337 ? 23.714 -20.339 -14.456 1.00 88.81 337 GLN A O 1
ATOM 2583 N N . ARG A 1 338 ? 22.178 -19.054 -15.452 1.00 86.12 338 ARG A N 1
ATOM 2584 C CA . ARG A 1 338 ? 23.026 -17.856 -15.467 1.00 86.12 338 ARG A CA 1
ATOM 2585 C C . ARG A 1 338 ? 23.264 -17.322 -14.060 1.00 86.12 338 ARG A C 1
ATOM 2587 O O . ARG A 1 338 ? 24.400 -17.009 -13.732 1.00 86.12 338 ARG A O 1
ATOM 2594 N N . CYS A 1 339 ? 22.199 -17.164 -13.278 1.00 87.00 339 CYS A N 1
ATOM 2595 C CA . CYS A 1 339 ? 22.313 -16.635 -11.923 1.00 87.00 339 CYS A CA 1
ATOM 2596 C C . CYS A 1 339 ? 23.041 -17.630 -11.016 1.00 87.00 339 CYS A C 1
ATOM 2598 O O . CYS A 1 339 ? 23.839 -17.202 -10.202 1.00 87.00 339 CYS A O 1
ATOM 2600 N N . GLN A 1 340 ? 22.861 -18.936 -11.235 1.00 87.50 340 GLN A N 1
ATOM 2601 C CA . GLN A 1 340 ? 23.621 -19.975 -10.542 1.00 87.50 340 GLN A CA 1
ATOM 2602 C C . GLN A 1 340 ? 25.128 -19.875 -10.834 1.00 87.50 340 GLN A C 1
ATOM 2604 O O . GLN A 1 340 ? 25.931 -19.828 -9.913 1.00 87.50 340 GLN A O 1
ATOM 2609 N N . LYS A 1 341 ? 25.523 -19.762 -12.112 1.00 84.62 341 LYS A N 1
ATOM 2610 C CA . LYS A 1 341 ? 26.939 -19.617 -12.512 1.00 84.62 341 LYS A CA 1
ATOM 2611 C C . LYS A 1 341 ? 27.581 -18.313 -12.039 1.00 84.62 341 LYS A C 1
ATOM 2613 O O . LYS A 1 341 ? 28.792 -18.256 -11.874 1.00 84.62 341 LYS A O 1
ATOM 2618 N N . LYS A 1 342 ? 26.780 -17.256 -11.895 1.00 79.25 342 LYS A N 1
ATOM 2619 C CA . LYS A 1 342 ? 27.222 -15.935 -11.436 1.00 79.25 342 LYS A CA 1
ATOM 2620 C C . LYS A 1 342 ? 27.030 -15.716 -9.939 1.00 79.25 342 LYS A C 1
ATOM 2622 O O . LYS A 1 342 ? 27.247 -14.590 -9.519 1.00 79.25 342 LYS A O 1
ATOM 2627 N N . GLY A 1 343 ? 26.606 -16.726 -9.175 1.00 66.31 343 GLY A N 1
ATOM 2628 C CA . GLY A 1 343 ? 26.252 -16.621 -7.756 1.00 66.31 343 GLY A CA 1
ATOM 2629 C C . GLY A 1 343 ? 27.445 -16.310 -6.851 1.00 66.31 343 GLY A C 1
ATOM 2630 O O . GLY A 1 343 ? 27.827 -17.129 -6.027 1.00 66.31 343 GLY A O 1
ATOM 2631 N N . THR A 1 344 ? 28.055 -15.144 -7.037 1.00 64.62 344 THR A N 1
ATOM 2632 C CA . THR A 1 344 ? 29.008 -14.510 -6.132 1.00 64.62 344 THR A CA 1
ATOM 2633 C C . THR A 1 344 ? 28.255 -13.518 -5.249 1.00 64.62 344 THR A C 1
ATOM 2635 O O . THR A 1 344 ? 27.174 -13.057 -5.611 1.00 64.62 344 THR A O 1
ATOM 2638 N N . GLN A 1 345 ? 28.843 -13.132 -4.117 1.00 58.97 345 GLN A N 1
ATOM 2639 C CA . GLN A 1 345 ? 28.223 -12.225 -3.139 1.00 58.97 345 GLN A CA 1
ATOM 2640 C C . GLN A 1 345 ? 27.852 -10.837 -3.706 1.00 58.97 345 GLN A C 1
ATOM 2642 O O . GLN A 1 345 ? 26.997 -10.155 -3.158 1.00 58.97 345 GLN A O 1
ATOM 2647 N N . SER A 1 346 ? 28.453 -10.431 -4.831 1.00 64.00 346 SER A N 1
ATOM 2648 C CA . SER A 1 346 ? 28.176 -9.157 -5.512 1.00 64.00 346 SER A CA 1
ATOM 2649 C C . SER A 1 346 ? 27.052 -9.248 -6.561 1.00 64.00 346 SER A C 1
ATOM 2651 O O . SER A 1 346 ? 26.516 -8.224 -6.987 1.00 64.00 346 SER A O 1
ATOM 2653 N N . TYR A 1 347 ? 26.672 -10.453 -7.005 1.00 69.38 347 TYR A N 1
ATOM 2654 C CA . TYR A 1 347 ? 25.630 -10.616 -8.017 1.00 69.38 347 TYR A CA 1
ATOM 2655 C C . TYR A 1 347 ? 24.249 -10.798 -7.360 1.00 69.38 347 TYR A C 1
ATOM 2657 O O . TYR A 1 347 ? 24.078 -11.711 -6.553 1.00 69.38 347 TYR A O 1
ATOM 2665 N N . PRO A 1 348 ? 23.235 -9.996 -7.735 1.00 75.62 348 PRO A N 1
ATOM 2666 C CA . PRO A 1 348 ? 21.909 -10.070 -7.131 1.00 75.62 348 PRO A CA 1
ATOM 2667 C C . PRO A 1 348 ? 21.283 -11.466 -7.255 1.00 75.62 348 PRO A C 1
ATOM 2669 O O . PRO A 1 348 ? 21.417 -12.109 -8.310 1.00 75.62 348 PRO A O 1
ATOM 2672 N N . PRO A 1 349 ? 20.531 -11.922 -6.238 1.00 81.81 349 PRO A N 1
ATOM 2673 C CA . PRO A 1 349 ? 19.919 -13.241 -6.248 1.00 81.81 349 PRO A CA 1
ATOM 2674 C C . PRO A 1 349 ? 18.950 -13.404 -7.423 1.00 81.81 349 PRO A C 1
ATOM 2676 O O . PRO A 1 349 ? 18.379 -12.451 -7.963 1.00 81.81 349 PRO A O 1
ATOM 2679 N N . CYS A 1 350 ? 18.781 -14.649 -7.869 1.00 86.44 350 CYS A N 1
ATOM 2680 C CA . CYS A 1 350 ? 17.828 -14.954 -8.927 1.00 86.44 350 CYS A CA 1
ATOM 2681 C C . CYS A 1 350 ? 16.406 -14.764 -8.406 1.00 86.44 350 CYS A C 1
ATOM 2683 O O . CYS A 1 350 ? 15.967 -15.512 -7.541 1.00 86.44 350 CYS A O 1
ATOM 2685 N N . ASN A 1 351 ? 15.681 -13.801 -8.969 1.00 86.25 351 ASN A N 1
ATOM 2686 C CA . ASN A 1 351 ? 14.343 -13.473 -8.505 1.00 86.25 351 ASN A CA 1
ATOM 2687 C C . ASN A 1 351 ? 13.351 -13.404 -9.679 1.00 86.25 351 ASN A C 1
ATOM 2689 O O . ASN A 1 351 ? 13.597 -12.706 -10.668 1.00 86.25 351 ASN A O 1
ATOM 2693 N N . ARG A 1 352 ? 12.251 -14.162 -9.584 1.00 87.00 352 ARG A N 1
ATOM 2694 C CA . ARG A 1 352 ? 11.110 -14.149 -10.524 1.00 87.00 352 ARG A CA 1
ATOM 2695 C C . ARG A 1 352 ? 9.821 -13.623 -9.893 1.00 87.00 352 ARG A C 1
ATOM 2697 O O . ARG A 1 352 ? 8.809 -13.547 -10.580 1.00 87.00 352 ARG A O 1
ATOM 2704 N N . THR A 1 353 ? 9.862 -13.295 -8.610 1.00 85.44 353 THR A N 1
ATOM 2705 C CA . THR A 1 353 ? 8.712 -12.874 -7.825 1.00 85.44 353 THR A CA 1
ATOM 2706 C C . THR A 1 353 ? 8.108 -11.608 -8.445 1.00 85.44 353 THR A C 1
ATOM 2708 O O . THR A 1 353 ? 8.833 -10.626 -8.662 1.00 85.44 353 THR A O 1
ATOM 2711 N N . PRO A 1 354 ? 6.808 -11.629 -8.793 1.00 89.81 354 PRO A N 1
ATOM 2712 C CA . PRO A 1 354 ? 6.074 -10.426 -9.163 1.00 89.81 354 PRO A CA 1
ATOM 2713 C C . PRO A 1 354 ? 6.119 -9.418 -8.020 1.00 89.81 354 PRO A C 1
ATOM 2715 O O . PRO A 1 354 ? 6.093 -9.808 -6.852 1.00 89.81 354 PRO A O 1
ATOM 2718 N N . PHE A 1 355 ? 6.138 -8.125 -8.325 1.00 93.38 355 PHE A N 1
ATOM 2719 C CA . PHE A 1 355 ? 6.232 -7.112 -7.274 1.00 93.38 355 PHE A CA 1
ATOM 2720 C C . PHE A 1 355 ? 5.026 -7.168 -6.340 1.00 93.38 355 PHE A C 1
ATOM 2722 O O . PHE A 1 355 ? 5.193 -7.037 -5.136 1.00 93.38 355 PHE A O 1
ATOM 2729 N N . ALA A 1 356 ? 3.833 -7.458 -6.864 1.00 92.12 356 ALA A N 1
ATOM 2730 C CA . ALA A 1 356 ? 2.615 -7.621 -6.072 1.00 92.12 356 ALA A CA 1
ATOM 2731 C C . ALA A 1 356 ? 2.725 -8.698 -4.972 1.00 92.12 356 ALA A C 1
ATOM 2733 O O . ALA A 1 356 ? 2.030 -8.621 -3.964 1.00 92.12 356 ALA A O 1
ATOM 2734 N N . SER A 1 357 ? 3.607 -9.690 -5.119 1.00 90.19 357 SER A N 1
ATOM 2735 C CA . SER A 1 357 ? 3.828 -10.697 -4.076 1.00 90.19 357 SER A CA 1
ATOM 2736 C C . SER A 1 357 ? 4.550 -10.133 -2.846 1.00 90.19 357 SER A C 1
ATOM 2738 O O . SER A 1 357 ? 4.451 -10.724 -1.772 1.00 90.19 357 SER A O 1
ATOM 2740 N N . TYR A 1 358 ? 5.221 -8.979 -2.961 1.00 92.38 358 TYR A N 1
ATOM 2741 C CA . TYR A 1 358 ? 5.819 -8.295 -1.812 1.00 92.38 358 TYR A CA 1
ATOM 2742 C C . TYR A 1 358 ? 4.788 -7.731 -0.836 1.00 92.38 358 TYR A C 1
ATOM 2744 O O . TYR A 1 358 ? 5.159 -7.431 0.293 1.00 92.38 358 TYR A O 1
ATOM 2752 N N . THR A 1 359 ? 3.502 -7.652 -1.201 1.00 92.06 359 THR A N 1
ATOM 2753 C CA . THR A 1 359 ? 2.440 -7.238 -0.273 1.00 92.06 359 THR A CA 1
ATOM 2754 C C . THR A 1 359 ? 2.455 -8.052 1.016 1.00 92.06 359 THR A C 1
ATOM 2756 O O . THR A 1 359 ? 2.314 -7.474 2.083 1.00 92.06 359 THR A O 1
ATOM 2759 N N . ASN A 1 360 ? 2.680 -9.366 0.948 1.00 87.88 360 ASN A N 1
ATOM 2760 C CA . ASN A 1 360 ? 2.681 -10.215 2.144 1.00 87.88 360 ASN A CA 1
ATOM 2761 C C . ASN A 1 360 ? 3.915 -9.999 3.032 1.00 87.88 360 ASN A C 1
ATOM 2763 O O . ASN A 1 360 ? 3.857 -10.281 4.221 1.00 87.88 360 ASN A O 1
ATOM 2767 N N . ILE A 1 361 ? 5.018 -9.502 2.460 1.00 88.88 361 ILE A N 1
ATOM 2768 C CA . ILE A 1 361 ? 6.217 -9.130 3.223 1.00 88.88 361 ILE A CA 1
ATOM 2769 C C . ILE A 1 361 ? 6.037 -7.743 3.836 1.00 88.88 361 ILE A C 1
ATOM 2771 O O . ILE A 1 361 ? 6.409 -7.542 4.979 1.00 88.88 361 ILE A O 1
ATOM 2775 N N . LEU A 1 362 ? 5.452 -6.797 3.097 1.00 88.00 362 LEU A N 1
ATOM 2776 C CA . LEU A 1 362 ? 5.221 -5.435 3.580 1.00 88.00 362 LEU A CA 1
ATOM 2777 C C . LEU A 1 362 ? 4.055 -5.334 4.562 1.00 88.00 362 LEU A C 1
ATOM 2779 O O . LEU A 1 362 ? 4.026 -4.411 5.361 1.00 88.00 362 LEU A O 1
ATOM 2783 N N . PHE A 1 363 ? 3.086 -6.242 4.470 1.00 84.44 363 PHE A N 1
ATOM 2784 C CA . PHE A 1 363 ? 1.889 -6.316 5.304 1.00 84.44 363 PHE A CA 1
ATOM 2785 C C . PHE A 1 363 ? 1.637 -7.778 5.686 1.00 84.44 363 PHE A C 1
ATOM 2787 O O . PHE A 1 363 ? 0.711 -8.405 5.157 1.00 84.44 363 PHE A O 1
ATOM 2794 N N . PRO A 1 364 ? 2.461 -8.358 6.571 1.00 81.69 364 PRO A N 1
ATOM 2795 C CA . PRO A 1 364 ? 2.210 -9.692 7.083 1.00 81.69 364 PRO A CA 1
ATOM 2796 C C . PRO A 1 364 ? 1.015 -9.689 8.043 1.00 81.69 364 PRO A C 1
ATOM 2798 O O . PRO A 1 364 ? 0.708 -8.688 8.698 1.00 81.69 364 PRO A O 1
ATOM 2801 N N . GLU A 1 365 ? 0.335 -10.830 8.124 1.00 76.81 365 GLU A N 1
ATOM 2802 C CA . GLU A 1 365 ? -0.923 -10.968 8.870 1.00 76.81 365 GLU A CA 1
ATOM 2803 C C . GLU A 1 365 ? -0.723 -10.961 10.388 1.00 76.81 365 GLU A C 1
ATOM 2805 O O . GLU A 1 365 ? -1.617 -10.547 11.120 1.00 76.81 365 GLU A O 1
ATOM 2810 N N . TRP A 1 366 ? 0.461 -11.339 10.875 1.00 77.56 366 TRP A N 1
ATOM 2811 C CA . TRP A 1 366 ? 0.731 -11.412 12.311 1.00 77.56 366 TRP A CA 1
ATOM 2812 C C . TRP A 1 366 ? 0.750 -10.035 12.997 1.00 77.56 366 TRP A C 1
ATOM 2814 O O . TRP A 1 366 ? 0.208 -9.926 14.095 1.00 77.56 366 TRP A O 1
ATOM 2824 N N . ILE A 1 367 ? 1.247 -8.976 12.330 1.00 72.69 367 ILE A N 1
ATOM 2825 C CA . ILE A 1 367 ? 1.302 -7.586 12.859 1.00 72.69 367 ILE A CA 1
ATOM 2826 C C . ILE A 1 367 ? -0.082 -7.080 13.271 1.00 72.69 367 ILE A C 1
ATOM 2828 O O . ILE A 1 367 ? -0.235 -6.177 14.090 1.00 72.69 367 ILE A O 1
ATOM 2832 N N . ILE A 1 368 ? -1.113 -7.625 12.643 1.00 70.31 368 ILE A N 1
ATOM 2833 C CA . ILE A 1 368 ? -2.490 -7.193 12.816 1.00 70.31 368 ILE A CA 1
ATOM 2834 C C . ILE A 1 368 ? -3.406 -8.371 13.107 1.00 70.31 368 ILE A C 1
ATOM 2836 O O . ILE A 1 368 ? -4.596 -8.303 12.815 1.00 70.31 368 ILE A O 1
ATOM 2840 N N . SER A 1 369 ? -2.871 -9.446 13.680 1.00 73.81 369 SER A N 1
ATOM 2841 C CA . SER A 1 369 ? -3.663 -10.593 14.132 1.00 73.81 369 SER A CA 1
ATOM 2842 C C . SER A 1 369 ? -4.859 -10.139 14.984 1.00 73.81 369 SER A C 1
ATOM 2844 O O . SER A 1 369 ? -5.973 -10.643 14.831 1.00 73.81 369 SER A O 1
ATOM 2846 N N . ASP A 1 370 ? -4.666 -9.068 15.758 1.00 71.25 370 ASP A N 1
ATOM 2847 C CA . ASP A 1 370 ? -5.702 -8.377 16.519 1.00 71.25 370 ASP A CA 1
ATOM 2848 C C . ASP A 1 370 ? -6.799 -7.692 15.685 1.00 71.25 370 ASP A C 1
ATOM 2850 O O . ASP A 1 370 ? -7.903 -7.468 16.180 1.00 71.25 370 ASP A O 1
ATOM 2854 N N . PHE A 1 371 ? -6.546 -7.326 14.438 1.00 76.12 371 PHE A N 1
ATOM 2855 C CA . PHE A 1 371 ? -7.487 -6.611 13.572 1.00 76.12 371 PHE A CA 1
ATOM 2856 C C . PHE A 1 371 ? -8.186 -7.533 12.562 1.00 76.12 371 PHE A C 1
ATOM 2858 O O . PHE A 1 371 ? -8.866 -7.049 11.660 1.00 76.12 371 PHE A O 1
ATOM 2865 N N . THR A 1 372 ? -8.054 -8.853 12.704 1.00 81.00 372 THR A N 1
ATOM 2866 C CA . THR A 1 372 ? -8.836 -9.817 11.914 1.00 81.00 372 THR A CA 1
ATOM 2867 C C . THR A 1 372 ? -10.330 -9.740 12.268 1.00 81.00 372 THR A C 1
ATOM 2869 O O . THR A 1 372 ? -10.670 -9.368 13.398 1.00 81.00 372 THR A O 1
ATOM 2872 N N . PRO A 1 373 ? -11.252 -10.073 11.342 1.00 81.94 373 PRO A N 1
ATOM 2873 C CA . PRO A 1 373 ? -12.684 -10.146 11.644 1.00 81.94 373 PRO A CA 1
ATOM 2874 C C . PRO A 1 373 ? -12.989 -11.039 12.854 1.00 81.94 373 PRO A C 1
ATOM 2876 O O . PRO A 1 373 ? -13.824 -10.690 13.688 1.00 81.94 373 PRO A O 1
ATOM 2879 N N . GLU A 1 374 ? -12.263 -12.148 12.990 1.00 84.38 374 GLU A N 1
ATOM 2880 C CA . GLU A 1 374 ? -12.373 -13.099 14.093 1.00 84.38 374 GLU A CA 1
ATOM 2881 C C . GLU A 1 374 ? -11.911 -12.471 15.410 1.00 84.38 374 GLU A C 1
ATOM 2883 O O . GLU A 1 374 ? -12.630 -12.535 16.408 1.00 84.38 374 GLU A O 1
ATOM 2888 N N . ALA A 1 375 ? -10.752 -11.804 15.418 1.00 83.50 375 ALA A N 1
ATOM 2889 C CA . ALA A 1 375 ? -10.246 -11.126 16.607 1.00 83.50 375 ALA A CA 1
ATOM 2890 C C . ALA A 1 375 ? -11.125 -9.936 17.014 1.00 83.50 375 ALA A C 1
ATOM 2892 O O . ALA A 1 375 ? -11.332 -9.709 18.205 1.00 83.50 375 ALA A O 1
ATOM 2893 N N . ILE A 1 376 ? -11.698 -9.200 16.053 1.00 86.19 376 ILE A N 1
ATOM 2894 C CA . ILE A 1 376 ? -12.692 -8.155 16.330 1.00 86.19 376 ILE A CA 1
ATOM 2895 C C . ILE A 1 376 ? -13.956 -8.770 16.926 1.00 86.19 376 ILE A C 1
ATOM 2897 O O . ILE A 1 376 ? -14.436 -8.274 17.942 1.00 86.19 376 ILE A O 1
ATOM 2901 N N . GLY A 1 377 ? -14.483 -9.846 16.337 1.00 87.62 377 GLY A N 1
ATOM 2902 C CA . GLY A 1 377 ? -15.663 -10.543 16.848 1.00 87.62 377 GLY A CA 1
ATOM 2903 C C . GLY A 1 377 ? -15.452 -11.057 18.272 1.00 87.62 377 GLY A C 1
ATOM 2904 O O . GLY A 1 377 ? -16.274 -10.797 19.153 1.00 87.62 377 GLY A O 1
ATOM 2905 N N . SER A 1 378 ? -14.305 -11.695 18.525 1.00 87.12 378 SER A N 1
ATOM 2906 C CA . SER A 1 378 ? -13.894 -12.124 19.863 1.00 87.12 378 SER A CA 1
ATOM 2907 C C . SER A 1 378 ? -13.815 -10.931 20.813 1.00 87.12 378 SER A C 1
ATOM 2909 O O . SER A 1 378 ? -14.432 -10.952 21.875 1.00 87.12 378 SER A O 1
ATOM 2911 N N . TYR A 1 379 ? -13.133 -9.853 20.418 1.00 85.19 379 TYR A N 1
ATOM 2912 C CA . TYR A 1 379 ? -12.989 -8.658 21.245 1.00 85.19 379 TYR A CA 1
ATOM 2913 C C . TYR A 1 379 ? -14.337 -8.011 21.584 1.00 85.19 379 TYR A C 1
ATOM 2915 O O . TYR A 1 379 ? -14.563 -7.639 22.734 1.00 85.19 379 TYR A O 1
ATOM 2923 N N . LEU A 1 380 ? -15.253 -7.915 20.619 1.00 87.75 380 LEU A N 1
ATOM 2924 C CA . LEU A 1 380 ? -16.609 -7.412 20.841 1.00 87.75 380 LEU A CA 1
ATOM 2925 C C . LEU A 1 380 ? -17.374 -8.293 21.834 1.00 87.75 380 LEU A C 1
ATOM 2927 O O . LEU A 1 380 ? -17.994 -7.760 22.754 1.00 87.75 380 LEU A O 1
ATOM 2931 N N . SER A 1 381 ? -17.291 -9.619 21.694 1.00 86.88 381 SER A N 1
ATOM 2932 C CA . SER A 1 381 ? -17.987 -10.564 22.579 1.00 86.88 381 SER A CA 1
ATOM 2933 C C . SER A 1 381 ? -17.497 -10.512 24.030 1.00 86.88 381 SER A C 1
ATOM 2935 O O . SER A 1 381 ? -18.289 -10.677 24.952 1.00 86.88 381 SER A O 1
ATOM 2937 N N . THR A 1 382 ? -16.207 -10.236 24.247 1.00 85.19 382 THR A N 1
ATOM 2938 C CA . THR A 1 382 ? -15.607 -10.163 25.589 1.00 85.19 382 THR A CA 1
ATOM 2939 C C . THR A 1 382 ? -15.808 -8.805 26.260 1.00 85.19 382 THR A C 1
ATOM 2941 O O . THR A 1 382 ? -15.725 -8.713 27.480 1.00 85.19 382 THR A O 1
ATOM 2944 N N . ASN A 1 383 ? -16.060 -7.739 25.493 1.00 83.75 383 ASN A N 1
ATOM 2945 C CA . ASN A 1 383 ? -16.076 -6.376 26.032 1.00 83.75 383 ASN A CA 1
ATOM 2946 C C . ASN A 1 383 ? -17.427 -5.653 25.928 1.00 83.75 383 ASN A C 1
ATOM 2948 O O . ASN A 1 383 ? -17.601 -4.590 26.528 1.00 83.75 383 ASN A O 1
ATOM 2952 N N . THR A 1 384 ? -18.395 -6.201 25.193 1.00 87.75 384 THR A N 1
ATOM 2953 C CA . THR A 1 384 ? -19.710 -5.577 25.003 1.00 87.75 384 THR A CA 1
ATOM 2954 C C . THR A 1 384 ? -20.833 -6.540 25.370 1.00 87.75 384 THR A C 1
ATOM 2956 O O . THR A 1 384 ? -20.775 -7.724 25.055 1.00 87.75 384 THR A O 1
ATOM 2959 N N . ARG A 1 385 ? -21.893 -6.028 26.005 1.00 87.69 385 ARG A N 1
ATOM 2960 C CA . ARG A 1 385 ? -23.158 -6.762 26.204 1.00 87.69 385 ARG A CA 1
ATOM 2961 C C . ARG A 1 385 ? -24.066 -6.719 24.969 1.00 87.69 385 ARG A C 1
ATOM 2963 O O . ARG A 1 385 ? -25.135 -7.319 24.975 1.00 87.69 385 ARG A O 1
ATOM 2970 N N . GLY A 1 386 ? -23.653 -5.989 23.935 1.00 88.50 386 GLY A N 1
ATOM 2971 C CA . GLY A 1 386 ? -24.411 -5.751 22.713 1.00 88.50 386 GLY A CA 1
ATOM 2972 C C . GLY A 1 386 ? -24.457 -4.272 22.331 1.00 88.50 386 GLY A C 1
ATOM 2973 O O . GLY A 1 386 ? -24.280 -3.379 23.168 1.00 88.50 386 GLY A O 1
ATOM 2974 N N . PHE A 1 387 ? -24.693 -4.033 21.043 1.00 92.19 387 PHE A N 1
ATOM 2975 C CA . PHE A 1 387 ? -24.948 -2.707 20.488 1.00 92.19 387 PHE A CA 1
ATOM 2976 C C . PHE A 1 387 ? -26.409 -2.305 20.689 1.00 92.19 387 PHE A C 1
ATOM 2978 O O . PHE A 1 387 ? -27.310 -3.143 20.648 1.00 92.19 387 PHE A O 1
ATOM 2985 N N . THR A 1 388 ? -26.643 -1.011 20.868 1.00 91.75 388 THR A N 1
ATOM 2986 C CA . THR A 1 388 ? -27.980 -0.423 20.869 1.00 91.75 388 THR A CA 1
ATOM 2987 C C . THR A 1 388 ? -28.408 -0.092 19.436 1.00 91.75 388 THR A C 1
ATOM 2989 O O . THR A 1 388 ? -27.586 0.069 18.528 1.00 91.75 388 THR A O 1
ATOM 2992 N N . SER A 1 389 ? -29.717 0.046 19.220 1.00 89.06 389 SER A N 1
ATOM 2993 C CA . SER A 1 389 ? -30.273 0.484 17.933 1.00 89.06 389 SER A CA 1
ATOM 2994 C C . SER A 1 389 ? -30.010 1.961 17.632 1.00 89.06 389 SER A C 1
ATOM 2996 O O . SER A 1 389 ? -30.273 2.413 16.522 1.00 89.06 389 SER A O 1
ATOM 2998 N N . GLN A 1 390 ? -29.523 2.726 18.611 1.00 91.75 390 GLN A N 1
ATOM 2999 C CA . GLN A 1 390 ? -29.242 4.140 18.441 1.00 91.75 390 GLN A CA 1
ATOM 3000 C C . GLN A 1 390 ? -27.910 4.319 17.710 1.00 91.75 390 GLN A C 1
ATOM 3002 O O . GLN A 1 390 ? -26.870 3.847 18.176 1.00 91.75 390 GLN A O 1
ATOM 3007 N N . SER A 1 391 ? -27.956 5.036 16.591 1.00 93.88 391 SER A N 1
ATOM 3008 C CA . SER A 1 391 ? -26.786 5.411 15.806 1.00 93.88 391 SER A CA 1
ATOM 3009 C C . SER A 1 391 ? -26.506 6.910 15.881 1.00 93.88 391 SER A C 1
ATOM 3011 O O . SER A 1 391 ? -27.400 7.720 16.132 1.00 93.88 391 SER A O 1
ATOM 3013 N N . VAL A 1 392 ? -25.254 7.281 15.642 1.00 95.25 392 VAL A N 1
ATOM 3014 C CA . VAL A 1 392 ? -24.787 8.663 15.553 1.00 95.25 392 VAL A CA 1
ATOM 3015 C C . VAL A 1 392 ? -23.705 8.755 14.485 1.00 95.25 392 VAL A C 1
ATOM 3017 O O . VAL A 1 392 ? -22.838 7.887 14.391 1.00 95.25 392 VAL A O 1
ATOM 3020 N N . ASP A 1 393 ? -23.741 9.820 13.691 1.00 95.69 393 ASP A N 1
ATOM 3021 C CA . ASP A 1 393 ? -22.680 10.101 12.732 1.00 95.69 393 ASP A CA 1
ATOM 3022 C C . ASP A 1 393 ? -21.531 10.831 13.427 1.00 95.69 393 ASP A C 1
ATOM 3024 O O . ASP A 1 393 ? -21.698 11.895 14.047 1.00 95.69 393 ASP A O 1
ATOM 3028 N N . VAL A 1 394 ? -20.343 10.246 13.323 1.00 94.75 394 VAL A N 1
ATOM 3029 C CA . VAL A 1 394 ? -19.115 10.737 13.941 1.00 94.75 394 VAL A CA 1
ATOM 3030 C C . VAL A 1 394 ? -18.058 10.977 12.885 1.00 94.75 394 VAL A C 1
ATOM 3032 O O . VAL A 1 394 ? -17.853 10.180 11.976 1.00 94.75 394 VAL A O 1
ATOM 3035 N N . ASP A 1 395 ? -17.348 12.077 13.051 1.00 94.19 395 ASP A N 1
ATOM 3036 C CA . ASP A 1 395 ? -16.186 12.421 12.258 1.00 94.19 395 ASP A CA 1
ATOM 3037 C C . ASP A 1 395 ? -14.944 12.089 13.079 1.00 94.19 395 ASP A C 1
ATOM 3039 O O . ASP A 1 395 ? -14.792 12.538 14.224 1.00 94.19 395 ASP A O 1
ATOM 3043 N N . VAL A 1 396 ? -14.060 11.288 12.491 1.00 92.31 396 VAL A N 1
ATOM 3044 C CA . VAL A 1 396 ? -12.834 10.833 13.144 1.00 92.31 396 VAL A CA 1
ATOM 3045 C C . VAL A 1 396 ? -11.596 11.220 12.363 1.00 92.31 396 VAL A C 1
ATOM 3047 O O . VAL A 1 396 ? -11.572 11.146 11.135 1.00 92.31 396 VAL A O 1
ATOM 3050 N N . THR A 1 397 ? -10.540 11.580 13.082 1.00 89.75 397 THR A N 1
ATOM 3051 C CA . THR A 1 397 ? -9.225 11.881 12.526 1.00 89.75 397 THR A CA 1
ATOM 3052 C C . THR A 1 397 ? -8.273 10.711 12.791 1.00 89.75 397 THR A C 1
ATOM 3054 O O . THR A 1 397 ? -8.237 10.144 13.885 1.00 89.75 397 THR A O 1
ATOM 3057 N N . SER A 1 398 ? -7.530 10.307 11.757 1.00 85.31 398 SER A N 1
ATOM 3058 C CA . SER A 1 398 ? -6.406 9.351 11.847 1.00 85.31 398 SER A CA 1
ATOM 3059 C C . SER A 1 398 ? -5.595 9.285 10.542 1.00 85.31 398 SER A C 1
ATOM 3061 O O . SER A 1 398 ? -4.387 9.052 10.580 1.00 85.31 398 SER A O 1
ATOM 3063 N N . TRP A 1 399 ? -6.238 9.532 9.392 1.00 81.94 399 TRP A N 1
ATOM 3064 C CA . TRP A 1 399 ? -5.627 9.485 8.054 1.00 81.94 399 TRP A CA 1
ATOM 3065 C C . TRP A 1 399 ? -4.746 10.681 7.710 1.00 81.94 399 TRP A C 1
ATOM 3067 O O . TRP A 1 399 ? -3.774 10.501 6.989 1.00 81.94 399 TRP A O 1
ATOM 3077 N N . ALA A 1 400 ? -5.064 11.876 8.203 1.00 80.19 400 ALA A N 1
ATOM 3078 C CA . ALA A 1 400 ? -4.278 13.097 8.037 1.00 80.19 400 ALA A CA 1
ATOM 3079 C C . ALA A 1 400 ? -4.712 14.117 9.103 1.00 80.19 400 ALA A C 1
ATOM 3081 O O . ALA A 1 400 ? -5.846 14.066 9.587 1.00 80.19 400 ALA A O 1
ATOM 3082 N N . ASP A 1 401 ? -3.815 15.017 9.498 1.00 79.31 401 ASP A N 1
ATOM 3083 C CA . ASP A 1 401 ? -4.158 16.067 10.462 1.00 79.31 401 ASP A CA 1
ATOM 3084 C C . ASP A 1 401 ? -5.165 17.044 9.834 1.00 79.31 401 ASP A C 1
ATOM 3086 O O . ASP A 1 401 ? -5.065 17.377 8.656 1.00 79.31 401 ASP A O 1
ATOM 3090 N N . ASN A 1 402 ? -6.160 17.496 10.604 1.00 79.69 402 ASN A N 1
ATOM 3091 C CA . ASN A 1 402 ? -7.268 18.340 10.121 1.00 79.69 402 ASN A CA 1
ATOM 3092 C C . ASN A 1 402 ? -8.105 17.728 8.982 1.00 79.69 402 ASN A C 1
ATOM 3094 O O . ASN A 1 402 ? -8.808 18.447 8.273 1.00 79.69 402 ASN A O 1
ATOM 3098 N N . PHE A 1 403 ? -8.066 16.406 8.829 1.00 86.50 403 PHE A N 1
ATOM 3099 C CA . PHE A 1 403 ? -8.952 15.670 7.942 1.00 86.50 403 PHE A CA 1
ATOM 3100 C C . PHE A 1 403 ? -9.706 14.599 8.716 1.00 86.50 403 PHE A C 1
ATOM 3102 O O . PHE A 1 403 ? -9.118 13.830 9.482 1.00 86.50 403 PHE A O 1
ATOM 3109 N N . SER A 1 404 ? -11.012 14.536 8.479 1.00 90.31 404 SER A N 1
ATOM 3110 C CA . SER A 1 404 ? -11.889 13.582 9.132 1.00 90.31 404 SER A CA 1
ATOM 3111 C C . SER A 1 404 ? -12.634 12.712 8.135 1.00 90.31 404 SER A C 1
ATOM 3113 O O . SER A 1 404 ? -13.137 13.204 7.125 1.00 90.31 404 SER A O 1
ATOM 3115 N N . ILE A 1 405 ? -12.769 11.433 8.470 1.00 91.94 405 ILE A N 1
ATOM 3116 C CA . ILE A 1 405 ? -13.671 10.507 7.788 1.00 91.94 405 ILE A CA 1
ATOM 3117 C C . ILE A 1 405 ? -14.920 10.345 8.648 1.00 91.94 405 ILE A C 1
ATOM 3119 O O . ILE A 1 405 ? -14.829 10.237 9.871 1.00 91.94 405 ILE A O 1
ATOM 3123 N N . ASN A 1 406 ? -16.077 10.363 7.998 1.00 93.25 406 ASN A N 1
ATOM 3124 C CA . ASN A 1 406 ? -17.359 10.177 8.652 1.00 93.25 406 ASN A CA 1
ATOM 3125 C C . ASN A 1 406 ? -17.697 8.683 8.754 1.00 93.25 406 ASN A C 1
ATOM 3127 O O . ASN A 1 406 ? -17.548 7.945 7.778 1.00 93.25 406 ASN A O 1
ATOM 3131 N N . PHE A 1 407 ? -18.172 8.264 9.922 1.00 93.94 407 PHE A N 1
ATOM 3132 C CA . PHE A 1 407 ? -18.720 6.939 10.169 1.00 93.94 407 PHE A CA 1
ATOM 3133 C C . PHE A 1 407 ? -20.060 7.058 10.882 1.00 93.94 407 PHE A C 1
ATOM 3135 O O . PHE A 1 407 ? -20.195 7.817 11.840 1.00 93.94 407 PHE A O 1
ATOM 3142 N N . THR A 1 408 ? -21.017 6.231 10.482 1.00 95.00 408 THR A N 1
ATOM 3143 C CA . THR A 1 408 ? -22.203 5.962 11.292 1.00 95.00 408 THR A CA 1
ATOM 3144 C C . THR A 1 408 ? -21.845 4.886 12.312 1.00 95.00 408 THR A C 1
ATOM 3146 O O . THR A 1 408 ? -21.465 3.772 11.947 1.00 95.00 408 THR A O 1
ATOM 3149 N N . VAL A 1 409 ? -21.925 5.224 13.598 1.00 95.69 409 VAL A N 1
ATOM 3150 C CA . VAL A 1 409 ? -21.588 4.319 14.706 1.00 95.69 409 VAL A CA 1
ATOM 3151 C C . VAL A 1 409 ? -22.786 4.105 15.614 1.00 95.69 409 VAL A C 1
ATOM 3153 O O . VAL A 1 409 ? -23.669 4.952 15.709 1.00 95.69 409 VAL A O 1
ATOM 3156 N N . ASN A 1 410 ? -22.796 2.981 16.317 1.00 96.00 410 ASN A N 1
ATOM 3157 C CA . ASN A 1 410 ? -23.793 2.621 17.309 1.00 96.00 410 ASN A CA 1
ATOM 3158 C C . ASN A 1 410 ? -23.189 2.688 18.707 1.00 96.00 410 ASN A C 1
ATOM 3160 O O . ASN A 1 410 ? -22.014 2.364 18.916 1.00 96.00 410 ASN A O 1
ATOM 3164 N N . TYR A 1 411 ? -24.015 3.064 19.676 1.00 94.50 411 TYR A N 1
ATOM 3165 C CA . TYR A 1 411 ? -23.654 2.936 21.082 1.00 94.50 411 TYR A CA 1
ATOM 3166 C C . TYR A 1 411 ? -23.668 1.461 21.493 1.00 94.50 411 TYR A C 1
ATOM 3168 O O . TYR A 1 411 ? -24.411 0.656 20.932 1.00 94.50 411 TYR A O 1
ATOM 3176 N N . PHE A 1 412 ? -22.870 1.085 22.487 1.00 92.00 412 PHE A N 1
ATOM 3177 C CA . PHE A 1 412 ? -22.920 -0.251 23.082 1.00 92.00 412 PHE A CA 1
ATOM 3178 C C . PHE A 1 412 ? -22.899 -0.175 24.605 1.00 92.00 412 PHE A C 1
ATOM 3180 O O . PHE A 1 412 ? -22.504 0.829 25.194 1.00 92.00 412 PHE A O 1
ATOM 3187 N N . THR A 1 413 ? -23.324 -1.250 25.265 1.00 89.31 413 THR A N 1
ATOM 3188 C CA . THR A 1 413 ? -23.183 -1.367 26.721 1.00 89.31 413 THR A CA 1
ATOM 3189 C C . THR A 1 413 ? -21.878 -2.096 27.050 1.00 89.31 413 THR A C 1
ATOM 3191 O O . THR A 1 413 ? -21.760 -3.277 26.702 1.00 89.31 413 THR A O 1
ATOM 3194 N N . PRO A 1 414 ? -20.886 -1.439 27.681 1.00 86.44 414 PRO A N 1
ATOM 3195 C CA . PRO A 1 414 ? -19.637 -2.096 28.053 1.00 86.44 414 PRO A CA 1
ATOM 3196 C C . PRO A 1 414 ? -19.880 -3.170 29.119 1.00 86.44 414 PRO A C 1
ATOM 3198 O O . PRO A 1 414 ? -20.779 -3.051 29.956 1.00 86.44 414 PRO A O 1
ATOM 3201 N N . ILE A 1 415 ? -19.069 -4.225 29.095 1.00 83.62 415 ILE A N 1
ATOM 3202 C CA . ILE A 1 415 ? -18.982 -5.172 30.210 1.00 83.62 415 ILE A CA 1
ATOM 3203 C C . ILE A 1 415 ? -18.125 -4.516 31.315 1.00 83.62 415 ILE A C 1
ATOM 3205 O O . ILE A 1 415 ? -17.028 -4.045 31.000 1.00 83.62 415 ILE A O 1
ATOM 3209 N N . PRO A 1 416 ? -18.606 -4.443 32.577 1.00 69.50 416 PRO A N 1
ATOM 3210 C CA . PRO A 1 416 ? -17.823 -3.928 33.705 1.00 69.50 416 PRO A CA 1
ATOM 3211 C C . PRO A 1 416 ? -16.498 -4.685 33.849 1.00 69.50 416 PRO A C 1
ATOM 3213 O O . PRO A 1 416 ? -16.483 -5.898 33.646 1.00 69.50 416 PRO A O 1
ATOM 3216 N N . ASP A 1 417 ? -15.407 -3.977 34.150 1.00 65.31 417 ASP A N 1
ATOM 3217 C CA . ASP A 1 417 ? -14.042 -4.523 34.286 1.00 65.31 417 ASP A CA 1
ATOM 3218 C C . ASP A 1 417 ? -13.440 -5.109 32.989 1.00 65.31 417 ASP A C 1
ATOM 3220 O O . ASP A 1 417 ? -12.363 -5.710 32.990 1.00 65.31 417 ASP A O 1
ATOM 3224 N N . GLY A 1 418 ? -14.105 -4.911 31.846 1.00 59.19 418 GLY A N 1
ATOM 3225 C CA . GLY A 1 418 ? -13.584 -5.280 30.533 1.00 59.19 418 GLY A CA 1
ATOM 3226 C C . GLY A 1 418 ? -12.415 -4.394 30.089 1.00 59.19 418 GLY A C 1
ATOM 3227 O O . GLY A 1 418 ? -12.325 -3.210 30.422 1.00 59.19 418 GLY A O 1
ATOM 3228 N N . SER A 1 419 ? -11.544 -4.935 29.229 1.00 59.94 419 SER A N 1
ATOM 3229 C CA . SER A 1 419 ? -10.397 -4.214 28.640 1.00 59.94 419 SER A CA 1
ATOM 3230 C C . SER A 1 419 ? -10.775 -2.928 27.877 1.00 59.94 419 SER A C 1
ATOM 3232 O O . SER A 1 419 ? -9.906 -2.116 27.546 1.00 59.94 419 SER A O 1
ATOM 3234 N N . THR A 1 420 ? -12.061 -2.724 27.577 1.00 57.16 420 THR A N 1
ATOM 3235 C CA . THR A 1 420 ? -12.606 -1.506 26.965 1.00 57.16 420 THR A CA 1
ATOM 3236 C C . THR A 1 420 ? -12.643 -0.288 27.878 1.00 57.16 420 THR A C 1
ATOM 3238 O O . THR A 1 420 ? -12.726 0.806 27.340 1.00 57.16 420 THR A O 1
ATOM 3241 N N . GLN A 1 421 ? -12.564 -0.426 29.206 1.00 54.72 421 GLN A N 1
ATOM 3242 C CA . GLN A 1 421 ? -12.652 0.718 30.134 1.00 54.72 421 GLN A CA 1
ATOM 3243 C C . GLN A 1 421 ? -11.309 1.430 30.388 1.00 54.72 421 GLN A C 1
ATOM 3245 O O . GLN A 1 421 ? -11.243 2.392 31.141 1.00 54.72 421 GLN A O 1
ATOM 3250 N N . GLN A 1 422 ? -10.219 0.996 29.750 1.00 60.19 422 GLN A N 1
ATOM 3251 C CA . GLN A 1 422 ? -8.897 1.599 29.947 1.00 60.19 422 GLN A CA 1
ATOM 3252 C C . GLN A 1 422 ? -8.689 2.872 29.111 1.00 60.19 422 GLN A C 1
ATOM 3254 O O . GLN A 1 422 ? -9.130 2.960 27.958 1.00 60.19 422 GLN A O 1
ATOM 3259 N N . THR A 1 423 ? -7.912 3.810 29.659 1.00 58.81 423 THR A N 1
ATOM 3260 C CA . THR A 1 423 ? -7.385 4.984 28.953 1.00 58.81 423 THR A CA 1
ATOM 3261 C C . THR A 1 423 ? -6.546 4.577 27.734 1.00 58.81 423 THR A C 1
ATOM 3263 O O . THR A 1 423 ? -5.927 3.506 27.663 1.00 58.81 423 THR A O 1
ATOM 3266 N N . TYR A 1 424 ? -6.600 5.414 26.703 1.00 60.59 424 TYR A N 1
ATOM 3267 C CA . TYR A 1 424 ? -5.897 5.209 25.440 1.00 60.59 424 TYR A CA 1
ATOM 3268 C C . TYR A 1 424 ? -4.534 5.902 25.502 1.00 60.59 424 TYR A C 1
ATOM 3270 O O . TYR A 1 424 ? -4.493 7.005 26.018 1.00 60.59 424 TYR A O 1
ATOM 3278 N N . ASN A 1 425 ? -3.459 5.328 24.954 1.00 57.53 425 ASN A N 1
ATOM 3279 C CA . ASN A 1 425 ? -2.173 6.027 24.824 1.00 57.53 425 ASN A CA 1
ATOM 3280 C C . ASN A 1 425 ? -1.966 6.543 23.389 1.00 57.53 425 ASN A C 1
ATOM 3282 O O . ASN A 1 425 ? -2.321 5.869 22.418 1.00 57.53 425 ASN A O 1
ATOM 3286 N N . ASP A 1 426 ? -1.391 7.730 23.235 1.00 54.59 426 ASP A N 1
ATOM 3287 C CA . ASP A 1 426 ? -0.945 8.268 21.956 1.00 54.59 426 ASP A CA 1
ATOM 3288 C C . ASP A 1 426 ? 0.253 7.468 21.391 1.00 54.59 426 ASP A C 1
ATOM 3290 O O . ASP A 1 426 ? 0.696 6.464 21.955 1.00 54.59 426 ASP A O 1
ATOM 3294 N N . ARG A 1 427 ? 0.804 7.903 20.247 1.00 44.06 427 ARG A N 1
ATOM 3295 C CA . ARG A 1 427 ? 1.990 7.252 19.647 1.00 44.06 427 ARG A CA 1
ATOM 3296 C C . ARG A 1 427 ? 3.235 7.289 20.546 1.00 44.06 427 ARG A C 1
ATOM 3298 O O . ARG A 1 427 ? 4.140 6.492 20.320 1.00 44.06 427 ARG A O 1
ATOM 3305 N N . ASN A 1 428 ? 3.279 8.201 21.511 1.00 44.97 428 ASN A N 1
ATOM 3306 C CA . ASN A 1 428 ? 4.392 8.429 22.426 1.00 44.97 428 ASN A CA 1
ATOM 3307 C C . ASN A 1 428 ? 4.166 7.721 23.776 1.00 44.97 428 ASN A C 1
ATOM 3309 O O . ASN A 1 428 ? 4.929 7.923 24.718 1.00 44.97 428 ASN A O 1
ATOM 3313 N N . GLY A 1 429 ? 3.118 6.895 23.882 1.00 48.88 429 GLY A N 1
ATOM 3314 C CA . GLY A 1 429 ? 2.775 6.189 25.112 1.00 48.88 429 GLY A CA 1
ATOM 3315 C C . GLY A 1 429 ? 2.091 7.068 26.163 1.00 48.88 429 GLY A C 1
ATOM 3316 O O . GLY A 1 429 ? 1.859 6.586 27.268 1.00 48.88 429 GLY A O 1
ATOM 3317 N N . GLN A 1 430 ? 1.751 8.322 25.844 1.00 51.88 430 GLN A N 1
ATOM 3318 C CA . GLN A 1 430 ? 1.071 9.232 26.763 1.00 51.88 430 GLN A CA 1
ATOM 3319 C C . GLN A 1 430 ? -0.435 8.980 26.750 1.00 51.88 430 GLN A C 1
ATOM 3321 O O . GLN A 1 430 ? -1.016 8.909 25.667 1.00 51.88 430 GLN A O 1
ATOM 3326 N N . PRO A 1 431 ? -1.105 8.882 27.905 1.00 58.12 431 PRO A N 1
ATOM 3327 C CA . PRO A 1 431 ? -2.547 8.710 27.932 1.00 58.12 431 PRO A CA 1
ATOM 3328 C C . PRO A 1 431 ? -3.249 9.913 27.278 1.00 58.12 431 PRO A C 1
ATOM 3330 O O . PRO A 1 431 ? -3.002 11.057 27.640 1.00 58.12 431 PRO A O 1
ATOM 3333 N N . LEU A 1 432 ? -4.181 9.656 26.355 1.00 61.56 432 LEU A N 1
ATOM 3334 C CA . LEU A 1 432 ? -5.083 10.633 25.729 1.00 61.56 432 LEU A CA 1
ATOM 3335 C C . LEU A 1 432 ? -6.033 11.301 26.744 1.00 61.56 432 LEU A C 1
ATOM 3337 O O . LEU A 1 432 ? -6.731 12.249 26.397 1.00 61.56 432 LEU A O 1
ATOM 3341 N N . GLY A 1 433 ? -6.041 10.828 27.995 1.00 56.62 433 GLY A N 1
ATOM 3342 C CA . GLY A 1 433 ? -6.624 11.528 29.140 1.00 56.62 433 GLY A CA 1
ATOM 3343 C C . GLY A 1 433 ? -8.061 11.149 29.502 1.00 56.62 433 GLY A C 1
ATOM 3344 O O . GLY A 1 433 ? -8.498 11.536 30.580 1.00 56.62 433 GLY A O 1
ATOM 3345 N N . VAL A 1 434 ? -8.763 10.360 28.675 1.00 65.88 434 VAL A N 1
ATOM 3346 C CA . VAL A 1 434 ? -10.157 9.926 28.917 1.00 65.88 434 VAL A CA 1
ATOM 3347 C C . VAL A 1 434 ? -10.366 8.425 28.764 1.00 65.88 434 VAL A C 1
ATOM 3349 O O . VAL A 1 434 ? -9.654 7.744 28.017 1.00 65.88 434 VAL A O 1
ATOM 3352 N N . GLU A 1 435 ? -11.396 7.924 29.446 1.00 74.31 435 GLU A N 1
ATOM 3353 C CA . GLU A 1 435 ? -11.950 6.599 29.190 1.00 74.31 435 GLU A CA 1
ATOM 3354 C C . GLU A 1 435 ? -12.472 6.482 27.751 1.00 74.31 435 GLU A C 1
ATOM 3356 O O . GLU A 1 435 ? -12.952 7.439 27.137 1.00 74.31 435 GLU A O 1
ATOM 3361 N N . SER A 1 436 ? -12.371 5.273 27.200 1.00 85.56 436 SER A N 1
ATOM 3362 C CA . SER A 1 436 ? -12.863 4.961 25.861 1.00 85.56 436 SER A CA 1
ATOM 3363 C C . SER A 1 436 ? -14.379 5.147 25.776 1.00 85.56 436 SER A C 1
ATOM 3365 O O . SER A 1 436 ? -15.132 4.485 26.489 1.00 85.56 436 SER A O 1
ATOM 3367 N N . LEU A 1 437 ? -14.842 5.946 24.814 1.00 89.12 437 LEU A N 1
ATOM 3368 C CA . LEU A 1 437 ? -16.271 6.115 24.562 1.00 89.12 437 LEU A CA 1
ATOM 3369 C C . LEU A 1 437 ? -16.893 4.803 24.046 1.00 89.12 437 LEU A C 1
ATOM 3371 O O . LEU A 1 437 ? -16.301 4.150 23.177 1.00 89.12 437 LEU A O 1
ATOM 3375 N N . PRO A 1 438 ? -18.088 4.407 24.527 1.00 90.62 438 PRO A N 1
ATOM 3376 C CA . PRO A 1 438 ? -18.694 3.130 24.180 1.00 90.62 438 PRO A CA 1
ATOM 3377 C C . PRO A 1 438 ? -19.472 3.207 22.857 1.00 90.62 438 PRO A C 1
ATOM 3379 O O . PRO A 1 438 ? -20.693 3.054 22.807 1.00 90.62 438 PRO A O 1
ATOM 3382 N N . VAL A 1 439 ? -18.742 3.462 21.770 1.00 92.69 439 VAL A N 1
ATOM 3383 C CA . VAL A 1 439 ? -19.267 3.507 20.397 1.00 92.69 439 VAL A CA 1
ATOM 3384 C C . VAL A 1 439 ? -18.457 2.621 19.452 1.00 92.69 439 VAL A C 1
ATOM 3386 O O . VAL A 1 439 ? -17.248 2.463 19.622 1.00 92.69 439 VAL A O 1
ATOM 3389 N N . GLY A 1 440 ? -19.101 2.056 18.436 1.00 93.62 440 GLY A N 1
ATOM 3390 C CA . GLY A 1 440 ? -18.455 1.243 17.403 1.00 93.62 440 GLY A CA 1
ATOM 3391 C C . GLY A 1 440 ? -19.351 1.052 16.183 1.00 93.62 440 GLY A C 1
ATOM 3392 O O . GLY A 1 440 ? -20.532 1.374 16.220 1.00 93.62 440 GLY A O 1
ATOM 3393 N N . ILE A 1 441 ? -18.800 0.531 15.093 1.00 93.94 441 ILE A N 1
ATOM 3394 C CA . ILE A 1 441 ? -19.556 0.241 13.870 1.00 93.94 441 ILE A CA 1
ATOM 3395 C C . ILE A 1 441 ? -20.298 -1.082 14.062 1.00 93.94 441 ILE A C 1
ATOM 3397 O O . ILE A 1 441 ? -19.675 -2.127 14.277 1.00 93.94 441 ILE A O 1
ATOM 3401 N N . LEU A 1 442 ? -21.627 -1.046 13.979 1.00 90.94 442 LEU A N 1
ATOM 3402 C CA . LEU A 1 442 ? -22.444 -2.252 13.928 1.00 90.94 442 LEU A CA 1
ATOM 3403 C C . LEU A 1 442 ? -22.347 -2.860 12.522 1.00 90.94 442 LEU A C 1
ATOM 3405 O O . LEU A 1 442 ? -22.578 -2.163 11.542 1.00 90.94 442 LEU A O 1
ATOM 3409 N N . ASN A 1 443 ? -22.034 -4.156 12.421 1.00 85.88 443 ASN A N 1
ATOM 3410 C CA . ASN A 1 443 ? -21.863 -4.874 11.146 1.00 85.88 443 ASN A CA 1
ATOM 3411 C C . ASN A 1 443 ? -20.826 -4.220 10.209 1.00 85.88 443 ASN A C 1
ATOM 3413 O O . ASN A 1 443 ? -21.155 -3.735 9.129 1.00 85.88 443 ASN A O 1
ATOM 3417 N N . LEU A 1 444 ? -19.557 -4.220 10.629 1.00 88.88 444 LEU A N 1
ATOM 3418 C CA . LEU A 1 444 ? -18.441 -3.729 9.815 1.00 88.88 444 LEU A CA 1
ATOM 3419 C C . LEU A 1 444 ? -18.332 -4.515 8.488 1.00 88.88 444 LEU A C 1
ATOM 3421 O O . LEU A 1 444 ? -18.019 -5.704 8.491 1.00 88.88 444 LEU A O 1
ATOM 3425 N N . ASP A 1 445 ? -18.538 -3.826 7.367 1.00 90.31 445 ASP A N 1
ATOM 3426 C CA . ASP A 1 445 ? -18.288 -4.276 5.997 1.00 90.31 445 ASP A CA 1
ATOM 3427 C C . ASP A 1 445 ? -17.020 -3.590 5.468 1.00 90.31 445 ASP A C 1
ATOM 3429 O O . ASP A 1 445 ? -17.026 -2.458 4.969 1.00 90.31 445 ASP A O 1
ATOM 3433 N N . LEU A 1 446 ? -15.907 -4.319 5.555 1.00 89.31 446 LEU A N 1
ATOM 3434 C CA . LEU A 1 446 ? -14.590 -3.825 5.154 1.00 89.31 446 LEU A CA 1
ATOM 3435 C C . LEU A 1 446 ? -14.535 -3.330 3.702 1.00 89.31 446 LEU A C 1
ATOM 3437 O O . LEU A 1 446 ? -13.692 -2.490 3.387 1.00 89.31 446 LEU A O 1
ATOM 3441 N N . LYS A 1 447 ? -15.402 -3.839 2.820 1.00 88.94 447 LYS A N 1
ATOM 3442 C CA . LYS A 1 447 ? -15.421 -3.452 1.413 1.00 88.94 447 LYS A CA 1
ATOM 3443 C C . LYS A 1 447 ? -16.185 -2.148 1.225 1.00 88.94 447 LYS A C 1
ATOM 3445 O O . LYS A 1 447 ? -15.618 -1.194 0.703 1.00 88.94 447 LYS A O 1
ATOM 3450 N N . GLU A 1 448 ? -17.442 -2.083 1.661 1.00 90.25 448 GLU A N 1
ATOM 3451 C CA . GLU A 1 448 ? -18.281 -0.895 1.453 1.00 90.25 448 GLU A CA 1
ATOM 3452 C C . GLU A 1 448 ? -17.697 0.333 2.162 1.00 90.25 448 GLU A C 1
ATOM 3454 O O . GLU A 1 448 ? -17.509 1.394 1.555 1.00 90.25 448 GLU A O 1
ATOM 3459 N N . GLN A 1 449 ? -17.341 0.177 3.438 1.00 89.69 449 GLN A N 1
ATOM 3460 C CA . GLN A 1 449 ? -16.732 1.264 4.201 1.00 89.69 449 GLN A CA 1
ATOM 3461 C C . GLN A 1 449 ? -15.309 1.555 3.714 1.00 89.69 449 GLN A C 1
ATOM 3463 O O . GLN A 1 449 ? -14.846 2.692 3.814 1.00 89.69 449 GLN A O 1
ATOM 3468 N N . GLY A 1 450 ? -14.633 0.560 3.130 1.00 90.38 450 GLY A N 1
ATOM 3469 C CA . GLY A 1 450 ? -13.293 0.714 2.573 1.00 90.38 450 GLY A CA 1
ATOM 3470 C C . GLY A 1 450 ? -13.298 1.579 1.320 1.00 90.38 450 GLY A C 1
ATOM 3471 O O . GLY A 1 450 ? -12.515 2.524 1.212 1.00 90.38 450 GLY A O 1
ATOM 3472 N N . ASP A 1 451 ? -14.247 1.321 0.421 1.00 90.94 451 ASP A N 1
ATOM 3473 C CA . ASP A 1 451 ? -14.498 2.128 -0.772 1.00 90.94 451 ASP A CA 1
ATOM 3474 C C . ASP A 1 451 ? -14.949 3.551 -0.391 1.00 90.94 451 ASP A C 1
ATOM 3476 O O . ASP A 1 451 ? -14.538 4.535 -1.012 1.00 90.94 451 ASP A O 1
ATOM 3480 N N . GLY A 1 452 ? -15.763 3.692 0.662 1.00 91.19 452 GLY A N 1
ATOM 3481 C CA . GLY A 1 452 ? -16.122 4.986 1.252 1.00 91.19 452 GLY A CA 1
ATOM 3482 C C . GLY A 1 452 ? -14.906 5.781 1.739 1.00 91.19 452 GLY A C 1
ATOM 3483 O O . GLY A 1 452 ? -14.725 6.935 1.345 1.00 91.19 452 GLY A O 1
ATOM 3484 N N . ALA A 1 453 ? -14.041 5.152 2.537 1.00 91.12 453 ALA A N 1
ATOM 3485 C CA . ALA A 1 453 ? -12.829 5.775 3.059 1.00 91.12 453 ALA A CA 1
ATOM 3486 C C . ALA A 1 453 ? -11.845 6.147 1.939 1.00 91.12 453 ALA A C 1
ATOM 3488 O O . ALA A 1 453 ? -11.323 7.259 1.930 1.00 91.12 453 ALA A O 1
ATOM 3489 N N . LEU A 1 454 ? -11.632 5.267 0.954 1.00 92.12 454 LEU A N 1
ATOM 3490 C CA . LEU A 1 454 ? -10.778 5.555 -0.202 1.00 92.12 454 LEU A CA 1
ATOM 3491 C C . LEU A 1 454 ? -11.274 6.748 -1.021 1.00 92.12 454 LEU A C 1
ATOM 3493 O O . LEU A 1 454 ? -10.453 7.570 -1.423 1.00 92.12 454 LEU A O 1
ATOM 3497 N N . ARG A 1 455 ? -12.591 6.873 -1.239 1.00 92.38 455 ARG A N 1
ATOM 3498 C CA . ARG A 1 455 ? -13.172 8.046 -1.916 1.00 92.38 455 ARG A CA 1
ATOM 3499 C C . ARG A 1 455 ? -12.887 9.336 -1.155 1.00 92.38 455 ARG A C 1
ATOM 3501 O O . ARG A 1 455 ? -12.513 10.328 -1.763 1.00 92.38 455 ARG A O 1
ATOM 3508 N N . ARG A 1 456 ? -12.996 9.313 0.174 1.00 90.88 456 ARG A N 1
ATOM 3509 C CA . ARG A 1 456 ? -12.654 10.473 1.007 1.00 90.88 456 ARG A CA 1
ATOM 3510 C C . ARG A 1 456 ? -11.160 10.789 0.991 1.00 90.88 456 ARG A C 1
ATOM 3512 O O . ARG A 1 456 ? -10.788 11.956 0.981 1.00 90.88 456 ARG A O 1
ATOM 3519 N N . ILE A 1 457 ? -10.297 9.777 0.938 1.00 91.50 457 ILE A N 1
ATOM 3520 C CA . ILE A 1 457 ? -8.849 9.985 0.795 1.00 91.50 457 ILE A CA 1
ATOM 3521 C C . ILE A 1 457 ? -8.520 10.629 -0.564 1.00 91.50 457 ILE A C 1
ATOM 3523 O O . ILE A 1 457 ? -7.667 11.513 -0.626 1.00 91.50 457 ILE A O 1
ATOM 3527 N N . ASP A 1 458 ? -9.221 10.256 -1.637 1.00 91.94 458 ASP A N 1
ATOM 3528 C CA . ASP A 1 458 ? -9.034 10.871 -2.963 1.00 91.94 458 ASP A CA 1
ATOM 3529 C C . ASP A 1 458 ? -9.317 12.375 -2.968 1.00 91.94 458 ASP A C 1
ATOM 3531 O O . ASP A 1 458 ? -8.684 13.118 -3.717 1.00 91.94 458 ASP A O 1
ATOM 3535 N N . GLU A 1 459 ? -10.215 12.843 -2.101 1.00 89.38 459 GLU A N 1
ATOM 3536 C CA . GLU A 1 459 ? -10.543 14.263 -1.964 1.00 89.38 459 GLU A CA 1
ATOM 3537 C C . GLU A 1 459 ? -9.424 15.070 -1.283 1.00 89.38 459 GLU A C 1
ATOM 3539 O O . GLU A 1 459 ? -9.300 16.267 -1.543 1.00 89.38 459 GLU A O 1
ATOM 3544 N N . ILE A 1 460 ? -8.581 14.445 -0.448 1.00 88.75 460 ILE A N 1
ATOM 3545 C CA . ILE A 1 460 ? -7.509 15.160 0.270 1.00 88.75 460 ILE A CA 1
ATOM 3546 C C . ILE A 1 460 ? -6.163 15.149 -0.417 1.00 88.75 460 ILE A C 1
ATOM 3548 O O . ILE A 1 460 ? -5.379 16.064 -0.182 1.00 88.75 460 ILE A O 1
ATOM 3552 N N . VAL A 1 461 ? -5.865 14.142 -1.239 1.00 90.69 461 VAL A N 1
ATOM 3553 C CA . VAL A 1 461 ? -4.571 14.077 -1.933 1.00 90.69 461 VAL A CA 1
ATOM 3554 C C . VAL A 1 461 ? -4.302 15.359 -2.739 1.00 90.69 461 VAL A C 1
ATOM 3556 O O . VAL A 1 461 ? -3.167 15.824 -2.723 1.00 90.69 461 VAL A O 1
ATOM 3559 N N . PRO A 1 462 ? -5.295 16.000 -3.391 1.00 89.19 462 PRO A N 1
ATOM 3560 C CA . PRO A 1 462 ? -5.079 17.270 -4.080 1.00 89.19 462 PRO A CA 1
ATOM 3561 C C . PRO A 1 462 ? -4.860 18.494 -3.171 1.00 89.19 462 PRO A C 1
ATOM 3563 O O . PRO A 1 462 ? -4.533 19.564 -3.686 1.00 89.19 462 PRO A O 1
ATOM 3566 N N . ASN A 1 463 ? -5.080 18.391 -1.856 1.00 89.81 463 ASN A N 1
ATOM 3567 C CA . ASN A 1 463 ? -4.986 19.523 -0.934 1.00 89.81 463 ASN A CA 1
ATOM 3568 C C . ASN A 1 463 ? -3.517 19.959 -0.753 1.00 89.81 463 ASN A C 1
ATOM 3570 O O . ASN A 1 463 ? -2.702 19.144 -0.327 1.00 89.81 463 ASN A O 1
ATOM 3574 N N . PRO A 1 464 ? -3.157 21.240 -0.965 1.00 89.19 464 PRO A N 1
ATOM 3575 C CA . PRO A 1 464 ? -1.791 21.731 -0.755 1.00 89.19 464 PRO A CA 1
ATOM 3576 C C . PRO A 1 464 ? -1.220 21.497 0.651 1.00 89.19 464 PRO A C 1
ATOM 3578 O O . PRO A 1 464 ? -0.004 21.436 0.815 1.00 89.19 464 PRO A O 1
ATOM 3581 N N . ALA A 1 465 ? -2.077 21.363 1.667 1.00 88.06 465 ALA A N 1
ATOM 3582 C CA . ALA A 1 465 ? -1.673 21.063 3.037 1.00 88.06 465 ALA A CA 1
ATOM 3583 C C . ALA A 1 465 ? -1.357 19.573 3.273 1.00 88.06 465 ALA A C 1
ATOM 3585 O O . ALA A 1 465 ? -0.807 19.232 4.322 1.00 88.06 465 ALA A O 1
ATOM 3586 N N . PHE A 1 466 ? -1.661 18.690 2.314 1.00 89.69 466 PHE A N 1
ATOM 3587 C CA . PHE A 1 466 ? -1.518 17.240 2.448 1.00 89.69 466 PHE A CA 1
ATOM 3588 C C . PHE A 1 466 ? -0.123 16.796 2.933 1.00 89.69 466 PHE A C 1
ATOM 3590 O O . PHE A 1 466 ? -0.075 16.018 3.885 1.00 89.69 466 PHE A O 1
ATOM 3597 N N . PRO A 1 467 ? 1.014 17.312 2.410 1.00 89.25 467 PRO A N 1
ATOM 3598 C CA . PRO A 1 467 ? 2.344 16.947 2.912 1.00 89.25 467 PRO A CA 1
ATOM 3599 C C . PRO A 1 467 ? 2.529 17.199 4.408 1.00 89.25 467 PRO A C 1
ATOM 3601 O O . PRO A 1 467 ? 3.060 16.356 5.125 1.00 89.25 467 PRO A O 1
ATOM 3604 N N . VAL A 1 468 ? 2.063 18.345 4.900 1.00 85.88 468 VAL A N 1
ATOM 3605 C CA . VAL A 1 468 ? 2.204 18.710 6.315 1.00 85.88 468 VAL A CA 1
ATOM 3606 C C . VAL A 1 468 ? 1.268 17.870 7.181 1.00 85.88 468 VAL A C 1
ATOM 3608 O O . VAL A 1 468 ? 1.649 17.455 8.268 1.00 85.88 468 VAL A O 1
ATOM 3611 N N . GLN A 1 469 ? 0.066 17.576 6.686 1.00 85.19 469 GLN A N 1
ATOM 3612 C CA . GLN A 1 469 ? -0.946 16.809 7.414 1.00 85.19 469 GLN A CA 1
ATOM 3613 C C . GLN A 1 469 ? -0.643 15.304 7.475 1.00 85.19 469 GLN A C 1
ATOM 3615 O O . GLN A 1 469 ? -1.081 14.613 8.400 1.00 85.19 469 GLN A O 1
ATOM 3620 N N . ILE A 1 470 ? 0.077 14.776 6.480 1.00 86.62 470 ILE A N 1
ATOM 3621 C CA . ILE A 1 470 ? 0.385 13.348 6.365 1.00 86.62 470 ILE A CA 1
ATOM 3622 C C . ILE A 1 470 ? 1.707 12.969 7.020 1.00 86.62 470 ILE A C 1
ATOM 3624 O O . ILE A 1 470 ? 1.855 11.854 7.528 1.00 86.62 470 ILE A O 1
ATOM 3628 N N . LEU A 1 471 ? 2.661 13.889 7.077 1.00 85.25 471 LEU A N 1
ATOM 3629 C CA . LEU A 1 471 ? 3.906 13.673 7.794 1.00 85.25 471 LEU A CA 1
ATOM 3630 C C . LEU A 1 471 ? 3.664 13.837 9.299 1.00 85.25 471 LEU A C 1
ATOM 3632 O O . LEU A 1 471 ? 2.816 14.597 9.753 1.00 85.25 471 LEU A O 1
ATOM 3636 N N . GLY A 1 472 ? 4.310 13.008 10.113 1.00 71.75 472 GLY A N 1
ATOM 3637 C CA . GLY A 1 472 ? 4.252 13.142 11.573 1.00 71.75 472 GLY A CA 1
ATOM 3638 C C . GLY A 1 472 ? 5.348 14.073 12.091 1.00 71.75 472 GLY A C 1
ATOM 3639 O O . GLY A 1 472 ? 6.339 14.285 11.398 1.00 71.75 472 GLY A O 1
ATOM 3640 N N . HIS A 1 473 ? 5.236 14.519 13.344 1.00 72.31 473 HIS A N 1
ATOM 3641 C CA . HIS A 1 473 ? 6.298 15.262 14.044 1.00 72.31 473 HIS A CA 1
ATOM 3642 C C . HIS A 1 473 ? 7.641 14.503 14.114 1.00 72.31 473 HIS A C 1
ATOM 3644 O O . HIS A 1 473 ? 8.691 15.125 14.189 1.00 72.31 473 HIS A O 1
ATOM 3650 N N . ASN A 1 474 ? 7.616 13.169 14.016 1.00 75.88 474 ASN A N 1
ATOM 3651 C CA . ASN A 1 474 ? 8.813 12.317 13.967 1.00 75.88 474 ASN A CA 1
ATOM 3652 C C . ASN A 1 474 ? 9.418 12.177 12.557 1.00 75.88 474 ASN A C 1
ATOM 3654 O O . ASN A 1 474 ? 10.343 11.387 12.365 1.00 75.88 474 ASN A O 1
ATOM 3658 N N . SER A 1 475 ? 8.888 12.885 11.553 1.00 87.75 475 SER A N 1
ATOM 3659 C CA . SER A 1 475 ? 9.419 12.806 10.189 1.00 87.75 475 SER A CA 1
ATOM 3660 C C . SER A 1 475 ? 10.741 13.557 10.096 1.00 87.75 475 SER A C 1
ATOM 3662 O O . SER A 1 475 ? 10.844 14.704 10.529 1.00 87.75 475 SER A O 1
ATOM 3664 N N . SER A 1 476 ? 11.760 12.926 9.516 1.00 92.62 476 SER A N 1
ATOM 3665 C CA . SER A 1 476 ? 13.053 13.583 9.337 1.00 92.62 476 SER A CA 1
ATOM 3666 C C . SER A 1 476 ? 12.973 14.718 8.317 1.00 92.62 476 SER A C 1
ATOM 3668 O O . SER A 1 476 ? 12.133 14.714 7.417 1.00 92.62 476 SER A O 1
ATOM 3670 N N . ILE A 1 477 ? 13.916 15.659 8.399 1.00 92.62 477 ILE A N 1
ATOM 3671 C CA . ILE A 1 477 ? 14.059 16.740 7.410 1.00 92.62 477 ILE A CA 1
ATOM 3672 C C . ILE A 1 477 ? 14.218 16.164 5.994 1.00 92.62 477 ILE A C 1
ATOM 3674 O O . ILE A 1 477 ? 13.650 16.709 5.049 1.00 92.62 477 ILE A O 1
ATOM 3678 N N . VAL A 1 478 ? 14.938 15.043 5.847 1.00 94.62 478 VAL A N 1
ATOM 3679 C CA . VAL A 1 478 ? 15.108 14.348 4.560 1.00 94.62 478 VAL A CA 1
ATOM 3680 C C . VAL A 1 478 ? 13.760 13.870 4.030 1.00 94.62 478 VAL A C 1
ATOM 3682 O O . VAL A 1 478 ? 13.402 14.215 2.907 1.00 94.62 478 VAL A O 1
ATOM 3685 N N . ALA A 1 479 ? 12.995 13.130 4.840 1.00 94.94 479 ALA A N 1
ATOM 3686 C CA . ALA A 1 479 ? 11.683 12.629 4.440 1.00 94.94 479 ALA A CA 1
ATOM 3687 C C . ALA A 1 479 ? 10.734 13.779 4.077 1.00 94.94 479 ALA A C 1
ATOM 3689 O O . ALA A 1 479 ? 10.132 13.755 3.007 1.00 94.94 479 ALA A O 1
ATOM 3690 N N . SER A 1 480 ? 10.664 14.821 4.910 1.00 94.62 480 SER A N 1
ATOM 3691 C CA . SER A 1 480 ? 9.792 15.976 4.680 1.00 94.62 480 SER A CA 1
ATOM 3692 C C . SER A 1 480 ? 10.153 16.755 3.418 1.00 94.62 480 SER A C 1
ATOM 3694 O O . SER A 1 480 ? 9.272 17.107 2.636 1.00 94.62 480 SER A O 1
ATOM 3696 N N . THR A 1 481 ? 11.447 16.976 3.176 1.00 95.75 481 THR A N 1
ATOM 3697 C CA . THR A 1 481 ? 11.924 17.687 1.981 1.00 95.75 481 THR A CA 1
ATOM 3698 C C . THR A 1 481 ? 11.648 16.879 0.717 1.00 95.75 481 THR A C 1
ATOM 3700 O O . THR A 1 481 ? 11.138 17.419 -0.261 1.00 95.75 481 THR A O 1
ATOM 3703 N N . VAL A 1 482 ? 11.941 15.574 0.732 1.00 96.94 482 VAL A N 1
ATOM 3704 C CA . VAL A 1 482 ? 11.672 14.686 -0.406 1.00 96.94 482 VAL A CA 1
ATOM 3705 C C . VAL A 1 482 ? 10.176 14.626 -0.699 1.00 96.94 482 VAL A C 1
ATOM 3707 O O . VAL A 1 482 ? 9.778 14.793 -1.848 1.00 96.94 482 VAL A O 1
ATOM 3710 N N . PHE A 1 483 ? 9.340 14.450 0.324 1.00 96.00 483 PHE A N 1
ATOM 3711 C CA . PHE A 1 483 ? 7.892 14.377 0.154 1.00 96.00 483 PHE A CA 1
ATOM 3712 C C . PHE A 1 483 ? 7.317 15.664 -0.455 1.00 96.00 483 PHE A C 1
ATOM 3714 O O . PHE A 1 483 ? 6.530 15.592 -1.395 1.00 96.00 483 PHE A O 1
ATOM 3721 N N . ASP A 1 484 ? 7.748 16.838 0.020 1.00 95.88 484 ASP A N 1
ATOM 3722 C CA . ASP A 1 484 ? 7.346 18.139 -0.533 1.00 95.88 484 ASP A CA 1
ATOM 3723 C C . ASP A 1 484 ? 7.745 18.293 -2.013 1.00 95.88 484 ASP A C 1
ATOM 3725 O O . ASP A 1 484 ? 6.939 18.734 -2.836 1.00 95.88 484 ASP A O 1
ATOM 3729 N N . ILE A 1 485 ? 8.957 17.865 -2.385 1.00 97.75 485 ILE A N 1
ATOM 3730 C CA . ILE A 1 485 ? 9.422 17.882 -3.781 1.00 97.75 485 ILE A CA 1
ATOM 3731 C C . ILE A 1 485 ? 8.544 16.985 -4.663 1.00 97.75 485 ILE A C 1
ATOM 3733 O O . ILE A 1 485 ? 8.101 17.415 -5.730 1.00 97.75 485 ILE A O 1
ATOM 3737 N N . LEU A 1 486 ? 8.266 15.754 -4.223 1.00 97.75 486 LEU A N 1
ATOM 3738 C CA . LEU A 1 486 ? 7.450 14.798 -4.980 1.00 97.75 486 LEU A CA 1
ATOM 3739 C C . LEU A 1 486 ? 5.990 15.243 -5.091 1.00 97.75 486 LEU A C 1
ATOM 3741 O O . LEU A 1 486 ? 5.362 15.062 -6.133 1.00 97.75 486 LEU A O 1
ATOM 3745 N N . PHE A 1 487 ? 5.456 15.867 -4.044 1.00 96.75 487 PHE A N 1
ATOM 3746 C CA . PHE A 1 487 ? 4.117 16.436 -4.060 1.00 96.75 487 PHE A CA 1
ATOM 3747 C C . PHE A 1 487 ? 4.016 17.598 -5.056 1.00 96.75 487 PHE A C 1
ATOM 3749 O O . PHE A 1 487 ? 3.118 17.625 -5.898 1.00 96.75 487 PHE A O 1
ATOM 3756 N N . LYS A 1 488 ? 4.988 18.520 -5.048 1.00 96.81 488 LYS A N 1
ATOM 3757 C CA . LYS A 1 488 ? 5.073 19.605 -6.039 1.00 96.81 488 LYS A CA 1
ATOM 3758 C C . LYS A 1 488 ? 5.219 19.074 -7.461 1.00 96.81 488 LYS A C 1
ATOM 3760 O O . LYS A 1 488 ? 4.583 19.609 -8.364 1.00 96.81 488 LYS A O 1
ATOM 3765 N N . PHE A 1 489 ? 6.005 18.017 -7.656 1.00 97.06 489 PHE A N 1
ATOM 3766 C CA . PHE A 1 489 ? 6.125 17.335 -8.943 1.00 97.06 489 PHE A CA 1
ATOM 3767 C C . PHE A 1 489 ? 4.772 16.798 -9.423 1.00 97.06 489 PHE A C 1
ATOM 3769 O O . PHE A 1 489 ? 4.326 17.157 -10.509 1.00 97.06 489 PHE A O 1
ATOM 3776 N N . TYR A 1 490 ? 4.070 16.031 -8.587 1.00 96.44 490 TYR A N 1
ATOM 3777 C CA . TYR A 1 490 ? 2.722 15.531 -8.874 1.00 96.44 490 TYR A CA 1
ATOM 3778 C C . TYR A 1 490 ? 1.732 16.656 -9.226 1.00 96.44 490 TYR A C 1
ATOM 3780 O O . TYR A 1 490 ? 0.950 16.553 -10.179 1.00 96.44 490 TYR A O 1
ATOM 3788 N N . HIS A 1 491 ? 1.789 17.778 -8.509 1.00 94.88 491 HIS A N 1
ATOM 3789 C CA . HIS A 1 491 ? 0.926 18.926 -8.772 1.00 94.88 491 HIS A CA 1
ATOM 3790 C C . HIS A 1 491 ? 1.298 19.721 -10.027 1.00 94.88 491 HIS A C 1
ATOM 3792 O O . HIS A 1 491 ? 0.394 20.269 -10.658 1.00 94.88 491 HIS A O 1
ATOM 3798 N N . ALA A 1 492 ? 2.566 19.722 -10.430 1.00 95.19 492 ALA A N 1
ATOM 3799 C CA . ALA A 1 492 ? 3.034 20.388 -11.640 1.00 95.19 492 ALA A CA 1
ATOM 3800 C C . ALA A 1 492 ? 2.711 19.616 -12.932 1.00 95.19 492 ALA A C 1
ATOM 3802 O O . ALA A 1 492 ? 2.691 20.221 -14.001 1.00 95.19 492 ALA A O 1
ATOM 3803 N N . MET A 1 493 ? 2.432 18.308 -12.859 1.00 92.69 493 MET A N 1
ATOM 3804 C CA . MET A 1 493 ? 2.078 17.528 -14.050 1.00 92.69 493 MET A CA 1
ATOM 3805 C C . MET A 1 493 ? 0.753 18.004 -14.670 1.00 92.69 493 MET A C 1
ATOM 3807 O O . MET A 1 493 ? -0.227 18.184 -13.925 1.00 92.69 493 MET A O 1
ATOM 3811 N N . PRO A 1 494 ? 0.679 18.117 -16.014 1.00 87.50 494 PRO A N 1
ATOM 3812 C CA . PRO A 1 494 ? -0.540 18.512 -16.721 1.00 87.50 494 PRO A CA 1
ATOM 3813 C C . PRO A 1 494 ? -1.651 17.466 -16.573 1.00 87.50 494 PRO A C 1
ATOM 3815 O O . PRO A 1 494 ? -2.817 17.811 -16.403 1.00 87.50 494 PRO A O 1
ATOM 3818 N N . VAL A 1 495 ? -1.280 16.184 -16.580 1.00 90.88 495 VAL A N 1
ATOM 3819 C CA . VAL A 1 495 ? -2.165 15.055 -16.287 1.00 90.88 495 VAL A CA 1
ATOM 3820 C C . VAL A 1 495 ? -1.627 14.360 -15.048 1.00 90.88 495 VAL A C 1
ATOM 3822 O O . VAL A 1 495 ? -0.449 14.017 -14.992 1.00 90.88 495 VAL A O 1
ATOM 3825 N N . LYS A 1 496 ? -2.482 14.168 -14.041 1.00 91.88 496 LYS A N 1
ATOM 3826 C CA . LYS A 1 496 ? -2.082 13.512 -12.795 1.00 91.88 496 LYS A CA 1
ATOM 3827 C C . LYS A 1 496 ? -1.713 12.059 -13.058 1.00 91.88 496 LYS A C 1
ATOM 3829 O O . LYS A 1 496 ? -2.521 11.288 -13.571 1.00 91.88 496 LYS A O 1
ATOM 3834 N N . ASP A 1 497 ? -0.486 11.699 -12.695 1.00 94.38 497 ASP A N 1
ATOM 3835 C CA . ASP A 1 497 ? -0.013 10.325 -12.782 1.00 94.38 497 ASP A CA 1
ATOM 3836 C C . ASP A 1 497 ? -0.730 9.464 -11.732 1.00 94.38 497 ASP A C 1
ATOM 3838 O O . ASP A 1 497 ? -0.626 9.694 -10.523 1.00 94.38 497 ASP A O 1
ATOM 3842 N N . GLN A 1 498 ? -1.479 8.469 -12.210 1.00 95.25 498 GLN A N 1
ATOM 3843 C CA . GLN A 1 498 ? -2.302 7.606 -11.364 1.00 95.25 498 GLN A CA 1
ATOM 3844 C C . GLN A 1 498 ? -1.469 6.782 -10.376 1.00 95.25 498 GLN A C 1
ATOM 3846 O O . GLN A 1 498 ? -1.938 6.493 -9.278 1.00 95.25 498 GLN A O 1
ATOM 3851 N N . HIS A 1 499 ? -0.249 6.395 -10.748 1.00 95.94 499 HIS A N 1
ATOM 3852 C CA . HIS A 1 499 ? 0.600 5.564 -9.906 1.00 95.94 499 HIS A CA 1
ATOM 3853 C C . HIS A 1 499 ? 1.148 6.374 -8.727 1.00 95.94 499 HIS A C 1
ATOM 3855 O O . HIS A 1 499 ? 1.070 5.923 -7.587 1.00 95.94 499 HIS A O 1
ATOM 3861 N N . ILE A 1 500 ? 1.607 7.606 -8.969 1.00 97.19 500 ILE A N 1
ATOM 3862 C CA . ILE A 1 500 ? 2.018 8.523 -7.892 1.00 97.19 500 ILE A CA 1
ATOM 3863 C C . ILE A 1 500 ? 0.826 8.879 -6.995 1.00 97.19 500 ILE A C 1
ATOM 3865 O O . ILE A 1 500 ? 0.959 8.890 -5.770 1.00 97.19 500 ILE A O 1
ATOM 3869 N N . HIS A 1 501 ? -0.349 9.116 -7.583 1.00 96.31 501 HIS A N 1
ATOM 3870 C CA . HIS A 1 501 ? -1.572 9.355 -6.820 1.00 96.31 501 HIS A CA 1
ATOM 3871 C C . HIS A 1 501 ? -1.909 8.173 -5.894 1.00 96.31 501 HIS A C 1
ATOM 3873 O O . HIS A 1 501 ? -2.142 8.359 -4.700 1.00 96.31 501 HIS A O 1
ATOM 3879 N N . ASP A 1 502 ? -1.860 6.945 -6.417 1.00 97.25 502 ASP A N 1
ATOM 3880 C CA . ASP A 1 502 ? -2.100 5.725 -5.643 1.00 97.25 502 ASP A CA 1
ATOM 3881 C C . ASP A 1 502 ? -1.058 5.523 -4.523 1.00 97.25 502 ASP A C 1
ATOM 3883 O O . ASP A 1 502 ? -1.415 5.048 -3.442 1.00 97.25 502 ASP A O 1
ATOM 3887 N N . CYS A 1 503 ? 0.197 5.946 -4.720 1.00 97.50 503 CYS A N 1
ATOM 3888 C CA . CYS A 1 503 ? 1.201 5.984 -3.653 1.00 97.50 503 CYS A CA 1
ATOM 3889 C C . CYS A 1 503 ? 0.810 6.947 -2.519 1.00 97.50 503 CYS A C 1
ATOM 3891 O O . CYS A 1 503 ? 0.920 6.581 -1.351 1.00 97.50 503 CYS A O 1
ATOM 3893 N N . PHE A 1 504 ? 0.320 8.156 -2.822 1.00 96.62 504 PHE A N 1
ATOM 3894 C CA . PHE A 1 504 ? -0.129 9.091 -1.779 1.00 96.62 504 PHE A CA 1
ATOM 3895 C C . PHE A 1 504 ? -1.327 8.555 -0.991 1.00 96.62 504 PHE A C 1
ATOM 3897 O O . PHE A 1 504 ? -1.349 8.660 0.238 1.00 96.62 504 PHE A O 1
ATOM 3904 N N . LYS A 1 505 ? -2.279 7.907 -1.672 1.00 95.06 505 LYS A N 1
ATOM 3905 C CA . LYS A 1 505 ? -3.393 7.209 -1.013 1.00 95.06 505 LYS A CA 1
ATOM 3906 C C . LYS A 1 505 ? -2.892 6.124 -0.063 1.00 95.06 505 LYS A C 1
ATOM 3908 O O . LYS A 1 505 ? -3.346 6.059 1.075 1.00 95.06 505 LYS A O 1
ATOM 3913 N N . LEU A 1 506 ? -1.940 5.300 -0.512 1.00 95.81 506 LEU A N 1
ATOM 3914 C CA . LEU A 1 506 ? -1.334 4.252 0.313 1.00 95.81 506 LEU A CA 1
ATOM 3915 C C . LEU A 1 506 ? -0.673 4.831 1.573 1.00 95.81 506 LEU A C 1
ATOM 3917 O O . LEU A 1 506 ? -0.827 4.289 2.665 1.00 95.81 506 LEU A O 1
ATOM 3921 N N . ILE A 1 507 ? 0.023 5.960 1.453 1.00 94.38 507 ILE A N 1
ATOM 3922 C CA . ILE A 1 507 ? 0.646 6.621 2.606 1.00 94.38 507 ILE A CA 1
ATOM 3923 C C . ILE A 1 507 ? -0.417 7.089 3.610 1.00 94.38 507 ILE A C 1
ATOM 3925 O O . ILE A 1 507 ? -0.254 6.884 4.816 1.00 94.38 507 ILE A O 1
ATOM 3929 N N . ALA A 1 508 ? -1.533 7.648 3.131 1.00 93.06 508 ALA A N 1
ATOM 3930 C CA . ALA A 1 508 ? -2.650 8.044 3.987 1.00 93.06 508 ALA A CA 1
ATOM 3931 C C . ALA A 1 508 ? -3.276 6.859 4.733 1.00 93.06 508 ALA A C 1
ATOM 3933 O O . ALA A 1 508 ? -3.568 6.948 5.930 1.00 93.06 508 ALA A O 1
ATOM 3934 N N . THR A 1 509 ? -3.438 5.717 4.064 1.00 92.31 509 THR A N 1
ATOM 3935 C CA . THR A 1 509 ? -4.007 4.523 4.697 1.00 92.31 509 THR A CA 1
ATOM 3936 C C . THR A 1 509 ? -3.040 3.929 5.720 1.00 92.31 509 THR A C 1
ATOM 3938 O O . THR A 1 509 ? -3.461 3.642 6.840 1.00 92.31 509 THR A O 1
ATOM 3941 N N . ILE A 1 510 ? -1.736 3.855 5.426 1.00 91.25 510 ILE A N 1
ATOM 3942 C CA . ILE A 1 510 ? -0.717 3.407 6.395 1.00 91.25 510 ILE A CA 1
ATOM 3943 C C . ILE A 1 510 ? -0.665 4.334 7.617 1.00 91.25 510 ILE A C 1
ATOM 3945 O O . ILE A 1 510 ? -0.539 3.864 8.754 1.00 91.25 510 ILE A O 1
ATOM 3949 N N . ARG A 1 511 ? -0.798 5.655 7.421 1.00 88.81 511 ARG A N 1
ATOM 3950 C CA . ARG A 1 511 ? -0.832 6.613 8.536 1.00 88.81 511 ARG A CA 1
ATOM 3951 C C . ARG A 1 511 ? -1.959 6.292 9.513 1.00 88.81 511 ARG A C 1
ATOM 3953 O O . ARG A 1 511 ? -1.704 6.280 10.720 1.00 88.81 511 ARG A O 1
ATOM 3960 N N . SER A 1 512 ? -3.152 5.998 8.998 1.00 88.31 512 SER A N 1
ATOM 3961 C CA . SER A 1 512 ? -4.323 5.693 9.827 1.00 88.31 512 SER A CA 1
ATOM 3962 C C . SER A 1 512 ? -4.176 4.407 10.645 1.00 88.31 512 SER A C 1
ATOM 3964 O O . SER A 1 512 ? -4.597 4.382 11.795 1.00 88.31 512 SER A O 1
ATOM 3966 N N . VAL A 1 513 ? -3.493 3.375 10.129 1.00 87.25 513 VAL A N 1
ATOM 3967 C CA . VAL A 1 513 ? -3.183 2.155 10.907 1.00 87.25 513 VAL A CA 1
ATOM 3968 C C . VAL A 1 513 ? -2.266 2.486 12.091 1.00 87.25 513 VAL A C 1
ATOM 3970 O O . VAL A 1 513 ? -2.436 1.985 13.207 1.00 87.25 513 VAL A O 1
ATOM 3973 N N . ASN A 1 514 ? -1.312 3.386 11.856 1.00 83.31 514 ASN A N 1
ATOM 3974 C CA . ASN A 1 514 ? -0.325 3.809 12.837 1.00 83.31 514 ASN A CA 1
ATOM 3975 C C . ASN A 1 514 ? -0.849 4.849 13.851 1.00 83.31 514 ASN A C 1
ATOM 3977 O O . ASN A 1 514 ? -0.122 5.194 14.782 1.00 83.31 514 ASN A O 1
ATOM 3981 N N . ARG A 1 515 ? -2.046 5.427 13.686 1.00 81.31 515 ARG A N 1
ATOM 3982 C CA . ARG A 1 515 ? -2.601 6.447 14.600 1.00 81.31 515 ARG A CA 1
ATOM 3983 C C . ARG A 1 515 ? -3.829 5.916 15.340 1.00 81.31 515 ARG A C 1
ATOM 3985 O O . ARG A 1 515 ? -4.545 5.075 14.805 1.00 81.31 515 ARG A O 1
ATOM 3992 N N . PRO A 1 516 ? -4.077 6.385 16.573 1.00 82.50 516 PRO A N 1
ATOM 3993 C CA . PRO A 1 516 ? -5.381 6.203 17.178 1.00 82.50 516 PRO A CA 1
ATOM 3994 C C . PRO A 1 516 ? -6.444 6.991 16.418 1.00 82.50 516 PRO A C 1
ATOM 3996 O O . PRO A 1 516 ? -6.168 8.066 15.886 1.00 82.50 516 PRO A O 1
ATOM 3999 N N . VAL A 1 517 ? -7.662 6.466 16.415 1.00 88.00 517 VAL A N 1
ATOM 4000 C CA . VAL A 1 517 ? -8.856 7.225 16.041 1.00 88.00 517 VAL A CA 1
ATOM 4001 C C . VAL A 1 517 ? -9.130 8.286 17.102 1.00 88.00 517 VAL A C 1
ATOM 4003 O O . VAL A 1 517 ? -9.216 7.955 18.282 1.00 88.00 517 VAL A O 1
ATOM 4006 N N . VAL A 1 518 ? -9.299 9.540 16.694 1.00 89.75 518 VAL A N 1
ATOM 4007 C CA . VAL A 1 518 ? -9.686 10.642 17.587 1.00 89.75 518 VAL A CA 1
ATOM 4008 C C . VAL A 1 518 ? -10.954 11.299 17.053 1.00 89.75 518 VAL A C 1
ATOM 4010 O O . VAL A 1 518 ? -11.075 11.540 15.854 1.00 89.75 518 VAL A O 1
ATOM 4013 N N . PHE A 1 519 ? -11.919 11.571 17.927 1.00 91.25 519 PHE A N 1
ATOM 4014 C CA . PHE A 1 519 ? -13.159 12.245 17.543 1.00 91.25 519 PHE A CA 1
ATOM 4015 C C . PHE A 1 519 ? -12.949 13.748 17.364 1.00 91.25 519 PHE A C 1
ATOM 4017 O O . PHE A 1 519 ? -12.240 14.386 18.141 1.00 91.25 519 PHE A O 1
ATOM 4024 N N . THR A 1 520 ? -13.614 14.341 16.369 1.00 91.56 520 THR A N 1
ATOM 4025 C CA . THR A 1 520 ? -13.661 15.805 16.248 1.00 91.56 520 THR A CA 1
ATOM 4026 C C . THR A 1 520 ? -14.467 16.427 17.397 1.00 91.56 520 THR A C 1
ATOM 4028 O O . THR A 1 520 ? -15.408 15.793 17.886 1.00 91.56 520 THR A O 1
ATOM 4031 N N . PRO A 1 521 ? -14.194 17.690 17.789 1.00 89.56 521 PRO A N 1
ATOM 4032 C CA . PRO A 1 521 ? -14.962 18.374 18.836 1.00 89.56 521 PRO A CA 1
ATOM 4033 C C . PRO A 1 521 ? -16.476 18.363 18.578 1.00 89.56 521 PRO A C 1
ATOM 4035 O O . PRO A 1 521 ? -17.272 18.109 19.478 1.00 89.56 521 PRO A O 1
ATOM 4038 N N . SER A 1 522 ? -16.883 18.543 17.317 1.00 91.12 522 SER A N 1
ATOM 4039 C CA . SER A 1 522 ? -18.288 18.476 16.904 1.00 91.12 522 SER A CA 1
ATOM 4040 C C . SER A 1 522 ? -18.918 17.105 17.165 1.00 91.12 522 SER A C 1
ATOM 4042 O O . SER A 1 522 ? -20.074 17.036 17.575 1.00 91.12 522 SER A O 1
ATOM 4044 N N . SER A 1 523 ? -18.176 16.015 16.954 1.00 93.62 523 SER A N 1
ATOM 4045 C CA . SER A 1 523 ? -18.654 14.650 17.215 1.00 93.62 523 SER A CA 1
ATOM 4046 C C . SER A 1 523 ? -18.752 14.365 18.709 1.00 93.62 523 SER A C 1
ATOM 4048 O O . SER A 1 523 ? -19.733 13.780 19.161 1.00 93.62 523 SER A O 1
ATOM 4050 N N . VAL A 1 524 ? -17.773 14.833 19.487 1.00 90.81 524 VAL A N 1
ATOM 4051 C CA . VAL A 1 524 ? -17.778 14.735 20.953 1.00 90.81 524 VAL A CA 1
ATOM 4052 C C . VAL A 1 524 ? -19.013 15.427 21.530 1.00 90.81 524 VAL A C 1
ATOM 4054 O O . VAL A 1 524 ? -19.767 14.803 22.275 1.00 90.81 524 VAL A O 1
ATOM 4057 N N . ASN A 1 525 ? -19.303 16.656 21.092 1.00 90.50 525 ASN A N 1
ATOM 4058 C CA . ASN A 1 525 ? -20.475 17.416 21.539 1.00 90.50 525 ASN A CA 1
ATOM 4059 C C . ASN A 1 525 ? -21.811 16.718 21.230 1.00 90.50 525 ASN A C 1
ATOM 4061 O O . ASN A 1 525 ? -22.770 16.877 21.981 1.00 90.50 525 ASN A O 1
ATOM 4065 N N . ARG A 1 526 ? -21.886 15.919 20.155 1.00 91.81 526 ARG A N 1
ATOM 4066 C CA . ARG A 1 526 ? -23.073 15.101 19.844 1.00 91.81 526 ARG A CA 1
ATOM 4067 C C . ARG A 1 526 ? -23.182 13.858 20.735 1.00 91.81 526 ARG A C 1
ATOM 4069 O O . ARG A 1 526 ? -24.289 13.442 21.077 1.00 91.81 526 ARG A O 1
ATOM 4076 N N . MET A 1 527 ? -22.054 13.254 21.108 1.00 92.75 527 MET A N 1
ATOM 4077 C CA . MET A 1 527 ? -22.024 11.980 21.833 1.00 92.75 527 MET A CA 1
ATOM 4078 C C . MET A 1 527 ? -22.135 12.122 23.352 1.00 92.75 527 MET A C 1
ATOM 4080 O O . MET A 1 527 ? -22.897 11.373 23.961 1.00 92.75 527 MET A O 1
ATOM 4084 N N . LEU A 1 528 ? -21.396 13.049 23.970 1.00 90.38 528 LEU A N 1
ATOM 4085 C CA . LEU A 1 528 ? -21.287 13.132 25.433 1.00 90.38 528 LEU A CA 1
ATOM 4086 C C . LEU A 1 528 ? -22.635 13.307 26.160 1.00 90.38 528 LEU A C 1
ATOM 4088 O O . LEU A 1 528 ? -22.844 12.592 27.143 1.00 90.38 528 LEU A O 1
ATOM 4092 N N . PRO A 1 529 ? -23.590 14.137 25.679 1.00 89.81 529 PRO A N 1
ATOM 4093 C CA . PRO A 1 529 ? -24.897 14.267 26.329 1.00 89.81 529 PRO A CA 1
ATOM 4094 C C . PRO A 1 529 ? -25.675 12.946 26.383 1.00 89.81 529 PRO A C 1
ATOM 4096 O O . PRO A 1 529 ? -26.303 12.632 27.391 1.00 89.81 529 PRO A O 1
ATOM 4099 N N . HIS A 1 530 ? -25.592 12.138 25.322 1.00 87.50 530 HIS A N 1
ATOM 4100 C CA . HIS A 1 530 ? -26.239 10.825 25.254 1.00 87.50 530 HIS A CA 1
ATOM 4101 C C . HIS A 1 530 ? -25.574 9.804 26.179 1.00 87.50 530 HIS A C 1
ATOM 4103 O O . HIS A 1 530 ? -26.248 8.964 26.772 1.00 87.50 530 HIS A O 1
ATOM 4109 N N . LEU A 1 531 ? -24.252 9.900 26.321 1.00 86.38 531 LEU A N 1
ATOM 4110 C CA . LEU A 1 531 ? -23.456 9.040 27.193 1.00 86.38 531 LEU A CA 1
ATOM 4111 C C . LEU A 1 531 ? -23.514 9.456 28.666 1.00 86.38 531 LEU A C 1
ATOM 4113 O O . LEU A 1 531 ? -23.064 8.694 29.516 1.00 86.38 531 LEU A O 1
ATOM 4117 N N . LYS A 1 532 ? -24.076 10.635 28.967 1.00 87.75 532 LYS A N 1
ATOM 4118 C CA . LYS A 1 532 ? -24.096 11.240 30.308 1.00 87.75 532 LYS A CA 1
ATOM 4119 C C . LYS A 1 532 ? -22.686 11.393 30.895 1.00 87.75 532 LYS A C 1
ATOM 4121 O O . LYS A 1 532 ? -22.484 11.196 32.088 1.00 87.75 532 LYS A O 1
ATOM 4126 N N . ILE A 1 533 ? -21.719 11.719 30.037 1.00 84.75 533 ILE A N 1
ATOM 4127 C CA . ILE A 1 533 ? -20.327 11.980 30.415 1.00 84.75 533 ILE A CA 1
ATOM 4128 C C . ILE A 1 533 ? -20.122 13.493 30.424 1.00 84.75 533 ILE A C 1
ATOM 4130 O O . ILE A 1 533 ? -20.486 14.173 29.463 1.00 84.75 533 ILE A O 1
ATOM 4134 N N . GLU A 1 534 ? -19.534 14.022 31.493 1.00 82.25 534 GLU A N 1
ATOM 4135 C CA . GLU A 1 534 ? -19.194 15.441 31.565 1.00 82.25 534 GLU A CA 1
ATOM 4136 C C . GLU A 1 534 ? -17.990 15.758 30.657 1.00 82.25 534 GLU A C 1
ATOM 4138 O O . GLU A 1 534 ? -17.006 15.010 30.642 1.00 82.25 534 GLU A O 1
ATOM 4143 N N . PRO A 1 535 ? -18.049 16.841 29.862 1.00 78.19 535 PRO A N 1
ATOM 4144 C CA . PRO A 1 535 ? -16.936 17.238 29.014 1.00 78.19 535 PRO A CA 1
ATOM 4145 C C . PRO A 1 535 ? -15.762 17.736 29.862 1.00 78.19 535 PRO A C 1
ATOM 4147 O O . PRO A 1 535 ? -15.912 18.630 30.693 1.00 78.19 535 PRO A O 1
ATOM 4150 N N . LEU A 1 536 ? -14.575 17.195 29.600 1.00 77.62 536 LEU A N 1
ATOM 4151 C CA . LEU A 1 536 ? -13.314 17.661 30.165 1.00 77.62 536 LEU A CA 1
ATOM 4152 C C . LEU A 1 536 ? -12.638 18.571 29.136 1.00 77.62 536 LEU A C 1
ATOM 4154 O O . LEU A 1 536 ? -12.435 18.179 27.984 1.00 77.62 536 LEU A O 1
ATOM 4158 N N . ALA A 1 537 ? -12.329 19.805 29.541 1.00 71.31 537 ALA A N 1
ATOM 4159 C CA . ALA A 1 537 ? -11.650 20.767 28.679 1.00 71.31 537 ALA A CA 1
ATOM 4160 C C . ALA A 1 537 ? -10.284 20.220 28.221 1.00 71.31 537 ALA A C 1
ATOM 4162 O O . ALA A 1 537 ? -9.593 19.546 28.983 1.00 71.31 537 ALA A O 1
ATOM 4163 N N . ASP A 1 538 ? -9.919 20.506 26.968 1.00 73.88 538 ASP A N 1
ATOM 4164 C CA . ASP A 1 538 ? -8.630 20.159 26.347 1.00 73.88 538 ASP A CA 1
ATOM 4165 C C . ASP A 1 538 ? -8.297 18.655 26.236 1.00 73.88 538 ASP A C 1
ATOM 4167 O O . ASP A 1 538 ? -7.158 18.294 25.932 1.00 73.88 538 ASP A O 1
ATOM 4171 N N . GLN A 1 539 ? -9.275 17.759 26.416 1.00 78.25 539 GLN A N 1
ATOM 4172 C CA . GLN A 1 539 ? -9.062 16.313 26.288 1.00 78.25 539 GLN A CA 1
ATOM 4173 C C . GLN A 1 539 ? -9.460 15.741 24.920 1.00 78.25 539 GLN A C 1
ATOM 4175 O O . GLN A 1 539 ? -10.403 16.189 24.264 1.00 78.25 539 GLN A O 1
ATOM 4180 N N . LEU A 1 540 ? -8.726 14.708 24.487 1.00 83.12 540 LEU A N 1
ATOM 4181 C CA . LEU A 1 540 ? -8.955 14.010 23.222 1.00 83.12 540 LEU A CA 1
ATOM 4182 C C . LEU A 1 540 ? -9.762 12.734 23.452 1.00 83.12 540 LEU A C 1
ATOM 4184 O O . LEU A 1 540 ? -9.294 11.800 24.095 1.00 83.12 540 LEU A O 1
ATOM 4188 N N . TYR A 1 541 ? -10.947 12.658 22.852 1.00 86.31 541 TYR A N 1
ATOM 4189 C CA . TYR A 1 541 ? -11.825 11.498 22.976 1.00 86.31 541 TYR A CA 1
ATOM 4190 C C . TYR A 1 541 ? -11.586 10.460 21.878 1.00 86.31 541 TYR A C 1
ATOM 4192 O O . TYR A 1 541 ? -11.377 10.792 20.709 1.00 86.31 541 TYR A O 1
ATOM 4200 N N . SER A 1 542 ? -11.680 9.183 22.252 1.00 89.38 542 SER A N 1
ATOM 4201 C CA . SER A 1 542 ? -11.502 8.032 21.360 1.00 89.38 542 SER A CA 1
ATOM 4202 C C . SER A 1 542 ? -12.412 6.866 21.765 1.00 89.38 542 SER A C 1
ATOM 4204 O O . SER A 1 542 ? -13.019 6.884 22.834 1.00 89.38 542 SER A O 1
ATOM 4206 N N . SER A 1 543 ? -12.511 5.846 20.910 1.00 88.81 543 SER A N 1
ATOM 4207 C CA . SER A 1 543 ? -13.138 4.557 21.217 1.00 88.81 543 SER A CA 1
ATOM 4208 C C . SER A 1 543 ? -12.197 3.419 20.826 1.00 88.81 543 SER A C 1
ATOM 4210 O O . SER A 1 543 ? -11.757 3.339 19.679 1.00 88.81 543 SER A O 1
ATOM 4212 N N . ARG A 1 544 ? -11.914 2.499 21.757 1.00 85.50 544 ARG A N 1
ATOM 4213 C CA . ARG A 1 544 ? -11.078 1.311 21.516 1.00 85.50 544 ARG A CA 1
ATOM 4214 C C . ARG A 1 544 ? -11.681 0.381 20.472 1.00 85.50 544 ARG A C 1
ATOM 4216 O O . ARG A 1 544 ? -10.957 -0.086 19.593 1.00 85.50 544 ARG A O 1
ATOM 4223 N N . ILE A 1 545 ? -12.990 0.138 20.548 1.00 88.12 545 ILE A N 1
ATOM 4224 C CA . ILE A 1 545 ? -13.690 -0.716 19.582 1.00 88.12 545 ILE A CA 1
ATOM 4225 C C . ILE A 1 545 ? -13.665 -0.072 18.202 1.00 88.12 545 ILE A C 1
ATOM 4227 O O . ILE A 1 545 ? -13.222 -0.715 17.250 1.00 88.12 545 ILE A O 1
ATOM 4231 N N . LEU A 1 546 ? -14.045 1.206 18.103 1.00 91.50 546 LEU A N 1
ATOM 4232 C CA . LEU A 1 546 ? -14.036 1.912 16.824 1.00 91.50 546 LEU A CA 1
ATOM 4233 C C . LEU A 1 546 ? -12.625 1.970 16.236 1.00 91.50 546 LEU A C 1
ATOM 4235 O O . LEU A 1 546 ? -12.439 1.744 15.045 1.00 91.50 546 LEU A O 1
ATOM 4239 N N . ASN A 1 547 ? -11.615 2.224 17.066 1.00 89.00 547 ASN A N 1
ATOM 4240 C CA . ASN A 1 547 ? -10.223 2.224 16.649 1.00 89.00 547 ASN A CA 1
ATOM 4241 C C . ASN A 1 547 ? -9.775 0.854 16.118 1.00 89.00 547 ASN A C 1
ATOM 4243 O O . ASN A 1 547 ? -9.148 0.794 15.066 1.00 89.00 547 ASN A O 1
ATOM 4247 N N . ARG A 1 548 ? -10.119 -0.250 16.795 1.00 88.12 548 ARG A N 1
ATOM 4248 C CA . ARG A 1 548 ? -9.793 -1.614 16.338 1.00 88.12 548 ARG A CA 1
ATOM 4249 C C . ARG A 1 548 ? -10.454 -1.918 14.988 1.00 88.12 548 ARG A C 1
ATOM 4251 O O . ARG A 1 548 ? -9.785 -2.388 14.072 1.00 88.12 548 ARG A O 1
ATOM 4258 N N . GLN A 1 549 ? -11.732 -1.569 14.843 1.00 91.00 549 GLN A N 1
ATOM 4259 C CA . GLN A 1 549 ? -12.494 -1.714 13.597 1.00 91.00 549 GLN A CA 1
ATOM 4260 C C . GLN A 1 549 ? -11.919 -0.854 12.461 1.00 91.00 549 GLN A C 1
ATOM 4262 O O . GLN A 1 549 ? -11.746 -1.325 11.340 1.00 91.00 549 GLN A O 1
ATOM 4267 N N . THR A 1 550 ? -11.551 0.391 12.764 1.00 91.44 550 THR A N 1
ATOM 4268 C CA . THR A 1 550 ? -10.949 1.327 11.808 1.00 91.44 550 THR A CA 1
ATOM 4269 C C . THR A 1 550 ? -9.563 0.864 11.372 1.00 91.44 550 THR A C 1
ATOM 4271 O O . THR A 1 550 ? -9.230 0.944 10.196 1.00 91.44 550 THR A O 1
ATOM 4274 N N . LYS A 1 551 ? -8.753 0.317 12.282 1.00 89.75 551 LYS A N 1
ATOM 4275 C CA . LYS A 1 551 ? -7.447 -0.249 11.929 1.00 89.75 551 LYS A CA 1
ATOM 4276 C C . LYS A 1 551 ? -7.577 -1.477 11.033 1.00 89.75 551 LYS A C 1
ATOM 4278 O O . LYS A 1 551 ? -6.807 -1.586 10.082 1.00 89.75 551 LYS A O 1
ATOM 4283 N N . ALA A 1 552 ? -8.565 -2.342 11.272 1.00 89.56 552 ALA A N 1
ATOM 4284 C CA . ALA A 1 552 ? -8.872 -3.452 10.367 1.00 89.56 552 ALA A CA 1
ATOM 4285 C C . ALA A 1 552 ? -9.244 -2.961 8.967 1.00 89.56 552 ALA A C 1
ATOM 4287 O O . ALA A 1 552 ? -8.689 -3.436 7.973 1.00 89.56 552 ALA A O 1
ATOM 4288 N N . LEU A 1 553 ? -10.115 -1.952 8.900 1.00 92.00 553 LEU A N 1
ATOM 4289 C CA . LEU A 1 553 ? -10.504 -1.292 7.659 1.00 92.00 553 LEU A CA 1
ATOM 4290 C C . LEU A 1 553 ? -9.288 -0.716 6.920 1.00 92.00 553 LEU A C 1
ATOM 4292 O O . LEU A 1 553 ? -9.009 -1.076 5.777 1.00 92.00 553 LEU A O 1
ATOM 4296 N N . SER A 1 554 ? -8.516 0.136 7.587 1.00 91.44 554 SER A N 1
ATOM 4297 C CA . SER A 1 554 ? -7.343 0.797 7.019 1.00 91.44 554 SER A CA 1
ATOM 4298 C C . SER A 1 554 ? -6.251 -0.169 6.587 1.00 91.44 554 SER A C 1
ATOM 4300 O O . SER A 1 554 ? -5.581 0.066 5.578 1.00 91.44 554 SER A O 1
ATOM 4302 N N . TYR A 1 555 ? -6.060 -1.261 7.324 1.00 89.50 555 TYR A N 1
ATOM 4303 C CA . TYR A 1 555 ? -5.099 -2.288 6.957 1.00 89.50 555 TYR A CA 1
ATOM 4304 C C . TYR A 1 555 ? -5.555 -3.066 5.719 1.00 89.50 555 TYR A C 1
ATOM 4306 O O . TYR A 1 555 ? -4.758 -3.259 4.797 1.00 89.50 555 TYR A O 1
ATOM 4314 N N . HIS A 1 556 ? -6.835 -3.453 5.652 1.00 89.69 556 HIS A N 1
ATOM 4315 C CA . HIS A 1 556 ? -7.413 -4.092 4.469 1.00 89.69 556 HIS A CA 1
ATOM 4316 C C . HIS A 1 556 ? -7.190 -3.232 3.217 1.00 89.69 556 HIS A C 1
ATOM 4318 O O . HIS A 1 556 ? -6.644 -3.706 2.217 1.00 89.69 556 HIS A O 1
ATOM 4324 N N . ILE A 1 557 ? -7.503 -1.935 3.311 1.00 92.75 557 ILE A N 1
ATOM 4325 C CA . ILE A 1 557 ? -7.260 -0.971 2.234 1.00 92.75 557 ILE A CA 1
ATOM 4326 C C . ILE A 1 557 ? -5.763 -0.884 1.897 1.00 92.75 557 ILE A C 1
ATOM 4328 O O . ILE A 1 557 ? -5.394 -0.923 0.723 1.00 92.75 557 ILE A O 1
ATOM 4332 N N . SER A 1 558 ? -4.884 -0.796 2.900 1.00 92.81 558 SER A N 1
ATOM 4333 C CA . SER A 1 558 ? -3.434 -0.671 2.685 1.00 92.81 558 SER A CA 1
ATOM 4334 C C . SER A 1 558 ? -2.850 -1.879 1.943 1.00 92.81 558 SER A C 1
ATOM 4336 O O . SER A 1 558 ? -2.025 -1.695 1.047 1.00 92.81 558 SER A O 1
ATOM 4338 N N . ARG A 1 559 ? -3.318 -3.106 2.223 1.00 92.00 559 ARG A N 1
ATOM 4339 C CA . ARG A 1 559 ? -2.925 -4.318 1.471 1.00 92.00 559 ARG A CA 1
ATOM 4340 C C . ARG A 1 559 ? -3.356 -4.258 0.006 1.00 92.00 559 ARG A C 1
ATOM 4342 O O . ARG A 1 559 ? -2.553 -4.557 -0.887 1.00 92.00 559 ARG A O 1
ATOM 4349 N N . LEU A 1 560 ? -4.602 -3.852 -0.253 1.00 92.69 560 LEU A N 1
ATOM 4350 C CA . LEU A 1 560 ? -5.124 -3.701 -1.616 1.00 92.69 560 LEU A CA 1
ATOM 4351 C C . LEU A 1 560 ? -4.338 -2.641 -2.397 1.00 92.69 560 LEU A C 1
ATOM 4353 O O . LEU A 1 560 ? -3.890 -2.895 -3.518 1.00 92.69 560 LEU A O 1
ATOM 4357 N N . MET A 1 561 ? -4.107 -1.482 -1.779 1.00 95.06 561 MET A N 1
ATOM 4358 C CA . MET A 1 561 ? -3.355 -0.380 -2.378 1.00 95.06 561 MET A CA 1
ATOM 4359 C C . MET A 1 561 ? -1.893 -0.750 -2.627 1.00 95.06 561 MET A C 1
ATOM 4361 O O . MET A 1 561 ? -1.374 -0.464 -3.700 1.00 95.06 561 MET A O 1
ATOM 4365 N N . THR A 1 562 ? -1.247 -1.460 -1.702 1.00 95.50 562 THR A N 1
ATOM 4366 C CA . THR A 1 562 ? 0.133 -1.940 -1.878 1.00 95.50 562 THR A CA 1
ATOM 4367 C C . THR A 1 562 ? 0.250 -2.880 -3.067 1.00 95.50 562 THR A C 1
ATOM 4369 O O . THR A 1 562 ? 1.110 -2.690 -3.925 1.00 95.50 562 THR A O 1
ATOM 4372 N N . THR A 1 563 ? -0.670 -3.839 -3.184 1.00 96.12 563 THR A N 1
ATOM 4373 C CA . THR A 1 563 ? -0.725 -4.758 -4.331 1.00 96.12 563 THR A CA 1
ATOM 4374 C C . THR A 1 563 ? -0.894 -3.993 -5.646 1.00 96.12 563 THR A C 1
ATOM 4376 O O . THR A 1 563 ? -0.195 -4.276 -6.621 1.00 96.12 563 THR A O 1
ATOM 4379 N N . LYS A 1 564 ? -1.786 -2.992 -5.666 1.00 96.94 564 LYS A N 1
ATOM 4380 C CA . LYS A 1 564 ? -2.044 -2.135 -6.832 1.00 96.94 564 LYS A CA 1
ATOM 4381 C C . LYS A 1 564 ? -0.806 -1.327 -7.235 1.00 96.94 564 LYS A C 1
ATOM 4383 O O . LYS A 1 564 ? -0.403 -1.395 -8.395 1.00 96.94 564 LYS A O 1
ATOM 4388 N N . VAL A 1 565 ? -0.194 -0.611 -6.291 1.00 97.88 565 VAL A N 1
ATOM 4389 C CA . VAL A 1 565 ? 0.993 0.231 -6.514 1.00 97.88 565 VAL A CA 1
ATOM 4390 C C . VAL A 1 565 ? 2.173 -0.616 -6.994 1.00 97.88 565 VAL A C 1
ATOM 4392 O O . VAL A 1 565 ? 2.803 -0.298 -7.997 1.00 97.88 565 VAL A O 1
ATOM 4395 N N . LEU A 1 566 ? 2.436 -1.760 -6.360 1.00 97.38 566 LEU A N 1
ATOM 4396 C CA . LEU A 1 566 ? 3.521 -2.654 -6.770 1.00 97.38 566 LEU A CA 1
ATOM 4397 C C . LEU A 1 566 ? 3.300 -3.234 -8.175 1.00 97.38 566 LEU A C 1
ATOM 4399 O O . LEU A 1 566 ? 4.239 -3.302 -8.969 1.00 97.38 566 LEU A O 1
ATOM 4403 N N . ALA A 1 567 ? 2.064 -3.609 -8.520 1.00 96.88 567 ALA A N 1
ATOM 4404 C CA . ALA A 1 567 ? 1.725 -4.075 -9.865 1.00 96.88 567 ALA A CA 1
ATOM 4405 C C . ALA A 1 567 ? 1.865 -2.965 -10.924 1.00 96.88 567 ALA A C 1
ATOM 4407 O O . ALA A 1 567 ? 2.330 -3.223 -12.039 1.00 96.88 567 ALA A O 1
ATOM 4408 N N . GLN A 1 568 ? 1.492 -1.726 -10.587 1.00 97.44 568 GLN A N 1
ATOM 4409 C CA . GLN A 1 568 ? 1.702 -0.559 -11.447 1.00 97.44 568 GLN A CA 1
ATOM 4410 C C . GLN A 1 568 ? 3.196 -0.290 -11.653 1.00 97.44 568 GLN A C 1
ATOM 4412 O O . GLN A 1 568 ? 3.621 -0.167 -12.801 1.00 97.44 568 GLN A O 1
ATOM 4417 N N . LEU A 1 569 ? 4.006 -0.290 -10.589 1.00 96.81 569 LEU A N 1
ATOM 4418 C CA . LEU A 1 569 ? 5.459 -0.144 -10.685 1.00 96.81 569 LEU A CA 1
ATOM 4419 C C . LEU A 1 569 ? 6.077 -1.233 -11.566 1.00 96.81 569 LEU A C 1
ATOM 4421 O O . LEU A 1 569 ? 6.882 -0.928 -12.445 1.00 96.81 569 LEU A O 1
ATOM 4425 N N . GLU A 1 570 ? 5.667 -2.491 -11.388 1.00 94.81 570 GLU A N 1
ATOM 4426 C CA . GLU A 1 570 ? 6.125 -3.602 -12.223 1.00 94.81 570 GLU A CA 1
ATOM 4427 C C . GLU A 1 570 ? 5.813 -3.353 -13.703 1.00 94.81 570 GLU A C 1
ATOM 4429 O O . GLU A 1 570 ? 6.698 -3.485 -14.553 1.00 94.81 570 GLU A O 1
ATOM 4434 N N . LYS A 1 571 ? 4.573 -2.965 -14.022 1.00 93.94 571 LYS A N 1
ATOM 4435 C CA . LYS A 1 571 ? 4.148 -2.653 -15.393 1.00 93.94 571 LYS A CA 1
ATOM 4436 C C . LYS A 1 571 ? 4.985 -1.518 -15.989 1.00 93.94 571 LYS A C 1
ATOM 4438 O O . LYS A 1 571 ? 5.481 -1.652 -17.110 1.00 93.94 571 LYS A O 1
ATOM 4443 N N . THR A 1 572 ? 5.174 -0.438 -15.235 1.00 93.00 572 THR A N 1
ATOM 4444 C CA . THR A 1 572 ? 5.952 0.738 -15.643 1.00 93.00 572 THR A CA 1
ATOM 4445 C C . THR A 1 572 ? 7.409 0.361 -15.893 1.00 93.00 572 THR A C 1
ATOM 4447 O O . THR A 1 572 ? 7.929 0.620 -16.977 1.00 93.00 572 THR A O 1
ATOM 4450 N N . MET A 1 573 ? 8.054 -0.364 -14.975 1.00 91.81 573 MET A N 1
ATOM 4451 C CA . MET A 1 573 ? 9.436 -0.819 -15.150 1.00 91.81 573 MET A CA 1
ATOM 4452 C C . MET A 1 573 ? 9.576 -1.793 -16.323 1.00 91.81 573 MET A C 1
ATOM 4454 O O . MET A 1 573 ? 10.546 -1.707 -17.077 1.00 91.81 573 MET A O 1
ATOM 4458 N N . ARG A 1 574 ? 8.597 -2.684 -16.545 1.00 89.75 574 ARG A N 1
ATOM 4459 C CA . ARG A 1 574 ? 8.604 -3.635 -17.670 1.00 89.75 574 ARG A CA 1
ATOM 4460 C C . ARG A 1 574 ? 8.491 -2.974 -19.044 1.00 89.75 574 ARG A C 1
ATOM 4462 O O . ARG A 1 574 ? 8.955 -3.569 -20.017 1.00 89.75 574 ARG A O 1
ATOM 4469 N N . SER A 1 575 ? 7.935 -1.767 -19.140 1.00 89.94 575 SER A N 1
ATOM 4470 C CA . SER A 1 575 ? 7.886 -1.015 -20.404 1.00 89.94 575 SER A CA 1
ATOM 4471 C C . SER A 1 575 ? 9.284 -0.656 -20.928 1.00 89.94 575 SER A C 1
ATOM 4473 O O . SER A 1 575 ? 9.488 -0.585 -22.138 1.00 89.94 575 SER A O 1
ATOM 4475 N N . ARG A 1 576 ? 10.261 -0.490 -20.018 1.00 85.75 576 ARG A N 1
ATOM 4476 C CA . ARG A 1 576 ? 11.611 0.043 -20.287 1.00 85.75 576 ARG A CA 1
ATOM 4477 C C . ARG A 1 576 ? 11.625 1.439 -20.890 1.00 85.75 576 ARG A C 1
ATOM 4479 O O . ARG A 1 576 ? 12.652 1.852 -21.434 1.00 85.75 576 ARG A O 1
ATOM 4486 N N . ASP A 1 577 ? 10.510 2.142 -20.803 1.00 88.94 577 ASP A N 1
ATOM 4487 C CA . ASP A 1 577 ? 10.444 3.509 -21.253 1.00 88.94 577 ASP A CA 1
ATOM 4488 C C . ASP A 1 577 ? 11.292 4.386 -20.324 1.00 88.94 577 ASP A C 1
ATOM 4490 O O . ASP A 1 577 ? 11.111 4.411 -19.101 1.00 88.94 577 ASP A O 1
ATOM 4494 N N . LYS A 1 578 ? 12.274 5.067 -20.918 1.00 88.56 578 LYS A N 1
ATOM 4495 C CA . LYS A 1 578 ? 13.152 5.993 -20.201 1.00 88.56 578 LYS A CA 1
ATOM 4496 C C . LYS A 1 578 ? 12.401 7.252 -19.777 1.00 88.56 578 LYS A C 1
ATOM 4498 O O . LYS A 1 578 ? 12.765 7.816 -18.751 1.00 88.56 578 LYS A O 1
ATOM 4503 N N . SER A 1 579 ? 11.351 7.640 -20.506 1.00 89.56 579 SER A N 1
ATOM 4504 C CA . SER A 1 579 ? 10.508 8.792 -20.168 1.00 89.56 579 SER A CA 1
ATOM 4505 C C . SER A 1 579 ? 9.796 8.608 -18.824 1.00 89.56 579 SER A C 1
ATOM 4507 O O . SER A 1 579 ? 9.561 9.580 -18.119 1.00 89.56 579 SER A O 1
ATOM 4509 N N . LEU A 1 580 ? 9.549 7.356 -18.413 1.00 93.19 580 LEU A N 1
ATOM 4510 C CA . LEU A 1 580 ? 8.910 7.003 -17.141 1.00 93.19 580 LEU A CA 1
ATOM 4511 C C . LEU A 1 580 ? 9.877 7.001 -15.949 1.00 93.19 580 LEU A C 1
ATOM 4513 O O . LEU A 1 580 ? 9.478 6.649 -14.839 1.00 93.19 580 LEU A O 1
ATOM 4517 N N . TRP A 1 581 ? 11.145 7.379 -16.146 1.00 94.69 581 TRP A N 1
ATOM 4518 C CA . TRP A 1 581 ? 12.114 7.505 -15.055 1.00 94.69 581 TRP A CA 1
ATOM 4519 C C . TRP A 1 581 ? 11.612 8.410 -13.916 1.00 94.69 581 TRP A C 1
ATOM 4521 O O . TRP A 1 581 ? 11.691 7.951 -12.777 1.00 94.69 581 TRP A O 1
ATOM 4531 N N . PRO A 1 582 ? 11.046 9.617 -14.155 1.00 95.50 582 PRO A N 1
ATOM 4532 C CA . PRO A 1 582 ? 10.563 10.486 -13.080 1.00 95.50 582 PRO A CA 1
ATOM 4533 C C . PRO A 1 582 ? 9.438 9.835 -12.270 1.00 95.50 582 PRO A C 1
ATOM 4535 O O . PRO A 1 582 ? 9.473 9.863 -11.041 1.00 95.50 582 PRO A O 1
ATOM 4538 N N . THR A 1 583 ? 8.491 9.169 -12.943 1.00 96.12 583 THR A N 1
ATOM 4539 C CA . THR A 1 583 ? 7.400 8.432 -12.289 1.00 96.12 583 THR A CA 1
ATOM 4540 C C . THR A 1 583 ? 7.923 7.264 -11.458 1.00 96.12 583 THR A C 1
ATOM 4542 O O . THR A 1 583 ? 7.562 7.127 -10.290 1.00 96.12 583 THR A O 1
ATOM 4545 N N . CYS A 1 584 ? 8.803 6.431 -12.022 1.00 96.94 584 CYS A N 1
ATOM 4546 C CA . CYS A 1 584 ? 9.430 5.327 -11.293 1.00 96.94 584 CYS A CA 1
ATOM 4547 C C . CYS A 1 584 ? 10.240 5.830 -10.093 1.00 96.94 584 CYS A C 1
ATOM 4549 O O . CYS A 1 584 ? 10.183 5.232 -9.025 1.00 96.94 584 CYS A O 1
ATOM 4551 N N . PHE A 1 585 ? 10.985 6.923 -10.260 1.00 97.81 585 PHE A N 1
ATOM 4552 C CA . PHE A 1 585 ? 11.809 7.518 -9.213 1.00 97.81 585 PHE A CA 1
ATOM 4553 C C . PHE A 1 585 ? 10.951 8.033 -8.051 1.00 97.81 585 PHE A C 1
ATOM 4555 O O . PHE A 1 585 ? 11.212 7.691 -6.897 1.00 97.81 585 PHE A O 1
ATOM 4562 N N . ALA A 1 586 ? 9.883 8.777 -8.355 1.00 98.25 586 ALA A N 1
ATOM 4563 C CA . ALA A 1 586 ? 8.921 9.242 -7.362 1.00 98.25 586 ALA A CA 1
ATOM 4564 C C . ALA A 1 586 ? 8.246 8.072 -6.629 1.00 98.25 586 ALA A C 1
ATOM 4566 O O . ALA A 1 586 ? 8.197 8.058 -5.400 1.00 98.25 586 ALA A O 1
ATOM 4567 N N . ALA A 1 587 ? 7.784 7.056 -7.366 1.00 98.12 587 ALA A N 1
ATOM 4568 C CA . ALA A 1 587 ? 7.151 5.879 -6.778 1.00 98.12 587 ALA A CA 1
ATOM 4569 C C . ALA A 1 587 ? 8.104 5.097 -5.861 1.00 98.12 587 ALA A C 1
ATOM 4571 O O . ALA A 1 587 ? 7.697 4.687 -4.779 1.00 98.12 587 ALA A O 1
ATOM 4572 N N . MET A 1 588 ? 9.376 4.937 -6.245 1.00 98.00 588 MET A N 1
ATOM 4573 C CA . MET A 1 588 ? 10.395 4.285 -5.413 1.00 98.00 588 MET A CA 1
ATOM 4574 C C . MET A 1 588 ? 10.616 5.009 -4.082 1.00 98.00 588 MET A C 1
ATOM 4576 O O . MET A 1 588 ? 10.692 4.360 -3.042 1.00 98.00 588 MET A O 1
ATOM 4580 N N . LEU A 1 589 ? 10.683 6.342 -4.097 1.00 98.38 589 LEU A N 1
ATOM 4581 C CA . LEU A 1 589 ? 10.853 7.148 -2.886 1.00 98.38 589 LEU A CA 1
ATOM 4582 C C . LEU A 1 589 ? 9.618 7.106 -1.974 1.00 98.38 589 LEU A C 1
ATOM 4584 O O . LEU A 1 589 ? 9.755 6.975 -0.759 1.00 98.38 589 LEU A O 1
ATOM 4588 N N . LEU A 1 590 ? 8.414 7.175 -2.550 1.00 97.88 590 LEU A N 1
ATOM 4589 C CA . LEU A 1 590 ? 7.165 7.056 -1.792 1.00 97.88 590 LEU A CA 1
ATOM 4590 C C . LEU A 1 590 ? 7.000 5.648 -1.200 1.00 97.88 590 LEU A C 1
ATOM 4592 O O . LEU A 1 590 ? 6.597 5.515 -0.049 1.00 97.88 590 LEU A O 1
ATOM 4596 N N . LEU A 1 591 ? 7.371 4.600 -1.941 1.00 97.62 591 LEU A N 1
ATOM 4597 C CA . LEU A 1 591 ? 7.387 3.227 -1.432 1.00 97.62 591 LEU A CA 1
ATOM 4598 C C . LEU A 1 591 ? 8.433 3.025 -0.333 1.00 97.62 591 LEU A C 1
ATOM 4600 O O . LEU A 1 591 ? 8.135 2.340 0.640 1.00 97.62 591 LEU A O 1
ATOM 4604 N N . ALA A 1 592 ? 9.615 3.638 -0.446 1.00 97.56 592 ALA A N 1
ATOM 4605 C CA . ALA A 1 592 ? 10.610 3.626 0.626 1.00 97.56 592 ALA A CA 1
ATOM 4606 C C . ALA A 1 592 ? 10.038 4.246 1.911 1.00 97.56 592 ALA A C 1
ATOM 4608 O O . ALA A 1 592 ? 10.163 3.653 2.978 1.00 97.56 592 ALA A O 1
ATOM 4609 N N . TYR A 1 593 ? 9.314 5.366 1.806 1.00 95.81 593 TYR A N 1
ATOM 4610 C CA . TYR A 1 593 ? 8.601 5.936 2.952 1.00 95.81 593 TYR A CA 1
ATOM 4611 C C . TYR A 1 593 ? 7.541 4.980 3.520 1.00 95.81 593 TYR A C 1
ATOM 4613 O O . TYR A 1 593 ? 7.460 4.806 4.734 1.00 95.81 593 TYR A O 1
ATOM 4621 N N . CYS A 1 594 ? 6.740 4.326 2.668 1.00 95.19 594 CYS A N 1
ATOM 4622 C CA . CYS A 1 594 ? 5.766 3.324 3.113 1.00 95.19 594 CYS A CA 1
ATOM 4623 C C . CYS A 1 594 ? 6.432 2.183 3.895 1.00 95.19 594 CYS A C 1
ATOM 4625 O O . CYS A 1 594 ? 5.926 1.796 4.944 1.00 95.19 594 CYS A O 1
ATOM 4627 N N . MET A 1 595 ? 7.562 1.667 3.401 1.00 95.62 595 MET A N 1
ATOM 4628 C CA . MET A 1 595 ? 8.343 0.617 4.060 1.00 95.62 595 MET A CA 1
ATOM 4629 C C . MET A 1 595 ? 8.819 1.066 5.444 1.00 95.62 595 MET A C 1
ATOM 4631 O O . MET A 1 595 ? 8.563 0.372 6.423 1.00 95.62 595 MET A O 1
ATOM 4635 N N . GLU A 1 596 ? 9.379 2.273 5.556 1.00 93.94 596 GLU A N 1
ATOM 4636 C CA . GLU A 1 596 ? 9.779 2.857 6.845 1.00 93.94 596 GLU A CA 1
ATOM 4637 C C . GLU A 1 596 ? 8.587 2.979 7.809 1.00 93.94 596 GLU A C 1
ATOM 4639 O O . GLU A 1 596 ? 8.713 2.703 8.998 1.00 93.94 596 GLU A O 1
ATOM 4644 N N . GLN A 1 597 ? 7.398 3.365 7.327 1.00 90.88 597 GLN A N 1
ATOM 4645 C CA . GLN A 1 597 ? 6.203 3.426 8.179 1.00 90.88 597 GLN A CA 1
ATOM 4646 C C . GLN A 1 597 ? 5.723 2.041 8.644 1.00 90.88 597 GLN A C 1
ATOM 4648 O O . GLN A 1 597 ? 5.100 1.948 9.706 1.00 90.88 597 GLN A O 1
ATOM 4653 N N . MET A 1 598 ? 6.002 0.976 7.887 1.00 90.38 598 MET A N 1
ATOM 4654 C CA . MET A 1 598 ? 5.724 -0.398 8.315 1.00 90.38 598 MET A CA 1
ATOM 4655 C C . MET A 1 598 ? 6.725 -0.883 9.366 1.00 90.38 598 MET A C 1
ATOM 4657 O O . MET A 1 598 ? 6.312 -1.539 10.317 1.00 90.38 598 MET A O 1
ATOM 4661 N N . GLU A 1 599 ? 8.000 -0.506 9.262 1.00 89.75 599 GLU A N 1
ATOM 4662 C CA . GLU A 1 599 ? 9.011 -0.769 10.302 1.00 89.75 599 GLU A CA 1
ATOM 4663 C C . GLU A 1 599 ? 8.601 -0.136 11.640 1.00 89.75 599 GLU A C 1
ATOM 4665 O O . GLU A 1 599 ? 8.632 -0.782 12.690 1.00 89.75 599 GLU A O 1
ATOM 4670 N N . VAL A 1 600 ? 8.106 1.107 11.596 1.00 87.75 600 VAL A N 1
ATOM 4671 C CA . VAL A 1 600 ? 7.570 1.795 12.780 1.00 87.75 600 VAL A CA 1
ATOM 4672 C C . VAL A 1 600 ? 6.335 1.091 13.344 1.00 87.75 600 VAL A C 1
ATOM 4674 O O . VAL A 1 600 ? 6.213 0.978 14.568 1.00 87.75 600 VAL A O 1
ATOM 4677 N N . LEU A 1 601 ? 5.431 0.615 12.479 1.00 85.88 601 LEU A N 1
ATOM 4678 C CA . LEU A 1 601 ? 4.233 -0.114 12.901 1.00 85.88 601 LEU A CA 1
ATOM 4679 C C . LEU A 1 601 ? 4.594 -1.409 13.629 1.00 85.88 601 LEU A C 1
ATOM 4681 O O . LEU A 1 601 ? 4.013 -1.691 14.677 1.00 85.88 601 LEU A O 1
ATOM 4685 N N . VAL A 1 602 ? 5.549 -2.174 13.093 1.00 84.69 602 VAL A N 1
ATOM 4686 C CA . VAL A 1 602 ? 6.024 -3.408 13.728 1.00 84.69 602 VAL A CA 1
ATOM 4687 C C . VAL A 1 602 ? 6.585 -3.115 15.098 1.00 84.69 602 VAL A C 1
ATOM 4689 O O . VAL A 1 602 ? 6.126 -3.723 16.060 1.00 84.69 602 VAL A O 1
ATOM 4692 N N . GLY A 1 603 ? 7.486 -2.134 15.206 1.00 81.62 603 GLY A N 1
ATOM 4693 C CA . GLY A 1 603 ? 8.031 -1.716 16.494 1.00 81.62 603 GLY A CA 1
ATOM 4694 C C . GLY A 1 603 ? 6.937 -1.387 17.512 1.00 81.62 603 GLY A C 1
ATOM 4695 O O . GLY A 1 603 ? 6.995 -1.850 18.651 1.00 81.62 603 GLY A O 1
ATOM 4696 N N . ALA A 1 604 ? 5.888 -0.670 17.090 1.00 79.06 604 ALA A N 1
ATOM 4697 C CA . ALA A 1 604 ? 4.773 -0.302 17.961 1.00 79.06 604 ALA A CA 1
ATOM 4698 C C . ALA A 1 604 ? 3.934 -1.513 18.392 1.00 79.06 604 ALA A C 1
ATOM 4700 O O . ALA A 1 604 ? 3.571 -1.616 19.563 1.00 79.06 604 ALA A O 1
ATOM 4701 N N . HIS A 1 605 ? 3.617 -2.416 17.460 1.00 77.00 605 HIS A N 1
ATOM 4702 C CA . HIS A 1 605 ? 2.838 -3.626 17.733 1.00 77.00 605 HIS A CA 1
ATOM 4703 C C . HIS A 1 605 ? 3.567 -4.531 18.729 1.00 77.00 605 HIS A C 1
ATOM 4705 O O . HIS A 1 605 ? 3.032 -4.892 19.777 1.00 77.00 605 HIS A O 1
ATOM 4711 N N . VAL A 1 606 ? 4.834 -4.792 18.432 1.00 73.94 606 VAL A N 1
ATOM 4712 C CA . VAL A 1 606 ? 5.760 -5.529 19.278 1.00 73.94 606 VAL A CA 1
ATOM 4713 C C . VAL A 1 606 ? 5.885 -4.884 20.662 1.00 73.94 606 VAL A C 1
ATOM 4715 O O . VAL A 1 606 ? 5.831 -5.578 21.673 1.00 73.94 606 VAL A O 1
ATOM 4718 N N . HIS A 1 607 ? 6.030 -3.560 20.740 1.00 71.56 607 HIS A N 1
ATOM 4719 C CA . HIS A 1 607 ? 6.118 -2.859 22.018 1.00 71.56 607 HIS A CA 1
ATOM 4720 C C . HIS A 1 607 ? 4.826 -2.997 22.837 1.00 71.56 607 HIS A C 1
ATOM 4722 O O . HIS A 1 607 ? 4.891 -3.268 24.035 1.00 71.56 607 HIS A O 1
ATOM 4728 N N . ALA A 1 608 ? 3.659 -2.875 22.198 1.00 69.69 608 ALA A N 1
ATOM 4729 C CA . ALA A 1 608 ? 2.359 -2.997 22.854 1.00 69.69 608 ALA A CA 1
ATOM 4730 C C . ALA A 1 608 ? 2.096 -4.412 23.397 1.00 69.69 608 ALA A C 1
ATOM 4732 O O . ALA A 1 608 ? 1.623 -4.545 24.526 1.00 69.69 608 ALA A O 1
ATOM 4733 N N . ALA A 1 609 ? 2.463 -5.461 22.652 1.00 64.12 609 ALA A N 1
ATOM 4734 C CA . ALA A 1 609 ? 2.341 -6.853 23.097 1.00 64.12 609 ALA A CA 1
ATOM 4735 C C . ALA A 1 609 ? 3.156 -7.153 24.377 1.00 64.12 609 ALA A C 1
ATOM 4737 O O . ALA A 1 609 ? 2.821 -8.059 25.138 1.00 64.12 609 ALA A O 1
ATOM 4738 N N . ARG A 1 610 ? 4.212 -6.371 24.647 1.00 60.22 610 ARG A N 1
ATOM 4739 C CA . ARG A 1 610 ? 5.166 -6.590 25.749 1.00 60.22 610 ARG A CA 1
ATOM 4740 C C . ARG A 1 610 ? 4.810 -5.925 27.075 1.00 60.22 610 ARG A C 1
ATOM 4742 O O . ARG A 1 610 ? 5.427 -6.271 28.079 1.00 60.22 610 ARG A O 1
ATOM 4749 N N . ILE A 1 611 ? 3.854 -4.992 27.122 1.00 56.88 611 ILE A N 1
ATOM 4750 C CA . ILE A 1 611 ? 3.540 -4.222 28.348 1.00 56.88 611 ILE A CA 1
ATOM 4751 C C . ILE A 1 611 ? 3.070 -5.134 29.516 1.00 56.88 611 ILE A C 1
ATOM 4753 O O . ILE A 1 611 ? 3.002 -4.685 30.656 1.00 56.88 611 ILE A O 1
ATOM 4757 N N . GLY A 1 612 ? 2.850 -6.439 29.281 1.00 52.69 612 GLY A N 1
ATOM 4758 C CA . GLY A 1 612 ? 2.543 -7.442 30.309 1.00 52.69 612 GLY A CA 1
ATOM 4759 C C . GLY A 1 612 ? 3.671 -8.384 30.786 1.00 52.69 612 GLY A C 1
ATOM 4760 O O . GLY A 1 612 ? 3.416 -9.111 31.742 1.00 52.69 612 GLY A O 1
ATOM 4761 N N . ASN A 1 613 ? 4.876 -8.442 30.180 1.00 53.28 613 ASN A N 1
ATOM 4762 C CA . ASN A 1 613 ? 5.923 -9.407 30.600 1.00 53.28 613 ASN A CA 1
ATOM 4763 C C . ASN A 1 613 ? 7.382 -8.979 30.245 1.00 53.28 613 ASN A C 1
ATOM 4765 O O . ASN A 1 613 ? 7.694 -8.812 29.064 1.00 53.28 613 ASN A O 1
ATOM 4769 N N . PRO A 1 614 ? 8.313 -8.868 31.221 1.00 51.50 614 PRO A N 1
ATOM 4770 C CA . PRO A 1 614 ? 9.732 -8.548 30.996 1.00 51.50 614 PRO A CA 1
ATOM 4771 C C . PRO A 1 614 ? 10.540 -9.581 30.186 1.00 51.50 614 PRO A C 1
ATOM 4773 O O . PRO A 1 614 ? 11.421 -9.182 29.427 1.00 51.50 614 PRO A O 1
ATOM 4776 N N . GLU A 1 615 ? 10.259 -10.884 30.302 1.00 54.28 615 GLU A N 1
ATOM 4777 C CA . GLU A 1 615 ? 10.980 -11.946 29.565 1.00 54.28 615 GLU A CA 1
ATOM 4778 C C . GLU A 1 615 ? 10.649 -11.923 28.063 1.00 54.28 615 GLU A C 1
ATOM 4780 O O . GLU A 1 615 ? 11.502 -12.198 27.218 1.00 54.28 615 GLU A O 1
ATOM 4785 N N . ALA A 1 616 ? 9.451 -11.442 27.712 1.00 53.31 616 ALA A N 1
ATOM 4786 C CA . ALA A 1 616 ? 9.046 -11.174 26.334 1.00 53.31 616 ALA A CA 1
ATOM 4787 C C . ALA A 1 616 ? 9.813 -9.994 25.698 1.00 53.31 616 ALA A C 1
ATOM 4789 O O . ALA A 1 616 ? 9.706 -9.754 24.503 1.00 53.31 616 ALA A O 1
ATOM 4790 N N . ARG A 1 617 ? 10.618 -9.230 26.450 1.00 52.72 617 ARG A N 1
ATOM 4791 C CA . ARG A 1 617 ? 11.401 -8.117 25.888 1.00 52.72 617 ARG A CA 1
ATOM 4792 C C . ARG A 1 617 ? 12.606 -8.589 25.065 1.00 52.72 617 ARG A C 1
ATOM 4794 O O . ARG A 1 617 ? 12.941 -7.918 24.091 1.00 52.72 617 ARG A O 1
ATOM 4801 N N . ALA A 1 618 ? 13.233 -9.708 25.440 1.00 51.47 618 ALA A N 1
ATOM 4802 C CA . ALA A 1 618 ? 14.455 -10.218 24.806 1.00 51.47 618 ALA A CA 1
ATOM 4803 C C . ALA A 1 618 ? 14.180 -11.035 23.530 1.00 51.47 618 ALA A C 1
ATOM 4805 O O . ALA A 1 618 ? 14.869 -10.841 22.535 1.00 51.47 618 ALA A O 1
ATOM 4806 N N . ALA A 1 619 ? 13.138 -11.875 23.519 1.00 52.91 619 ALA A N 1
ATOM 4807 C CA . ALA A 1 619 ? 12.752 -12.674 22.345 1.00 52.91 619 ALA A CA 1
ATOM 4808 C C . ALA A 1 619 ? 12.268 -11.824 21.153 1.00 52.91 619 ALA A C 1
ATOM 4810 O O . ALA A 1 619 ? 12.295 -12.259 20.010 1.00 52.91 619 ALA A O 1
ATOM 4811 N N . VAL A 1 620 ? 11.829 -10.594 21.418 1.00 54.19 620 VAL A N 1
ATOM 4812 C CA . VAL A 1 620 ? 11.065 -9.804 20.453 1.00 54.19 620 VAL A CA 1
ATOM 4813 C C . VAL A 1 620 ? 11.924 -8.695 19.812 1.00 54.19 620 VAL A C 1
ATOM 4815 O O . VAL A 1 620 ? 11.498 -8.059 18.850 1.00 54.19 620 VAL A O 1
ATOM 4818 N N . ALA A 1 621 ? 13.137 -8.420 20.317 1.00 58.84 621 ALA A N 1
ATOM 4819 C CA . ALA A 1 621 ? 14.114 -7.620 19.561 1.00 58.84 621 ALA A CA 1
ATOM 4820 C C . ALA A 1 621 ? 14.427 -8.311 18.225 1.00 58.84 621 ALA A C 1
ATOM 4822 O O . ALA A 1 621 ? 14.461 -7.657 17.188 1.00 58.84 621 ALA A O 1
ATOM 4823 N N . THR A 1 622 ? 14.508 -9.642 18.268 1.00 70.38 622 THR A N 1
ATOM 4824 C CA . THR A 1 622 ? 14.727 -10.510 17.117 1.00 70.38 622 THR A CA 1
ATOM 4825 C C . THR A 1 622 ? 13.607 -10.397 16.082 1.00 70.38 622 THR A C 1
ATOM 4827 O O . THR A 1 622 ? 13.912 -10.208 14.918 1.00 70.38 622 THR A O 1
ATOM 4830 N N . GLU A 1 623 ? 12.324 -10.396 16.466 1.00 78.00 623 GLU A N 1
ATOM 4831 C CA . GLU A 1 623 ? 11.215 -10.313 15.491 1.00 78.00 623 GLU A CA 1
ATOM 4832 C C . GLU A 1 623 ? 11.156 -8.972 14.736 1.00 78.00 623 GLU A C 1
ATOM 4834 O O . GLU A 1 623 ? 10.970 -8.946 13.517 1.00 78.00 623 GLU A O 1
ATOM 4839 N N . THR A 1 624 ? 11.326 -7.842 15.439 1.00 82.12 624 THR A N 1
ATOM 4840 C CA . THR A 1 624 ? 11.369 -6.520 14.785 1.00 82.12 624 THR A CA 1
ATOM 4841 C C . THR A 1 624 ? 12.601 -6.396 13.894 1.00 82.12 624 THR A C 1
ATOM 4843 O O . THR A 1 624 ? 12.497 -5.900 12.773 1.00 82.12 624 THR A O 1
ATOM 4846 N N . GLU A 1 625 ? 13.760 -6.847 14.379 1.00 86.88 625 GLU A N 1
ATOM 4847 C CA . GLU A 1 625 ? 15.014 -6.830 13.626 1.00 86.88 625 GLU A CA 1
ATOM 4848 C C . GLU A 1 625 ? 14.933 -7.704 12.369 1.00 86.88 625 GLU A C 1
ATOM 4850 O O . GLU A 1 625 ? 15.258 -7.232 11.280 1.00 86.88 625 GLU A O 1
ATOM 4855 N N . GLU A 1 626 ? 14.425 -8.932 12.490 1.00 88.12 626 GLU A N 1
ATOM 4856 C CA . GLU A 1 626 ? 14.203 -9.853 11.375 1.00 88.12 626 GLU A CA 1
ATOM 4857 C C . GLU A 1 626 ? 13.254 -9.253 10.340 1.00 88.12 626 GLU A C 1
ATOM 4859 O O . GLU A 1 626 ? 13.551 -9.284 9.146 1.00 88.12 626 GLU A O 1
ATOM 4864 N N . TYR A 1 627 ? 12.140 -8.655 10.772 1.00 89.56 627 TYR A N 1
ATOM 4865 C CA . TYR A 1 627 ? 11.191 -8.027 9.858 1.00 89.56 627 TYR A CA 1
ATOM 4866 C C . TYR A 1 627 ? 11.798 -6.834 9.108 1.00 89.56 627 TYR A C 1
ATOM 4868 O O . TYR A 1 627 ? 11.670 -6.739 7.884 1.00 89.56 627 TYR A O 1
ATOM 4876 N N . CYS A 1 628 ? 12.482 -5.931 9.817 1.00 91.31 628 CYS A N 1
ATOM 4877 C CA . CYS A 1 628 ? 13.168 -4.805 9.187 1.00 91.31 628 CYS A CA 1
ATOM 4878 C C . CYS A 1 628 ? 14.259 -5.296 8.221 1.00 91.31 628 CYS A C 1
ATOM 4880 O O . CYS A 1 628 ? 14.355 -4.797 7.101 1.00 91.31 628 CYS A O 1
ATOM 4882 N N . GLY A 1 629 ? 15.020 -6.328 8.599 1.00 91.56 629 GLY A N 1
ATOM 4883 C CA . GLY A 1 629 ? 15.985 -6.991 7.718 1.00 91.56 629 GLY A CA 1
ATOM 4884 C C . GLY A 1 629 ? 15.327 -7.581 6.467 1.00 91.56 629 GLY A C 1
ATOM 4885 O O . GLY A 1 629 ? 15.805 -7.372 5.354 1.00 91.56 629 GLY A O 1
ATOM 4886 N N . MET A 1 630 ? 14.172 -8.239 6.612 1.00 91.62 630 MET A N 1
ATOM 4887 C CA . MET A 1 630 ? 13.394 -8.765 5.487 1.00 91.62 630 MET A CA 1
ATOM 4888 C C . MET A 1 630 ? 12.921 -7.670 4.526 1.00 91.62 630 MET A C 1
ATOM 4890 O O . MET A 1 630 ? 12.890 -7.915 3.319 1.00 91.62 630 MET A O 1
ATOM 4894 N N . ILE A 1 631 ? 12.545 -6.486 5.023 1.00 93.38 631 ILE A N 1
ATOM 4895 C CA . ILE A 1 631 ? 12.194 -5.331 4.182 1.00 93.38 631 ILE A CA 1
ATOM 4896 C C . ILE A 1 631 ? 13.427 -4.815 3.434 1.00 93.38 631 ILE A C 1
ATOM 4898 O O . ILE A 1 631 ? 13.375 -4.669 2.205 1.00 93.38 631 ILE A O 1
ATOM 4902 N N . ASP A 1 632 ? 14.516 -4.564 4.163 1.00 92.88 632 ASP A N 1
ATOM 4903 C CA . ASP A 1 632 ? 15.767 -4.015 3.641 1.00 92.88 632 ASP A CA 1
ATOM 4904 C C . ASP A 1 632 ? 16.360 -4.898 2.542 1.00 92.88 632 ASP A C 1
ATOM 4906 O O . ASP A 1 632 ? 16.610 -4.419 1.432 1.00 92.88 632 ASP A O 1
ATOM 4910 N N . ASP A 1 633 ? 16.546 -6.184 2.842 1.00 89.44 633 ASP A N 1
ATOM 4911 C CA . ASP A 1 633 ? 17.226 -7.151 1.977 1.00 89.44 633 ASP A CA 1
ATOM 4912 C C . ASP A 1 633 ? 16.284 -7.792 0.947 1.00 89.44 633 ASP A C 1
ATOM 4914 O O . ASP A 1 633 ? 16.728 -8.352 -0.060 1.00 89.44 633 ASP A O 1
ATOM 4918 N N . GLY A 1 634 ? 14.971 -7.699 1.172 1.00 89.62 634 GLY A N 1
ATOM 4919 C CA . GLY A 1 634 ? 13.940 -8.229 0.289 1.00 89.62 634 GLY A CA 1
ATOM 4920 C C . GLY A 1 634 ? 13.436 -7.193 -0.724 1.00 89.62 634 GLY A C 1
ATOM 4921 O O . GLY A 1 634 ? 14.102 -6.936 -1.736 1.00 89.62 634 GLY A O 1
ATOM 4922 N N . PRO A 1 635 ? 12.219 -6.643 -0.539 1.00 92.06 635 PRO A N 1
ATOM 4923 C CA . PRO A 1 635 ? 11.597 -5.748 -1.507 1.00 92.06 635 PRO A CA 1
ATOM 4924 C C . PRO A 1 635 ? 12.415 -4.477 -1.755 1.00 92.06 635 PRO A C 1
ATOM 4926 O O . PRO A 1 635 ? 12.559 -4.092 -2.915 1.00 92.06 635 PRO A O 1
ATOM 4929 N N . PHE A 1 636 ? 12.984 -3.840 -0.725 1.00 95.44 636 PHE A N 1
ATOM 4930 C CA . PH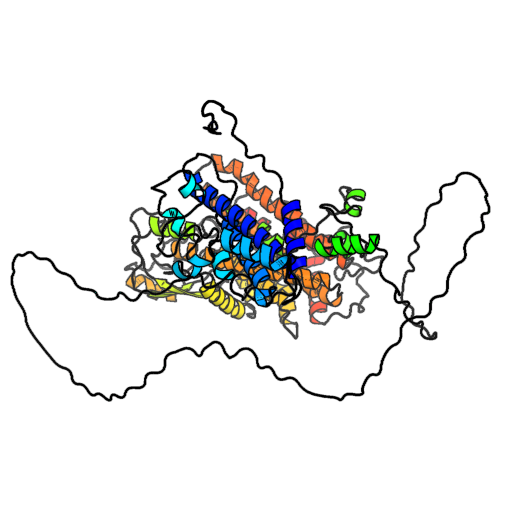E A 1 636 ? 13.719 -2.589 -0.911 1.00 95.44 636 PHE A CA 1
ATOM 4931 C C . PHE A 1 636 ? 14.981 -2.791 -1.762 1.00 95.44 636 PHE A C 1
ATOM 4933 O O . PHE A 1 636 ? 15.120 -2.161 -2.818 1.00 95.44 636 PHE A O 1
ATOM 4940 N N . ALA A 1 637 ? 15.869 -3.710 -1.362 1.00 91.94 637 ALA A N 1
ATOM 4941 C CA . ALA A 1 637 ? 17.088 -4.019 -2.107 1.00 91.94 637 ALA A CA 1
ATOM 4942 C C . ALA A 1 637 ? 16.790 -4.466 -3.544 1.00 91.94 637 ALA A C 1
ATOM 4944 O O . ALA A 1 637 ? 17.436 -3.989 -4.483 1.00 91.94 637 ALA A O 1
ATOM 4945 N N . GLN A 1 638 ? 15.792 -5.336 -3.747 1.00 90.06 638 GLN A N 1
ATOM 4946 C CA . GLN A 1 638 ? 15.439 -5.804 -5.086 1.00 90.06 638 GLN A CA 1
ATOM 4947 C C . GLN A 1 638 ? 14.935 -4.661 -5.974 1.00 90.06 638 GLN A C 1
ATOM 4949 O O . GLN A 1 638 ? 15.394 -4.533 -7.111 1.00 90.06 638 GLN A O 1
ATOM 4954 N N . LEU A 1 639 ? 13.983 -3.854 -5.499 1.00 93.88 639 LEU A N 1
ATOM 4955 C CA . LEU A 1 639 ? 13.396 -2.774 -6.293 1.00 93.88 639 LEU A CA 1
ATOM 4956 C C . LEU A 1 639 ? 14.435 -1.690 -6.607 1.00 93.88 639 LEU A C 1
ATOM 4958 O O . LEU A 1 639 ? 14.542 -1.264 -7.759 1.00 93.88 639 LEU A O 1
ATOM 4962 N N . SER A 1 640 ? 15.262 -1.325 -5.623 1.00 94.19 640 SER A N 1
ATOM 4963 C CA . SER A 1 640 ? 16.394 -0.409 -5.795 1.00 94.19 640 SER A CA 1
ATOM 4964 C C . SER A 1 640 ? 17.372 -0.923 -6.855 1.00 94.19 640 SER A C 1
ATOM 4966 O O . SER A 1 640 ? 17.643 -0.246 -7.851 1.00 94.19 640 SER A O 1
ATOM 4968 N N . HIS A 1 641 ? 17.830 -2.174 -6.724 1.00 90.94 641 HIS A N 1
ATOM 4969 C CA . HIS A 1 641 ? 18.711 -2.805 -7.708 1.00 90.94 641 HIS A CA 1
ATOM 4970 C C . HIS A 1 641 ? 18.111 -2.775 -9.119 1.00 90.94 641 HIS A C 1
ATOM 4972 O O . HIS A 1 641 ? 18.790 -2.411 -10.081 1.00 90.94 641 HIS A O 1
ATOM 4978 N N . LEU A 1 642 ? 16.830 -3.121 -9.262 1.00 91.94 642 LEU A N 1
ATOM 4979 C CA . LEU A 1 642 ? 16.173 -3.131 -10.567 1.00 91.94 642 LEU A CA 1
ATOM 4980 C C . LEU A 1 642 ? 16.022 -1.743 -11.166 1.00 91.94 642 LEU A C 1
ATOM 4982 O O . LEU A 1 642 ? 16.199 -1.608 -12.377 1.00 91.94 642 LEU A O 1
ATOM 4986 N N . PHE A 1 643 ? 15.750 -0.728 -10.350 1.00 94.31 643 PHE A N 1
ATOM 4987 C CA . PHE A 1 643 ? 15.720 0.656 -10.797 1.00 94.31 643 PHE A CA 1
ATOM 4988 C C . PHE A 1 643 ? 17.073 1.050 -11.405 1.00 94.31 643 PHE A C 1
ATOM 4990 O O . PHE A 1 643 ? 17.148 1.459 -12.570 1.00 94.31 643 PHE A O 1
ATOM 4997 N N . HIS A 1 644 ? 18.165 0.838 -10.665 1.00 91.88 644 HIS A N 1
ATOM 4998 C CA . HIS A 1 644 ? 19.510 1.170 -11.138 1.00 91.88 644 HIS A CA 1
ATOM 4999 C C . HIS A 1 644 ? 19.928 0.352 -12.352 1.00 91.88 644 HIS A C 1
ATOM 5001 O O . HIS A 1 644 ? 20.549 0.889 -13.267 1.00 91.88 644 HIS A O 1
ATOM 5007 N N . ALA A 1 645 ? 19.590 -0.935 -12.396 1.00 89.31 645 ALA A N 1
ATOM 5008 C CA . ALA A 1 645 ? 19.950 -1.801 -13.508 1.00 89.31 645 ALA A CA 1
ATOM 5009 C C . ALA A 1 645 ? 19.164 -1.454 -14.787 1.00 89.31 645 ALA A C 1
ATOM 5011 O O . ALA A 1 645 ? 19.722 -1.514 -15.886 1.00 89.31 645 ALA A O 1
ATOM 5012 N N . LEU A 1 646 ? 17.889 -1.068 -14.655 1.00 90.00 646 LEU A N 1
ATOM 5013 C CA . LEU A 1 646 ? 17.029 -0.674 -15.771 1.00 90.00 646 LEU A CA 1
ATOM 5014 C C . LEU A 1 646 ? 17.511 0.626 -16.421 1.00 90.00 646 LEU A C 1
ATOM 5016 O O . LEU A 1 646 ? 17.670 0.684 -17.642 1.00 90.00 646 LEU A O 1
ATOM 5020 N N . TYR A 1 647 ? 17.773 1.645 -15.604 1.00 89.94 647 TYR A N 1
ATOM 5021 C CA . TYR A 1 647 ? 18.160 2.977 -16.074 1.00 89.94 647 TYR A CA 1
ATOM 5022 C C . TYR A 1 647 ? 19.676 3.181 -16.161 1.00 89.94 647 TYR A C 1
ATOM 5024 O O . TYR A 1 647 ? 20.138 4.187 -16.694 1.00 89.94 647 TYR A O 1
ATOM 5032 N N . ARG A 1 648 ? 20.459 2.196 -15.704 1.00 87.62 648 ARG A N 1
ATOM 5033 C CA . ARG A 1 648 ? 21.930 2.203 -15.670 1.00 87.62 648 ARG A CA 1
ATOM 5034 C C . ARG A 1 648 ? 22.497 3.415 -14.932 1.00 87.62 648 ARG A C 1
ATOM 5036 O O . ARG A 1 648 ? 23.513 3.967 -15.335 1.00 87.62 648 ARG A O 1
ATOM 5043 N N . THR A 1 649 ? 21.857 3.834 -13.844 1.00 87.38 649 THR A N 1
ATOM 5044 C CA . THR A 1 649 ? 22.208 5.101 -13.180 1.00 87.38 649 THR A CA 1
ATOM 5045 C C . THR A 1 649 ? 23.610 5.081 -12.547 1.00 87.38 649 THR A C 1
ATOM 5047 O O . THR A 1 649 ? 24.196 6.134 -12.349 1.00 87.38 649 THR A O 1
ATOM 5050 N N . ARG A 1 650 ? 24.175 3.899 -12.259 1.00 81.12 650 ARG A N 1
ATOM 5051 C CA . ARG A 1 650 ? 25.552 3.732 -11.744 1.00 81.12 650 ARG A CA 1
ATOM 5052 C C . ARG A 1 650 ? 26.620 3.603 -12.838 1.00 81.12 650 ARG A C 1
ATOM 5054 O O . ARG A 1 650 ? 27.759 3.280 -12.548 1.00 81.12 650 ARG A O 1
ATOM 5061 N N . ARG A 1 651 ? 26.247 3.757 -14.111 1.00 72.69 651 ARG A N 1
ATOM 5062 C CA . ARG A 1 651 ? 27.164 3.650 -15.257 1.00 72.69 651 ARG A CA 1
ATOM 5063 C C . ARG A 1 651 ? 27.013 4.856 -16.176 1.00 72.69 651 ARG A C 1
ATOM 5065 O O . ARG A 1 651 ? 26.579 4.729 -17.324 1.00 72.69 651 ARG A O 1
ATOM 5072 N N . ALA A 1 652 ? 27.257 6.042 -15.620 1.00 61.50 652 ALA A N 1
ATOM 5073 C CA . ALA A 1 652 ? 27.146 7.300 -16.358 1.00 61.50 652 ALA A CA 1
ATOM 5074 C C . ALA A 1 652 ? 28.116 7.333 -17.557 1.00 61.50 652 ALA A C 1
ATOM 5076 O O . ALA A 1 652 ? 27.718 7.717 -18.657 1.00 61.50 652 ALA A O 1
ATOM 5077 N N . ASP A 1 653 ? 29.319 6.792 -17.357 1.00 60.09 653 ASP A N 1
ATOM 5078 C CA . ASP A 1 653 ? 30.398 6.590 -18.332 1.00 60.09 653 ASP A CA 1
ATOM 5079 C C . ASP A 1 653 ? 29.984 5.829 -19.608 1.00 60.09 653 ASP A C 1
ATOM 5081 O O . ASP A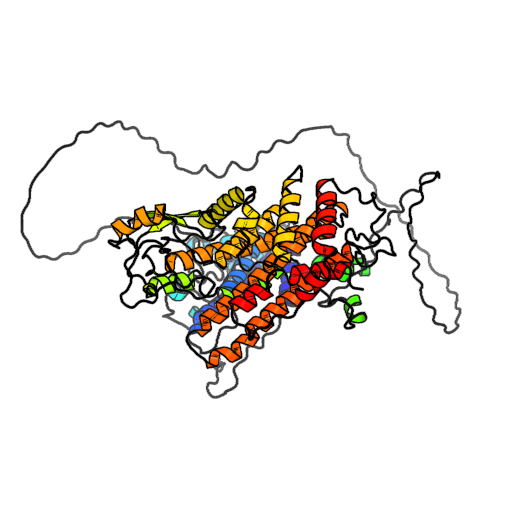 1 653 ? 30.495 6.092 -20.692 1.00 60.09 653 ASP A O 1
ATOM 5085 N N . THR A 1 654 ? 29.016 4.914 -19.511 1.00 65.88 654 THR A N 1
ATOM 5086 C CA . THR A 1 654 ? 28.534 4.082 -20.634 1.00 65.88 654 THR A CA 1
ATOM 5087 C C . THR A 1 654 ? 27.147 4.492 -21.141 1.00 65.88 654 THR A C 1
ATOM 5089 O O . THR A 1 654 ? 26.388 3.673 -21.672 1.00 65.88 654 THR A O 1
ATOM 5092 N N . GLY A 1 655 ? 26.783 5.767 -20.967 1.00 67.81 655 GLY A N 1
ATOM 5093 C CA . GLY A 1 655 ? 25.518 6.322 -21.457 1.00 67.81 655 GLY A CA 1
ATOM 5094 C C . GLY A 1 655 ? 24.302 5.973 -20.590 1.00 67.81 655 GLY A C 1
ATOM 5095 O O . GLY A 1 655 ? 23.172 5.931 -21.088 1.00 67.81 655 GLY A O 1
ATOM 5096 N N . GLY A 1 656 ? 24.519 5.689 -19.304 1.00 80.75 656 GLY A N 1
ATOM 5097 C CA . GLY A 1 656 ? 23.456 5.508 -18.319 1.00 80.75 656 GLY A CA 1
ATOM 5098 C C . GLY A 1 656 ? 22.663 6.787 -18.039 1.00 80.75 656 GLY A C 1
ATOM 5099 O O . GLY A 1 656 ? 23.163 7.901 -18.187 1.00 80.75 656 GLY A O 1
ATOM 5100 N N . LEU A 1 657 ? 21.402 6.628 -17.630 1.00 84.75 657 LEU A N 1
ATOM 5101 C CA . LEU A 1 657 ? 20.524 7.738 -17.270 1.00 84.75 657 LEU A CA 1
ATOM 5102 C C . LEU A 1 657 ? 20.647 8.013 -15.767 1.00 84.75 657 LEU A C 1
ATOM 5104 O O . LEU A 1 657 ? 19.968 7.377 -14.963 1.00 84.75 657 LEU A O 1
ATOM 5108 N N . ASN A 1 658 ? 21.510 8.958 -15.386 1.00 87.81 658 ASN A N 1
ATOM 5109 C CA . ASN A 1 658 ? 21.641 9.423 -14.002 1.00 87.81 658 ASN A CA 1
ATOM 5110 C C . ASN A 1 658 ? 21.412 10.940 -13.885 1.00 87.81 658 ASN A C 1
ATOM 5112 O O . ASN A 1 658 ? 22.373 11.710 -13.823 1.00 87.81 658 ASN A O 1
ATOM 5116 N N . PRO A 1 659 ? 20.147 11.386 -13.799 1.00 87.00 659 PRO A N 1
ATOM 5117 C CA . PRO A 1 659 ? 19.827 12.790 -13.598 1.00 87.00 659 PRO A CA 1
ATOM 5118 C C . PRO A 1 659 ? 20.217 13.335 -12.221 1.00 87.00 659 PRO A C 1
ATOM 5120 O O . PRO A 1 659 ? 19.943 14.496 -11.971 1.00 87.00 659 PRO A O 1
ATOM 5123 N N . LEU A 1 660 ? 20.810 12.570 -11.306 1.00 87.50 660 LEU A N 1
ATOM 5124 C CA . LEU A 1 660 ? 21.248 13.073 -9.995 1.00 87.50 660 LEU A CA 1
ATOM 5125 C C . LEU A 1 660 ? 22.778 13.076 -9.840 1.00 87.50 660 LEU A C 1
ATOM 5127 O O . LEU A 1 660 ? 23.283 13.532 -8.818 1.00 87.50 660 LEU A O 1
ATOM 5131 N N . GLY A 1 661 ? 23.517 12.590 -10.844 1.00 75.38 661 GLY A N 1
ATOM 5132 C CA . GLY A 1 661 ? 24.977 12.501 -10.818 1.00 75.38 661 GLY A CA 1
ATOM 5133 C C . GLY A 1 661 ? 25.683 13.853 -10.979 1.00 75.38 661 GLY A C 1
ATOM 5134 O O . GLY A 1 661 ? 25.148 14.788 -11.582 1.00 75.38 661 GLY A O 1
ATOM 5135 N N . LYS A 1 662 ? 26.923 13.931 -10.475 1.00 62.16 662 LYS A N 1
ATOM 5136 C CA . LYS A 1 662 ? 27.769 15.143 -10.461 1.00 62.16 662 LYS A CA 1
ATOM 5137 C C . LYS A 1 662 ? 28.097 15.697 -11.857 1.00 62.16 662 LYS A C 1
ATOM 5139 O O . LYS A 1 662 ? 28.235 16.903 -12.007 1.00 62.16 662 LYS A O 1
ATOM 5144 N N . GLU A 1 663 ? 28.169 14.841 -12.876 1.00 56.09 663 GLU A N 1
ATOM 5145 C CA . GLU A 1 663 ? 28.536 15.208 -14.259 1.00 56.09 663 GLU A CA 1
ATOM 5146 C C . GLU A 1 663 ? 27.343 15.598 -15.145 1.00 56.09 663 GLU A C 1
ATOM 5148 O O . GLU A 1 663 ? 27.476 15.805 -16.346 1.00 56.09 663 GLU A O 1
ATOM 5153 N N . SER A 1 664 ? 26.145 15.722 -14.577 1.00 52.38 664 SER A N 1
ATOM 5154 C CA . SER A 1 664 ? 24.916 16.013 -15.330 1.00 52.38 664 SER A CA 1
ATOM 5155 C C . SER A 1 664 ? 24.804 17.459 -15.851 1.00 52.38 664 SER A C 1
ATOM 5157 O O . SER A 1 664 ? 23.724 17.876 -16.268 1.00 52.38 664 SER A O 1
ATOM 5159 N N . GLY A 1 665 ? 25.905 18.216 -15.836 1.00 44.84 665 GLY A N 1
ATOM 5160 C CA . GLY A 1 665 ? 25.985 19.640 -16.168 1.00 44.84 665 GLY A CA 1
ATOM 5161 C C . GLY A 1 665 ? 25.791 20.010 -17.642 1.00 44.84 665 GLY A C 1
ATOM 5162 O O . GLY A 1 665 ? 25.969 21.174 -17.975 1.00 44.84 665 GLY A O 1
ATOM 5163 N N . SER A 1 666 ? 25.434 19.081 -18.532 1.00 43.84 666 SER A N 1
ATOM 5164 C CA . SER A 1 666 ? 25.243 19.408 -19.958 1.00 43.84 666 SER A CA 1
ATOM 5165 C C . SER A 1 666 ? 24.202 18.574 -20.708 1.00 43.84 666 SER A C 1
ATOM 5167 O O . SER A 1 666 ? 24.078 18.713 -21.922 1.00 43.84 666 SER A O 1
ATOM 5169 N N . ARG A 1 667 ? 23.431 17.707 -20.037 1.00 49.81 667 ARG A N 1
ATOM 5170 C CA . ARG A 1 667 ? 22.422 16.880 -20.719 1.00 49.81 667 ARG A CA 1
ATOM 5171 C C . ARG A 1 667 ? 21.019 17.464 -20.600 1.00 49.81 667 ARG A C 1
ATOM 5173 O O . ARG A 1 667 ? 20.170 16.921 -19.899 1.00 49.81 667 ARG A O 1
ATOM 5180 N N . ASP A 1 668 ? 20.773 18.490 -21.406 1.00 47.44 668 ASP A N 1
ATOM 5181 C CA . ASP A 1 668 ? 19.432 18.881 -21.870 1.00 47.44 668 ASP A CA 1
ATOM 5182 C C . ASP A 1 668 ? 18.769 17.786 -22.755 1.00 47.44 668 ASP A C 1
ATOM 5184 O O . ASP A 1 668 ? 17.649 17.936 -23.230 1.00 47.44 668 ASP A O 1
ATOM 5188 N N . GLU A 1 669 ? 19.428 16.638 -22.963 1.00 51.28 669 GLU A N 1
ATOM 5189 C CA . GLU A 1 669 ? 19.028 15.585 -23.910 1.00 51.28 669 GLU A CA 1
ATOM 5190 C C . GLU A 1 669 ? 17.982 14.577 -23.406 1.00 51.28 669 GLU A C 1
ATOM 5192 O O . GLU A 1 669 ? 17.536 13.733 -24.182 1.00 51.28 669 GLU A O 1
ATOM 5197 N N . VAL A 1 670 ? 17.602 14.576 -22.122 1.00 61.88 670 VAL A N 1
ATOM 5198 C CA . VAL A 1 670 ? 16.716 13.502 -21.620 1.00 61.88 670 VAL A CA 1
ATOM 5199 C C . VAL A 1 670 ? 15.256 13.687 -22.067 1.00 61.88 670 VAL A C 1
ATOM 5201 O O . VAL A 1 670 ? 14.472 12.741 -22.009 1.00 61.88 670 VAL A O 1
ATOM 5204 N N . GLY A 1 671 ? 14.889 14.864 -22.588 1.00 74.75 671 GLY A N 1
ATOM 5205 C CA . GLY A 1 671 ? 13.544 15.118 -23.119 1.00 74.75 671 GLY A CA 1
ATOM 5206 C C . GLY A 1 671 ? 12.438 14.965 -22.069 1.00 74.75 671 GLY A C 1
ATOM 5207 O O . GLY A 1 671 ? 11.301 14.649 -22.414 1.00 74.75 671 GLY A O 1
ATOM 5208 N N . PHE A 1 672 ? 12.776 15.126 -20.787 1.00 89.06 672 PHE A N 1
ATOM 5209 C CA . PHE A 1 672 ? 11.791 15.177 -19.713 1.00 89.06 672 PHE A CA 1
ATOM 5210 C C . PHE A 1 672 ? 11.017 16.490 -19.756 1.00 89.06 672 PHE A C 1
ATOM 5212 O O . PHE A 1 672 ? 11.538 17.510 -20.203 1.00 89.06 672 PHE A O 1
ATOM 5219 N N . ASP A 1 673 ? 9.786 16.459 -19.254 1.00 90.38 673 ASP A N 1
ATOM 5220 C CA . ASP A 1 673 ? 8.977 17.662 -19.119 1.00 90.38 673 ASP A CA 1
ATOM 5221 C C . ASP A 1 673 ? 9.522 18.617 -18.038 1.00 90.38 673 ASP A C 1
ATOM 5223 O O . ASP A 1 673 ? 10.358 18.264 -17.195 1.00 90.38 673 ASP A O 1
ATOM 5227 N N . ASP A 1 674 ? 9.024 19.854 -18.056 1.00 91.44 674 ASP A N 1
ATOM 5228 C CA . ASP A 1 674 ? 9.448 20.904 -17.127 1.00 91.44 674 ASP A CA 1
ATOM 5229 C C . ASP A 1 674 ? 9.207 20.518 -15.661 1.00 91.44 674 ASP A C 1
ATOM 5231 O O . ASP A 1 674 ? 10.008 20.854 -14.782 1.00 91.44 674 ASP A O 1
ATOM 5235 N N . ALA A 1 675 ? 8.127 19.779 -15.384 1.00 94.75 675 ALA A N 1
ATOM 5236 C CA . ALA A 1 675 ? 7.787 19.316 -14.043 1.00 94.75 675 ALA A CA 1
ATOM 5237 C C . ALA A 1 675 ? 8.851 18.347 -13.502 1.00 94.75 675 ALA A C 1
ATOM 5239 O O . ALA A 1 675 ? 9.333 18.514 -12.376 1.00 94.75 675 ALA A O 1
ATOM 5240 N N . ALA A 1 676 ? 9.262 17.366 -14.305 1.00 94.75 676 ALA A N 1
ATOM 5241 C CA . ALA A 1 676 ? 10.302 16.409 -13.961 1.00 94.75 676 ALA A CA 1
ATOM 5242 C C . ALA A 1 676 ? 11.675 17.079 -13.859 1.00 94.75 676 ALA A C 1
ATOM 5244 O O . ALA A 1 676 ? 12.413 16.818 -12.906 1.00 94.75 676 ALA A O 1
ATOM 5245 N N . MET A 1 677 ? 12.010 17.987 -14.780 1.00 92.62 677 MET A N 1
ATOM 5246 C CA . MET A 1 677 ? 13.266 18.741 -14.716 1.00 92.62 677 MET A CA 1
ATOM 5247 C C . MET A 1 677 ? 13.339 19.610 -13.458 1.00 92.62 677 MET A C 1
ATOM 5249 O O . MET A 1 677 ? 14.385 19.673 -12.803 1.00 92.62 677 MET A O 1
ATOM 5253 N N . LYS A 1 678 ? 12.221 20.225 -13.055 1.00 94.56 678 LYS A N 1
ATOM 5254 C CA . LYS A 1 678 ? 12.122 20.956 -11.791 1.00 94.56 678 LYS A CA 1
ATOM 5255 C C . LYS A 1 678 ? 12.287 20.034 -10.581 1.00 94.56 678 LYS A C 1
ATOM 5257 O O . LYS A 1 678 ? 13.064 20.369 -9.691 1.00 94.56 678 LYS A O 1
ATOM 5262 N N . MET A 1 679 ? 11.624 18.873 -10.560 1.00 96.56 679 MET A N 1
ATOM 5263 C CA . MET A 1 679 ? 11.777 17.872 -9.495 1.00 96.56 679 MET A CA 1
ATOM 5264 C C . MET A 1 679 ? 13.241 17.446 -9.329 1.00 96.56 679 MET A C 1
ATOM 5266 O O . MET A 1 679 ? 13.752 17.408 -8.212 1.00 96.56 679 MET A O 1
ATOM 5270 N N . ILE A 1 680 ? 13.923 17.144 -10.436 1.00 94.31 680 ILE A N 1
ATOM 5271 C CA . ILE A 1 680 ? 15.330 16.726 -10.445 1.00 94.31 680 ILE A CA 1
ATOM 5272 C C . ILE A 1 680 ? 16.224 17.837 -9.888 1.00 94.31 680 ILE A C 1
ATOM 5274 O O . ILE A 1 680 ? 17.077 17.568 -9.044 1.00 94.31 680 ILE A O 1
ATOM 5278 N N . ARG A 1 681 ? 16.016 19.084 -10.325 1.00 93.25 681 ARG A N 1
ATOM 5279 C CA . ARG A 1 681 ? 16.759 20.252 -9.835 1.00 93.25 681 ARG A CA 1
ATOM 5280 C C . ARG A 1 681 ? 16.559 20.462 -8.334 1.00 93.25 681 ARG A C 1
ATOM 5282 O O . ARG A 1 681 ? 17.540 20.523 -7.600 1.00 93.25 681 ARG A O 1
ATOM 5289 N N . ASP A 1 682 ? 15.305 20.480 -7.880 1.00 95.75 682 ASP A N 1
ATOM 5290 C CA . ASP A 1 682 ? 14.956 20.614 -6.463 1.00 95.75 682 ASP A CA 1
ATOM 5291 C C . ASP A 1 682 ? 15.584 19.482 -5.626 1.00 95.75 682 ASP A C 1
ATOM 5293 O O . ASP A 1 682 ? 16.123 19.736 -4.549 1.00 95.75 682 ASP A O 1
ATOM 5297 N N . MET A 1 683 ? 15.567 18.241 -6.131 1.00 95.69 683 MET A N 1
ATOM 5298 C CA . MET A 1 683 ? 16.194 17.089 -5.475 1.00 95.69 683 MET A CA 1
ATOM 5299 C C . MET A 1 683 ? 17.712 17.258 -5.361 1.00 95.69 683 MET A C 1
ATOM 5301 O O . MET A 1 683 ? 18.283 16.986 -4.304 1.00 95.69 683 MET A O 1
ATOM 5305 N N . ARG A 1 684 ? 18.382 17.740 -6.416 1.00 91.88 684 ARG A N 1
ATOM 5306 C CA . ARG A 1 684 ? 19.826 18.007 -6.374 1.00 91.88 684 ARG A CA 1
ATOM 5307 C C . ARG A 1 684 ? 20.166 19.074 -5.339 1.00 91.88 684 ARG A C 1
ATOM 5309 O O . ARG A 1 684 ? 20.983 18.836 -4.455 1.00 91.88 684 ARG A O 1
ATOM 5316 N N . GLU A 1 685 ? 19.509 20.223 -5.439 1.00 92.19 685 GLU A N 1
ATOM 5317 C CA . GLU A 1 685 ? 19.833 21.414 -4.655 1.00 92.19 685 GLU A CA 1
ATOM 5318 C C . GLU A 1 685 ? 19.530 21.239 -3.168 1.00 92.19 685 GLU A C 1
ATOM 5320 O O . GLU A 1 685 ? 20.351 21.598 -2.324 1.00 92.19 685 GLU A O 1
ATOM 5325 N N . LYS A 1 686 ? 18.364 20.673 -2.840 1.00 94.44 686 LYS A N 1
ATOM 5326 C CA . LYS A 1 686 ? 17.874 20.606 -1.456 1.00 94.44 686 LYS A CA 1
ATOM 5327 C C . LYS A 1 686 ? 18.294 19.332 -0.734 1.00 94.44 686 LYS A C 1
ATOM 5329 O O . LYS A 1 686 ? 18.403 19.342 0.491 1.00 94.44 686 LYS A O 1
ATOM 5334 N N . VAL A 1 687 ? 18.532 18.244 -1.471 1.00 93.62 687 VAL A N 1
ATOM 5335 C CA . VAL A 1 687 ? 18.778 16.917 -0.887 1.00 93.62 687 VAL A CA 1
ATOM 5336 C C . VAL A 1 687 ? 20.168 16.396 -1.245 1.00 93.62 687 VAL A C 1
ATOM 5338 O O . VAL A 1 687 ? 20.980 16.185 -0.346 1.00 93.62 687 VAL A O 1
ATOM 5341 N N . MET A 1 688 ? 20.486 16.235 -2.533 1.00 90.94 688 MET A N 1
ATOM 5342 C CA . MET A 1 688 ? 21.740 15.586 -2.954 1.00 90.94 688 MET A CA 1
ATOM 5343 C C . MET A 1 688 ? 22.996 16.402 -2.632 1.00 90.94 688 MET A C 1
ATOM 5345 O O . MET A 1 688 ? 24.040 15.807 -2.391 1.00 90.94 688 MET A O 1
ATOM 5349 N N . ASN A 1 689 ? 22.918 17.735 -2.580 1.00 88.44 689 ASN A N 1
ATOM 5350 C CA . ASN A 1 689 ? 24.042 18.583 -2.162 1.00 88.44 689 ASN A CA 1
ATOM 5351 C C . ASN A 1 689 ? 24.422 18.380 -0.683 1.00 88.44 689 ASN A C 1
ATOM 5353 O O . ASN A 1 689 ? 25.555 18.649 -0.292 1.00 88.44 689 ASN A O 1
ATOM 5357 N N . ASN A 1 690 ? 23.505 17.849 0.131 1.00 88.44 690 ASN A N 1
ATOM 5358 C CA . ASN A 1 690 ? 23.689 17.602 1.558 1.00 88.44 690 ASN A CA 1
ATOM 5359 C C . ASN A 1 690 ? 23.971 16.113 1.839 1.00 88.44 690 ASN A C 1
ATOM 5361 O O . ASN A 1 690 ? 23.310 15.492 2.674 1.00 88.44 690 ASN A O 1
ATOM 5365 N N . ILE A 1 691 ? 24.962 15.526 1.152 1.00 90.19 691 ILE A N 1
ATOM 5366 C CA . ILE A 1 691 ? 25.298 14.088 1.249 1.00 90.19 691 ILE A CA 1
ATOM 5367 C C . ILE A 1 691 ? 25.517 13.639 2.702 1.00 90.19 691 ILE A C 1
ATOM 5369 O O . ILE A 1 691 ? 25.106 12.541 3.074 1.00 90.19 691 ILE A O 1
ATOM 5373 N N . ASP A 1 692 ? 26.120 14.475 3.548 1.00 91.44 692 ASP A N 1
ATOM 5374 C CA . ASP A 1 692 ? 26.372 14.125 4.950 1.00 91.44 692 ASP A CA 1
ATOM 5375 C C . ASP A 1 692 ? 25.085 13.940 5.758 1.00 91.44 692 ASP A C 1
ATOM 5377 O O . ASP A 1 692 ? 25.038 13.102 6.659 1.00 91.44 692 ASP A O 1
ATOM 5381 N N . VAL A 1 693 ? 24.020 14.678 5.429 1.00 91.25 693 VAL A N 1
ATOM 5382 C CA . VAL A 1 693 ? 22.701 14.495 6.052 1.00 91.25 693 VAL A CA 1
ATOM 5383 C C . VAL A 1 693 ? 22.116 13.145 5.644 1.00 91.25 693 VAL A C 1
ATOM 5385 O O . VAL A 1 693 ? 21.585 12.434 6.496 1.00 91.25 693 VAL A O 1
ATOM 5388 N N . LEU A 1 694 ? 22.282 12.750 4.378 1.00 94.06 694 LEU A N 1
ATOM 5389 C CA . LEU A 1 694 ? 21.861 11.435 3.893 1.00 94.06 694 LEU A CA 1
ATOM 5390 C C . LEU A 1 694 ? 22.657 10.308 4.565 1.00 94.06 694 LEU A C 1
ATOM 5392 O O . LEU A 1 694 ? 22.056 9.373 5.078 1.00 94.06 694 LEU A O 1
ATOM 5396 N N . LYS A 1 695 ? 23.989 10.420 4.661 1.00 93.62 695 LYS A N 1
ATOM 5397 C CA . LYS A 1 695 ? 24.844 9.428 5.348 1.00 93.62 695 LYS A CA 1
ATOM 5398 C C . LYS A 1 695 ? 24.527 9.299 6.833 1.00 93.62 695 LYS A C 1
ATOM 5400 O O . LYS A 1 695 ? 24.541 8.206 7.382 1.00 93.62 695 LYS A O 1
ATOM 5405 N N . LYS A 1 696 ? 24.236 10.416 7.508 1.00 91.88 696 LYS A N 1
ATOM 5406 C CA . LYS A 1 696 ? 23.792 10.389 8.910 1.00 91.88 696 LYS A CA 1
ATOM 5407 C C . LYS A 1 696 ? 22.467 9.651 9.073 1.00 91.88 696 LYS A C 1
ATOM 5409 O O . LYS A 1 696 ? 22.210 9.152 10.167 1.00 91.88 696 LYS A O 1
ATOM 5414 N N . ARG A 1 697 ? 21.647 9.625 8.020 1.00 92.25 697 ARG A N 1
ATOM 5415 C CA . ARG A 1 697 ? 20.323 9.014 8.016 1.00 92.25 697 ARG A CA 1
ATOM 5416 C C . ARG A 1 697 ? 20.320 7.551 7.591 1.00 92.25 697 ARG A C 1
ATOM 5418 O O . ARG A 1 697 ? 19.543 6.785 8.144 1.00 92.25 697 ARG A O 1
ATOM 5425 N N . ASP A 1 698 ? 21.196 7.166 6.673 1.00 92.38 698 ASP A N 1
ATOM 5426 C CA . ASP A 1 698 ? 21.439 5.776 6.282 1.00 92.38 698 ASP A CA 1
ATOM 5427 C C . ASP A 1 698 ? 22.280 5.052 7.348 1.00 92.38 698 ASP A C 1
ATOM 5429 O O . ASP A 1 698 ? 23.456 4.742 7.164 1.00 92.38 698 ASP A O 1
ATOM 5433 N N . LYS A 1 699 ? 21.683 4.864 8.526 1.00 88.44 699 LYS A N 1
ATOM 5434 C CA . LYS A 1 699 ? 22.255 4.107 9.641 1.00 88.44 699 LYS A CA 1
ATOM 5435 C C . LYS A 1 699 ? 21.359 2.929 9.975 1.00 88.44 699 LYS A C 1
ATOM 5437 O O . LYS A 1 699 ? 20.140 3.017 9.833 1.00 88.44 699 LYS A O 1
ATOM 5442 N N . SER A 1 700 ? 21.967 1.853 10.465 1.00 86.12 700 SER A N 1
ATOM 5443 C CA . SER A 1 700 ? 21.230 0.727 11.033 1.00 86.12 700 SER A CA 1
ATOM 5444 C C . SER A 1 700 ? 20.314 1.198 12.160 1.00 86.12 700 SER A C 1
ATOM 5446 O O . SER A 1 700 ? 20.666 2.103 12.923 1.00 86.12 700 SER A O 1
ATOM 5448 N N . LEU A 1 701 ? 19.137 0.586 12.245 1.00 86.69 701 LEU A N 1
ATOM 5449 C CA . LEU A 1 701 ? 18.187 0.859 13.313 1.00 86.69 701 LEU A CA 1
ATOM 5450 C C . LEU A 1 701 ? 18.734 0.323 14.638 1.00 86.69 701 LEU A C 1
ATOM 5452 O O . LEU A 1 701 ? 19.266 -0.783 14.696 1.00 86.69 701 LEU A O 1
ATOM 5456 N N . ASP A 1 702 ? 18.587 1.114 15.696 1.00 82.69 702 ASP A N 1
ATOM 5457 C CA . ASP A 1 702 ? 18.832 0.653 17.058 1.00 82.69 702 ASP A CA 1
ATOM 5458 C C . ASP A 1 702 ? 17.524 0.115 17.643 1.00 82.69 702 ASP A C 1
ATOM 5460 O O . ASP A 1 702 ? 16.648 0.879 18.052 1.00 82.69 702 ASP A O 1
ATOM 5464 N N . PHE A 1 703 ? 17.389 -1.209 17.666 1.00 79.62 703 PHE A N 1
ATOM 5465 C CA . PHE A 1 703 ? 16.212 -1.897 18.203 1.00 79.62 703 PHE A CA 1
ATOM 5466 C C . PHE A 1 703 ? 16.174 -1.935 19.737 1.00 79.62 703 PHE A C 1
ATOM 5468 O O . PHE A 1 703 ? 15.148 -2.298 20.315 1.00 79.62 703 PHE A O 1
ATOM 5475 N N . ASN A 1 704 ? 17.268 -1.550 20.405 1.00 73.56 704 ASN A N 1
ATOM 5476 C CA . ASN A 1 704 ? 17.298 -1.393 21.859 1.00 73.56 704 ASN A CA 1
ATOM 5477 C C . ASN A 1 704 ? 16.781 -0.019 22.298 1.00 73.56 704 ASN A C 1
ATOM 5479 O O . ASN A 1 704 ? 16.420 0.159 23.467 1.00 73.56 704 ASN A O 1
ATOM 5483 N N . ALA A 1 705 ? 16.725 0.940 21.372 1.00 71.44 705 ALA A N 1
ATOM 5484 C CA . ALA A 1 705 ? 16.136 2.242 21.613 1.00 71.44 705 ALA A CA 1
ATOM 5485 C C . ALA A 1 705 ? 14.614 2.129 21.831 1.00 71.44 705 ALA A C 1
ATOM 5487 O O . ALA A 1 705 ? 13.952 1.197 21.371 1.00 71.44 705 ALA A O 1
ATOM 5488 N N . GLY A 1 706 ? 14.033 3.081 22.567 1.00 72.81 706 GLY A N 1
ATOM 5489 C CA . GLY A 1 706 ? 12.581 3.133 22.766 1.00 72.81 706 GLY A CA 1
ATOM 5490 C C . GLY A 1 706 ? 11.817 3.311 21.447 1.00 72.81 706 GLY A C 1
ATOM 5491 O O . GLY A 1 706 ? 12.376 3.768 20.451 1.00 72.81 706 GLY A O 1
ATOM 5492 N N . GLN A 1 707 ? 10.513 3.010 21.446 1.00 77.69 707 GLN A N 1
ATOM 5493 C CA . GLN A 1 707 ? 9.661 3.091 20.247 1.00 77.69 707 GLN A CA 1
ATOM 5494 C C . GLN A 1 707 ? 9.711 4.464 19.553 1.00 77.69 707 GLN A C 1
ATOM 5496 O O . GLN A 1 707 ? 9.663 4.552 18.326 1.00 77.69 707 GLN A O 1
ATOM 5501 N N . GLU A 1 708 ? 9.818 5.542 20.328 1.00 79.81 708 GLU A N 1
ATOM 5502 C CA . GLU A 1 708 ? 9.937 6.899 19.794 1.00 79.81 708 GLU A CA 1
ATOM 5503 C C . GLU A 1 708 ? 11.241 7.093 19.007 1.00 79.81 708 GLU A C 1
ATOM 5505 O O . GLU A 1 708 ? 11.222 7.626 17.899 1.00 79.81 708 GLU A O 1
ATOM 5510 N N . GLU A 1 709 ? 12.362 6.605 19.536 1.00 83.62 709 GLU A N 1
ATOM 5511 C CA . GLU A 1 709 ? 13.663 6.674 18.869 1.00 83.62 709 GLU A CA 1
ATOM 5512 C C . GLU A 1 709 ? 13.715 5.758 17.644 1.00 83.62 709 GLU A C 1
ATOM 5514 O O . GLU A 1 709 ? 14.221 6.167 16.601 1.00 83.62 709 GLU A O 1
ATOM 5519 N N . LEU A 1 710 ? 13.104 4.570 17.698 1.00 84.50 710 LEU A N 1
ATOM 5520 C CA . LEU A 1 710 ? 12.943 3.717 16.518 1.00 84.50 710 LEU A CA 1
ATOM 5521 C C . LEU A 1 710 ? 12.157 4.444 15.413 1.00 84.50 710 LEU A C 1
ATOM 5523 O O . LEU A 1 710 ? 12.588 4.472 14.257 1.00 84.50 710 LEU A O 1
ATOM 5527 N N . ALA A 1 711 ? 11.047 5.105 15.760 1.00 86.12 711 ALA A N 1
ATOM 5528 C CA . ALA A 1 711 ? 10.261 5.898 14.815 1.00 86.12 711 ALA A CA 1
ATOM 5529 C C . ALA A 1 711 ? 11.062 7.073 14.232 1.00 86.12 711 ALA A C 1
ATOM 5531 O O . ALA A 1 711 ? 11.078 7.286 13.013 1.00 86.12 711 ALA A O 1
ATOM 5532 N N . LYS A 1 712 ? 11.775 7.801 15.097 1.00 87.25 712 LYS A N 1
ATOM 5533 C CA . LYS A 1 712 ? 12.666 8.898 14.715 1.00 87.25 712 LYS A CA 1
ATOM 5534 C C . LYS A 1 712 ? 13.886 8.446 13.945 1.00 87.25 712 LYS A C 1
ATOM 5536 O O . LYS A 1 712 ? 14.428 9.289 13.249 1.00 87.25 712 LYS A O 1
ATOM 5541 N N . ASN A 1 713 ? 14.339 7.199 14.025 1.00 89.06 713 ASN A N 1
ATOM 5542 C CA . ASN A 1 713 ? 15.492 6.694 13.271 1.00 89.06 713 ASN A CA 1
ATOM 5543 C C . ASN A 1 713 ? 15.084 6.037 11.947 1.00 89.06 713 ASN A C 1
ATOM 5545 O O . ASN A 1 713 ? 15.839 6.106 10.982 1.00 89.06 713 ASN A O 1
ATOM 5549 N N . SER A 1 714 ? 13.855 5.525 11.853 1.00 89.94 714 SER A N 1
ATOM 5550 C CA . SER A 1 714 ? 13.325 4.916 10.624 1.00 89.94 714 SER A CA 1
ATOM 5551 C C . SER A 1 714 ? 12.999 5.947 9.533 1.00 89.94 714 SER A C 1
ATOM 5553 O O . SER A 1 714 ? 13.272 5.723 8.360 1.00 89.94 714 SER A O 1
ATOM 5555 N N . SER A 1 715 ? 12.458 7.121 9.885 1.00 91.81 715 SER A N 1
ATOM 5556 C CA . SER A 1 715 ? 11.932 8.083 8.893 1.00 91.81 715 SER A CA 1
ATOM 5557 C C . SER A 1 715 ? 12.970 8.633 7.888 1.00 91.81 715 SER A C 1
ATOM 5559 O O . SER A 1 715 ? 13.800 9.471 8.214 1.00 91.81 715 SER A O 1
ATOM 5561 N N . GLY A 1 716 ? 12.907 8.297 6.615 1.00 94.19 716 GLY A N 1
ATOM 5562 C CA . GLY A 1 716 ? 13.844 8.748 5.585 1.00 94.19 716 GLY A CA 1
ATOM 5563 C C . GLY A 1 716 ? 15.173 7.987 5.540 1.00 94.19 716 GLY A C 1
ATOM 5564 O O . GLY A 1 716 ? 16.081 8.430 4.837 1.00 94.19 716 GLY A O 1
ATOM 5565 N N . ARG A 1 717 ? 15.313 6.878 6.278 1.00 96.06 717 ARG A N 1
ATOM 5566 C CA . ARG A 1 717 ? 16.478 5.979 6.229 1.00 96.06 717 ARG A CA 1
ATOM 5567 C C . ARG A 1 717 ? 16.583 5.272 4.876 1.00 96.06 717 ARG A C 1
ATOM 5569 O O . ARG A 1 717 ? 17.614 5.374 4.217 1.00 96.06 717 ARG A O 1
ATOM 5576 N N . LEU A 1 718 ? 15.513 4.617 4.427 1.00 97.19 718 LEU A N 1
ATOM 5577 C CA . LEU A 1 718 ? 15.447 3.934 3.132 1.00 97.19 718 LEU A CA 1
ATOM 5578 C C . LEU A 1 718 ? 15.445 4.931 1.971 1.00 97.19 718 LEU A C 1
ATOM 5580 O O . LEU A 1 718 ? 16.076 4.683 0.942 1.00 97.19 718 LEU A O 1
ATOM 5584 N N . ILE A 1 719 ? 14.814 6.096 2.154 1.00 97.56 719 ILE A N 1
ATOM 5585 C CA . ILE A 1 719 ? 14.938 7.220 1.213 1.00 97.56 719 ILE A CA 1
ATOM 5586 C C . ILE A 1 719 ? 16.411 7.612 1.044 1.00 97.56 719 ILE A C 1
ATOM 5588 O O . ILE A 1 719 ? 16.904 7.682 -0.082 1.00 97.56 719 ILE A O 1
ATOM 5592 N N . ALA A 1 720 ? 17.127 7.842 2.149 1.00 97.06 720 ALA A N 1
ATOM 5593 C CA . ALA A 1 720 ? 18.535 8.217 2.109 1.00 97.06 720 ALA A CA 1
ATOM 5594 C C . ALA A 1 720 ? 19.401 7.118 1.482 1.00 97.06 720 ALA A C 1
ATOM 5596 O O . ALA A 1 720 ? 20.199 7.422 0.598 1.00 97.06 720 ALA A O 1
ATOM 5597 N N . LYS A 1 721 ? 19.187 5.851 1.857 1.00 96.38 721 LYS A N 1
ATOM 5598 C CA . LYS A 1 721 ? 19.870 4.678 1.289 1.00 96.38 721 LYS A CA 1
ATOM 5599 C C . LYS A 1 721 ? 19.689 4.590 -0.230 1.00 96.38 721 LYS A C 1
ATOM 5601 O O . LYS A 1 721 ? 20.655 4.384 -0.966 1.00 96.38 721 LYS A O 1
ATOM 5606 N N . PHE A 1 722 ? 18.469 4.811 -0.733 1.00 96.69 722 PHE A N 1
ATOM 5607 C CA . PHE A 1 722 ? 18.201 4.840 -2.174 1.00 96.69 722 PHE A CA 1
ATOM 5608 C C . PHE A 1 722 ? 18.892 6.026 -2.859 1.00 96.69 722 PHE A C 1
ATOM 5610 O O . PHE A 1 722 ? 19.570 5.834 -3.866 1.00 96.69 722 PHE A O 1
ATOM 5617 N N . LEU A 1 723 ? 18.791 7.236 -2.306 1.00 95.75 723 LEU A N 1
ATOM 5618 C CA . LEU A 1 723 ? 19.407 8.435 -2.888 1.00 95.75 723 LEU A CA 1
ATOM 5619 C C . LEU A 1 723 ? 20.942 8.371 -2.897 1.00 95.75 723 LEU A C 1
ATOM 5621 O O . LEU A 1 723 ? 21.561 8.692 -3.911 1.00 95.75 723 LEU A O 1
ATOM 5625 N N . LEU A 1 724 ? 21.569 7.895 -1.818 1.00 94.06 724 LEU A N 1
ATOM 5626 C CA . LEU A 1 724 ? 23.022 7.706 -1.744 1.00 94.06 724 LEU A CA 1
ATOM 5627 C C . LEU A 1 724 ? 23.528 6.768 -2.837 1.00 94.06 724 LEU A C 1
ATOM 5629 O O . LEU A 1 724 ? 24.588 6.991 -3.410 1.00 94.06 724 LEU A O 1
ATOM 5633 N N . SER A 1 725 ? 22.739 5.768 -3.215 1.00 92.19 725 SER A N 1
ATOM 5634 C CA . SER A 1 725 ? 23.140 4.801 -4.235 1.00 92.19 725 SER A CA 1
ATOM 5635 C C . SER A 1 725 ? 23.200 5.341 -5.681 1.00 92.19 725 SER A C 1
ATOM 5637 O O . SER A 1 725 ? 23.557 4.597 -6.600 1.00 92.19 725 SER A O 1
ATOM 5639 N N . PHE A 1 726 ? 22.883 6.629 -5.891 1.00 90.12 726 PHE A N 1
ATOM 5640 C CA . PHE A 1 726 ? 23.152 7.374 -7.132 1.00 90.12 726 PHE A CA 1
ATOM 5641 C C . PHE A 1 726 ? 24.544 8.018 -7.181 1.00 90.12 726 PHE A C 1
ATOM 5643 O O . PHE A 1 726 ? 24.965 8.432 -8.264 1.00 90.12 726 PHE A O 1
ATOM 5650 N N . VAL A 1 727 ? 25.211 8.154 -6.030 1.00 84.31 727 VAL A N 1
ATOM 5651 C CA . VAL A 1 727 ? 26.501 8.852 -5.867 1.00 84.31 727 VAL A CA 1
ATOM 5652 C C . VAL A 1 727 ? 27.578 8.004 -5.187 1.00 84.31 727 VAL A C 1
ATOM 5654 O O . VAL A 1 727 ? 28.742 8.396 -5.205 1.00 84.31 727 VAL A O 1
ATOM 5657 N N . SER A 1 728 ? 27.202 6.884 -4.571 1.00 63.44 728 SER A N 1
ATOM 5658 C CA . SER A 1 728 ? 28.125 5.881 -4.046 1.00 63.44 728 SER A CA 1
ATOM 5659 C C . SER A 1 728 ? 28.620 4.988 -5.185 1.00 63.44 728 SER A C 1
ATOM 5661 O O . SER A 1 728 ? 27.797 4.337 -5.837 1.00 63.44 728 SER A O 1
ATOM 5663 N N . ASP A 1 729 ? 29.937 4.963 -5.392 1.00 48.16 729 ASP A N 1
ATOM 5664 C CA . ASP A 1 729 ? 30.628 3.964 -6.219 1.00 48.16 729 ASP A CA 1
ATOM 5665 C C . ASP A 1 729 ? 30.806 2.641 -5.462 1.00 48.16 729 ASP A C 1
ATOM 5667 O O . ASP A 1 729 ? 31.224 2.689 -4.278 1.00 48.16 729 ASP A O 1
#

Radius of gyration: 34.51 Å; chains: 1; bounding box: 103×82×91 Å

Secondary structure (DSSP, 8-state):
--PPPS--TT--S---------HHHHHHHHHHHHHHH-STT-B-HHHHHHHHHHHHHHHHHHHHHHHHHHHGGGSSS--SS-HHHHHHHHHHHHHHHHHHHHHBSS-TTTS-GGG-S-SHHHHHHHHHHHHTTGGGTTTTT--SHHHHHHHTT--B-TTS-B--HHHHHHT-----GGGGSSS--S--------------------------------------------SS--S--------------------------------------------PPPP-----------------SPPPHHHHHHHHHHHHH---HHHHHTT-PPPSSSS-HHHHHT-STTSPP-----GGGGHHHHS-SGGGGGGSHHHHHHHHHHHEEEEEEEEEEEEEEEEETTEEEEEEEEEEEEPTT-GGGSPPB-TTS-B-SSPPPSEE-TT--TTHHHHHHHHHHHHHTT-TTHHHHHS-TT--HHHHHHHHHHHHHHHH-SS--HHHHHHHHHHHHHHHHTS--EE-HHHHHHHHHHHTPPPPTTPPP--HHHHHHHHHHHHHHHHHHHHHHHHHHHHHHHH--STTHHHHHHHHHHHHHHHHHHHHHHHHHHHHHTTT-STHHHHHHHHHHHHHHHHIIIIIHHHHHHHHHHHTTT-GGGT---TTSTT-TT-GGG---HHHHHHHHHHHHHTGGGHHHHHHHS----TTS-HHHHHHHHTTHHHHHHHHTTT--